Protein 7TOI (pdb70)

B-factor: mean 19.13, std 9.46, range [7.25, 64.32]

Secondary structure (DSSP, 8-state):
-----EEEE---EEPPTT---TT-STTEEEEEEE--SS-EEEEEEEEE-TT-SS----EEEEEEB-STT-B-GGG-EE--BTTBS----TT-EEEPPPEEEEE----EEEEEE-SS--SS-EEES--SS-EEEEES---STT---TTPEEES-EESEEEEE---TT-EEEEEEESHHHHTTTSPTTT--SHHHHHHHHHHHSGGGTTEEEE---TT--SSS-SSSS-HHHHHIIIIITSSSEEEEEEE--HHHHHT--SHHHHHHHHHHHHHHHH--HHHHHTT-EEEEEPPPP-TTSTT--HHHHHHHHHHHHHHHHS--SSEEE-TTT--BTTBTTS--GGGB-SSSSSB-HHHHH--TTS-GGGS--

Structure (mmCIF, N/CA/C/O backbone):
data_7TOI
#
_entry.id   7TOI
#
_cell.length_a   57.390
_cell.length_b   42.560
_cell.length_c   76.470
_cell.angle_alpha   90.000
_cell.angle_beta   108.300
_cell.angle_gamma   90.000
#
_symmetry.space_group_name_H-M   'P 1 21 1'
#
loop_
_entity.id
_entity.type
_entity.pdbx_description
1 polymer 'SGNH hydrolase'
2 non-polymer 'ACETATE ION'
3 water water
#
loop_
_atom_site.group_PDB
_atom_site.id
_atom_site.type_symbol
_atom_site.label_atom_id
_atom_site.label_alt_id
_atom_site.label_comp_id
_atom_site.label_asym_id
_atom_site.label_entity_id
_atom_site.label_seq_id
_atom_site.pdbx_PDB_ins_code
_atom_site.Cartn_x
_atom_site.Cartn_y
_atom_site.Cartn_z
_atom_site.occupancy
_atom_site.B_iso_or_equiv
_atom_site.auth_seq_id
_atom_site.auth_comp_id
_atom_site.auth_asym_id
_atom_site.auth_atom_id
_atom_site.pdbx_PDB_model_num
ATOM 1 N N . SER A 1 8 ? 53.03800 1.22600 57.73500 1.000 43.38666 8 SER A N 1
ATOM 2 C CA . SER A 1 8 ? 52.90900 2.64000 58.07200 1.000 42.49120 8 SER A 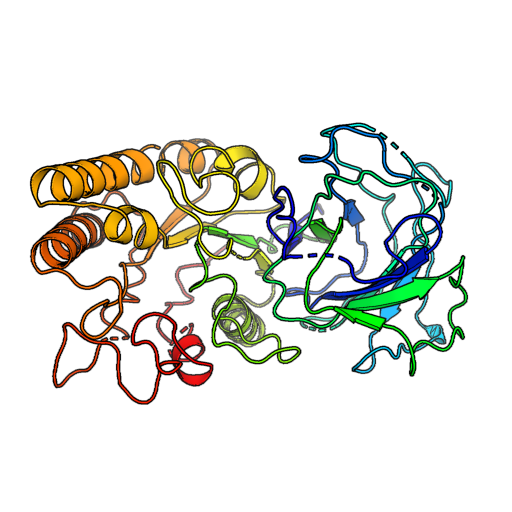CA 1
ATOM 3 C C . SER A 1 8 ? 51.72600 3.32700 57.36700 1.000 40.36384 8 SER A C 1
ATOM 4 O O . SER A 1 8 ? 51.33600 4.43200 57.75500 1.000 45.52331 8 SER A O 1
ATOM 11 N N . LYS A 1 9 ? 51.15700 2.68500 56.34100 1.000 36.74788 9 LYS A N 1
ATOM 12 C CA . LYS A 1 9 ? 49.92100 3.15400 55.72500 1.000 30.98497 9 LYS A CA 1
ATOM 13 C C . LYS A 1 9 ? 48.81200 2.11400 55.86800 1.000 29.73605 9 LYS A C 1
ATOM 14 O O . LYS A 1 9 ? 49.06800 0.90900 55.96800 1.000 31.22834 9 LYS A O 1
ATOM 33 N N . SER A 1 10 ? 47.57000 2.59800 55.85000 1.000 22.26263 10 SER A N 1
ATOM 34 C CA . SER A 1 10 ? 46.38400 1.75100 55.91800 1.000 21.10285 10 SER A CA 1
ATOM 35 C C . SER A 1 10 ? 45.28500 2.45400 55.14400 1.000 15.94507 10 SER A C 1
ATOM 36 O O . SER A 1 10 ? 45.39400 3.64100 54.81200 1.000 17.61354 10 SER A O 1
ATOM 44 N N . TRP A 1 11 ? 44.20300 1.73100 54.88700 1.000 16.28267 11 TRP A N 1
ATOM 45 C CA . TRP A 1 11 ? 43.12300 2.30000 54.08700 1.000 13.31041 11 TRP A CA 1
ATOM 46 C C . TRP A 1 11 ? 42.31700 3.31600 54.89200 1.000 12.94710 11 TRP A C 1
ATOM 47 O O . TRP A 1 11 ? 42.00300 3.10100 56.07700 1.000 14.33810 11 TRP A O 1
ATOM 68 N N . VAL A 1 12 ? 41.97900 4.42400 54.24900 1.000 11.62613 12 VAL A N 1
ATOM 69 C CA . VAL A 1 12 ? 41.10300 5.44200 54.81100 1.000 11.66186 12 VAL A CA 1
ATOM 70 C C . VAL A 1 12 ? 40.06200 5.78600 53.74500 1.000 10.64717 12 VAL A C 1
ATOM 71 O O . VAL A 1 12 ? 40.40200 6.04000 52.57800 1.000 10.50878 12 VAL A O 1
ATOM 84 N N . GLY A 1 13 ? 38.79300 5.80700 54.13100 1.000 10.23868 13 GLY A N 1
ATOM 85 C CA . GLY A 1 13 ? 37.76500 6.20300 53.18700 1.000 10.29241 13 GLY A CA 1
ATOM 86 C C . GLY A 1 13 ? 37.84000 7.66300 52.78900 1.000 9.12599 13 GLY A C 1
ATOM 87 O O . GLY A 1 13 ? 38.10800 8.54400 53.60700 1.000 10.56336 13 GLY A O 1
ATOM 91 N N . THR A 1 14 ? 37.56700 7.92700 51.49800 1.000 8.85627 14 THR A N 1
ATOM 92 C CA . THR A 1 14 ? 37.46000 9.29300 51.00200 1.000 8.59453 14 THR A CA 1
ATOM 93 C C . THR A 1 14 ? 36.09600 9.63400 50.41500 1.000 9.16792 14 THR A C 1
ATOM 94 O O . THR A 1 14 ? 35.71100 10.79900 50.41100 1.000 8.83305 14 THR A O 1
ATOM 105 N N . TRP A 1 15 ? 35.35900 8.64500 49.92500 1.000 8.61572 15 TRP A N 1
ATOM 106 C CA . TRP A 1 15 ? 34.01100 8.82900 49.41400 1.000 8.08970 15 TRP A CA 1
ATOM 107 C C . TRP A 1 15 ? 33.27100 7.54000 49.71000 1.000 8.00179 15 TRP A C 1
ATOM 108 O O . TRP A 1 15 ? 33.82500 6.44800 49.56700 1.000 8.37986 15 TRP A O 1
ATOM 129 N N . ALA A 1 16 ? 31.99100 7.67200 50.04700 1.000 8.08226 16 ALA A N 1
ATOM 130 C CA . ALA A 1 16 ? 31.12200 6.50900 50.10000 1.000 8.61144 16 ALA A CA 1
ATOM 131 C C . ALA A 1 16 ? 29.69300 6.97300 49.87600 1.000 8.18194 16 ALA A C 1
ATOM 132 O O . ALA A 1 16 ? 29.38600 8.14200 50.00000 1.000 9.13052 16 ALA A O 1
ATOM 139 N N . THR A 1 17 ? 28.81900 6.01500 49.58200 1.000 8.64891 17 THR A N 1
ATOM 140 C CA . THR A 1 17 ? 27.38600 6.28400 49.49900 1.000 8.64045 17 THR A CA 1
ATOM 141 C C . THR A 1 17 ? 26.66100 5.07000 50.04700 1.000 8.75238 17 THR A C 1
ATOM 142 O O . THR A 1 17 ? 27.09700 3.92700 49.83800 1.000 10.18452 17 THR A O 1
ATOM 153 N N . ALA A 1 18 ? 25.56900 5.28900 50.76600 1.000 8.63780 18 ALA A N 1
ATOM 154 C CA . ALA A 1 18 ? 24.93000 4.20400 51.51400 1.000 8.65372 18 ALA A CA 1
ATOM 155 C C . ALA A 1 18 ? 23.98300 3.43900 50.60900 1.000 8.52381 18 ALA A C 1
ATOM 156 O O . ALA A 1 18 ? 23.09100 4.05600 49.98300 1.000 9.52809 18 ALA A O 1
ATOM 163 N N . PRO A 1 19 ? 24.11400 2.11900 50.53000 1.000 8.77255 19 PRO A N 1
ATOM 164 C CA . PRO A 1 19 ? 23.30700 1.32900 49.59400 1.000 9.55289 19 PRO A CA 1
ATOM 165 C C . PRO A 1 19 ? 21.93100 0.97800 50.13200 1.000 8.73435 19 PRO A C 1
ATOM 166 O O . PRO A 1 19 ? 21.67400 0.93900 51.34100 1.000 9.80988 19 PRO A O 1
ATOM 177 N N . GLN A 1 20 ? 21.04600 0.66300 49.19800 1.000 8.81643 20 GLN A N 1
ATOM 178 C CA . GLN A 1 20 ? 19.70900 0.18300 49.51600 1.000 9.56535 20 GLN A CA 1
ATOM 179 C C . GLN A 1 20 ? 19.18600 -0.58800 48.31000 1.000 9.58690 20 GLN A C 1
ATOM 180 O O . GLN A 1 20 ? 19.7550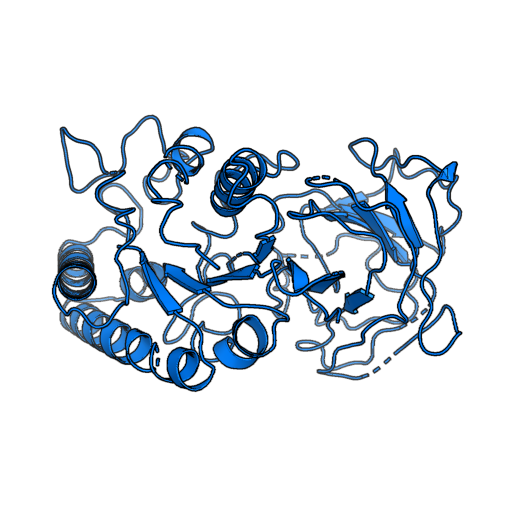0 -0.53200 47.20400 1.000 9.32801 20 GLN A O 1
ATOM 194 N N . LEU A 1 21 ? 18.05600 -1.24600 48.50100 1.000 10.58021 21 LEU A N 1
ATOM 195 C CA . LEU A 1 21 ? 17.27900 -1.73700 47.36900 1.000 11.34353 21 LEU A CA 1
ATOM 196 C C . LEU A 1 21 ? 16.61800 -0.53900 46.68800 1.000 10.86724 21 LEU A C 1
ATOM 197 O O . LEU A 1 21 ? 15.88100 0.23600 47.32100 1.000 11.63611 21 LEU A O 1
ATOM 213 N N . VAL A 1 22 ? 16.86400 -0.40000 45.39300 1.000 11.20374 22 VAL A N 1
ATOM 214 C CA . VAL A 1 22 ? 16.25800 0.67200 44.60500 1.000 11.79524 22 VAL A CA 1
ATOM 215 C C . VAL A 1 22 ? 14.77900 0.38400 44.37500 1.000 13.35185 22 VAL A C 1
ATOM 216 O O . VAL A 1 22 ? 14.40900 -0.69800 43.91400 1.000 14.71650 22 VAL A O 1
ATOM 229 N N . GLU A 1 23 ? 13.93200 1.36300 44.69700 1.000 13.71423 23 GLU A N 1
ATOM 230 C CA . GLU A 1 23 ? 12.50000 1.24900 44.51400 1.000 16.40537 23 GLU A CA 1
ATOM 231 C C . GLU A 1 23 ? 12.17100 1.33400 43.02000 1.000 15.29453 23 GLU A C 1
ATOM 232 O O . GLU A 1 23 ? 12.89900 1.95800 42.24900 1.000 13.59306 23 GLU A O 1
ATOM 244 N N . PRO A 1 24 ? 11.04400 0.75000 42.58600 1.000 17.48583 24 PRO A N 1
ATOM 245 C CA . PRO A 1 24 ? 10.70700 0.81900 41.14100 1.000 19.21843 24 PRO A CA 1
ATOM 246 C C . PRO A 1 24 ? 10.75800 2.23000 40.55400 1.000 14.62137 24 PRO A C 1
ATOM 247 O O . PRO A 1 24 ? 11.23900 2.40000 39.43400 1.000 17.00386 24 PRO A O 1
ATOM 258 N N . ARG A 1 25 ? 10.29000 3.23600 41.28500 1.000 16.41383 25 ARG A N 1
ATOM 259 C CA . ARG A 1 25 ? 10.26600 4.58800 40.72900 1.000 17.40906 25 ARG A CA 1
ATOM 260 C C . ARG A 1 25 ? 11.66400 5.14500 40.49500 1.000 16.55515 25 ARG A C 1
ATOM 261 O O . ARG A 1 25 ? 11.81300 6.13100 39.75600 1.000 17.58006 25 ARG A O 1
ATOM 282 N N . ASN A 1 26 ? 12.68000 4.57400 41.14000 1.000 13.58741 26 ASN A N 1
ATOM 283 C CA . ASN A 1 26 ? 14.05900 5.03100 41.03200 1.000 12.95740 26 ASN A CA 1
ATOM 284 C C . ASN A 1 26 ? 14.92600 4.10600 40.19300 1.000 11.78244 26 ASN A C 1
ATOM 285 O O . ASN A 1 26 ? 16.14200 4.26500 40.16000 1.000 11.86615 26 ASN A O 1
ATOM 313 N N . PRO A 1 28 ? 16.71000 2.38500 36.86900 1.000 14.29719 28 PRO A N 1
ATOM 314 C CA . PRO A 1 28 ? 17.33500 2.97400 35.67600 1.000 16.94117 28 PRO A CA 1
ATOM 315 C C . PRO A 1 28 ? 16.32900 3.09700 34.53400 1.000 14.85787 28 PRO A C 1
ATOM 316 O O . PRO A 1 28 ? 15.44900 2.22900 34.36300 1.000 15.11076 28 PRO A O 1
ATOM 327 N N . PRO A 1 29 ? 16.37000 4.16800 33.73900 1.000 16.20104 29 PRO A N 1
ATOM 328 C CA . PRO A 1 29 ? 15.52800 4.24500 32.54000 1.000 16.28548 29 PRO A CA 1
ATOM 329 C C . PRO A 1 29 ? 16.03000 3.25300 31.49200 1.000 11.97105 29 PRO A C 1
ATOM 330 O O . PRO A 1 29 ? 17.09600 2.66200 31.65200 1.000 11.89348 29 PRO A O 1
ATOM 341 N N . ALA A 1 30 ? 15.24700 3.06300 30.45100 1.000 11.47175 30 ALA A N 1
ATOM 342 C CA . ALA A 1 30 ? 15.71300 2.31800 29.29700 1.000 11.36355 30 ALA A CA 1
ATOM 343 C C . ALA A 1 30 ? 16.99700 2.99200 28.81800 1.000 10.86343 30 ALA A C 1
ATOM 344 O O . ALA A 1 30 ? 17.09200 4.22300 28.80300 1.000 11.31524 30 ALA A O 1
ATOM 351 N N . PRO A 1 31 ? 18.02800 2.23800 28.44200 1.000 11.25629 31 PRO A N 1
ATOM 352 C CA . PRO A 1 31 ? 17.98600 0.81400 28.10900 1.000 11.54739 31 PRO A CA 1
ATOM 353 C C . PRO A 1 31 ? 18.28000 -0.11900 29.26000 1.000 11.34727 31 PRO A C 1
ATOM 354 O O . PRO A 1 31 ? 18.52200 -1.29800 28.98800 1.000 14.53376 31 PRO A O 1
ATOM 365 N N . GLY A 1 32 ? 18.25800 0.32800 30.50200 1.000 11.00961 32 GLY A N 1
ATOM 366 C CA . GLY A 1 32 ? 18.52600 -0.53400 31.64200 1.000 11.21808 32 GLY A CA 1
ATOM 367 C C . GLY A 1 32 ? 19.98700 -0.87300 31.80800 1.000 11.69983 32 GLY A C 1
ATOM 368 O O . GLY A 1 32 ? 20.80100 -0.54000 30.93300 1.000 13.09619 32 GLY A O 1
ATOM 372 N N . LEU A 1 33 ? 20.33700 -1.54600 32.90700 1.000 11.22565 33 LEU A N 1
ATOM 373 C CA . LEU A 1 33 ? 21.75900 -1.80100 33.18100 1.000 10.49732 33 LEU A CA 1
ATOM 374 C C . LEU A 1 33 ? 22.29000 -3.01600 32.43300 1.000 11.47143 33 LEU A C 1
ATOM 375 O O . LEU A 1 33 ? 23.47700 -3.03400 32.07100 1.000 11.96880 33 LEU A O 1
ATOM 391 N N . THR A 1 34 ? 21.47700 -4.03700 32.19500 1.000 12.03134 34 THR A N 1
ATOM 392 C CA . THR A 1 34 ? 22.00100 -5.26400 31.62100 1.000 12.47735 34 THR A CA 1
ATOM 393 C C . THR A 1 34 ? 22.54400 -4.98200 30.23800 1.000 13.02950 34 THR A C 1
ATOM 394 O O . THR A 1 34 ? 21.87000 -4.36600 29.39800 1.000 13.31876 34 THR A O 1
ATOM 405 N N . ASN A 1 35 ? 23.78300 -5.40500 29.99700 1.000 13.16753 35 ASN A N 1
ATOM 406 C CA . ASN A 1 35 ? 24.41900 -5.23000 28.71100 1.000 13.37015 35 ASN A CA 1
ATOM 407 C C . ASN A 1 35 ? 24.47300 -3.77000 28.29000 1.000 13.40824 35 ASN A C 1
ATOM 408 O O . ASN A 1 35 ? 24.41300 -3.45800 27.09900 1.000 15.19941 35 ASN A O 1
ATOM 419 N N . SER A 1 36 ? 24.66300 -2.89000 29.26000 1.000 11.40003 36 SER A N 1
ATOM 420 C CA . SER A 1 36 ? 24.79100 -1.45700 29.03000 1.000 10.74195 36 SER A CA 1
ATOM 421 C C . SER A 1 36 ? 26.01200 -0.91600 29.76000 1.000 10.14110 36 SER A C 1
ATOM 422 O O . SER A 1 36 ? 26.63700 -1.61100 30.57500 1.000 12.31307 36 SER A O 1
ATOM 430 N N . THR A 1 37 ? 26.35300 0.33300 29.48700 1.000 10.14179 37 THR A N 1
ATOM 431 C CA . THR A 1 37 ? 27.47800 1.02600 30.09600 1.000 9.55387 37 THR A CA 1
ATOM 432 C C . THR A 1 37 ? 26.97800 2.26100 30.81700 1.000 9.36041 37 THR A C 1
ATOM 433 O O . THR A 1 37 ? 26.24300 3.08800 30.25900 1.000 9.81506 37 THR A O 1
ATOM 444 N N . LEU A 1 38 ? 27.34100 2.37300 32.08600 1.000 8.74554 38 LEU A N 1
ATOM 445 C CA . LEU A 1 38 ? 26.87300 3.42200 32.98900 1.000 8.61330 38 LEU A CA 1
ATOM 446 C C . LEU A 1 38 ? 28.07100 4.22900 33.47700 1.000 8.35510 38 LEU A C 1
ATOM 447 O O . LEU A 1 38 ? 29.00700 3.66100 34.05300 1.000 8.85207 38 LEU A O 1
ATOM 463 N N . ARG A 1 39 ? 28.04300 5.52700 33.26100 1.000 8.24030 39 ARG A N 1
ATOM 464 C CA . ARG A 1 39 ? 29.05400 6.44800 33.76800 1.000 8.02481 39 ARG A CA 1
ATOM 465 C C . ARG A 1 39 ? 28.47700 7.24500 34.93800 1.000 8.06952 39 ARG A C 1
ATOM 466 O O . ARG A 1 39 ? 27.40600 7.85800 34.81800 1.000 8.68851 39 ARG A O 1
ATOM 487 N N . GLN A 1 40 ? 29.19500 7.24300 36.06500 1.000 7.95957 40 GLN A N 1
ATOM 488 C CA . GLN A 1 40 ? 28.78500 7.92500 37.28300 1.000 7.24528 40 GLN A CA 1
ATOM 489 C C . GLN A 1 40 ? 29.91500 8.82800 37.72600 1.000 7.91732 40 GLN A C 1
ATOM 490 O O . GLN A 1 40 ? 31.08100 8.54800 37.42000 1.000 9.39133 40 GLN A O 1
ATOM 504 N N . VAL A 1 41 ? 29.57900 9.88900 38.43000 1.000 7.72856 41 VAL A N 1
ATOM 505 C CA . VAL A 1 41 ? 30.54400 10.86700 38.91600 1.000 8.26706 41 VAL A CA 1
ATOM 506 C C . VAL A 1 41 ? 30.40500 10.96500 40.41800 1.000 7.29688 41 VAL A C 1
ATOM 507 O O . VAL A 1 41 ? 29.30100 11.10100 40.94500 1.000 8.57574 41 VAL A O 1
ATOM 520 N N . VAL A 1 42 ? 31.54600 10.92800 41.10900 1.000 7.50738 42 VAL A N 1
ATOM 521 C CA . VAL A 1 42 ? 31.59700 11.11200 42.55700 1.000 7.77109 42 VAL A CA 1
ATOM 522 C C . VAL A 1 42 ? 32.62800 12.17600 42.89000 1.000 8.41609 42 VAL A C 1
ATOM 523 O O . VAL A 1 42 ? 33.56100 12.41300 42.10500 1.000 9.15782 42 VAL A O 1
ATOM 536 N N . CYS A 1 43 ? 32.49200 12.79700 44.06700 1.000 8.31792 43 CYS A N 1
ATOM 537 C CA . CYS A 1 43 ? 33.40500 13.85700 44.48100 1.000 8.81701 43 CYS A CA 1
ATOM 538 C C . CYS A 1 43 ? 34.07200 13.41100 45.77800 1.000 8.34778 43 CYS A C 1
ATOM 539 O O . CYS A 1 43 ? 33.41600 13.25100 46.82200 1.000 9.69781 43 CYS A O 1
ATOM 547 N N . VAL A 1 44 ? 35.36000 13.15300 45.71700 1.000 8.64084 44 VAL A N 1
ATOM 548 C CA . VAL A 1 44 ? 36.09400 12.66200 46.87400 1.000 9.07183 44 VAL A CA 1
ATOM 549 C C . VAL A 1 44 ? 36.37400 13.78200 47.86100 1.000 9.02293 44 VAL A C 1
ATOM 550 O O . VAL A 1 44 ? 36.13300 14.95200 47.57500 1.000 10.68987 44 VAL A O 1
ATOM 563 N N . SER A 1 45 ? 36.84100 13.41100 49.05400 1.000 9.23542 45 SER A N 1
ATOM 564 C CA . SER A 1 45 ? 37.19900 14.38500 50.07300 1.000 9.04431 45 SER A CA 1
ATOM 565 C C . SER A 1 45 ? 38.72400 14.51500 50.04500 1.000 10.32374 45 SER A C 1
ATOM 566 O O . SER A 1 45 ? 39.26200 15.28300 49.23600 1.000 11.54452 45 SER A O 1
ATOM 574 N N . ILE A 1 46 ? 39.43900 13.73200 50.84900 1.000 10.50610 46 ILE A N 1
ATOM 575 C CA . ILE A 1 46 ? 40.89500 13.71800 50.82100 1.000 10.89768 46 ILE A CA 1
ATOM 576 C C . ILE A 1 46 ? 41.42400 13.05600 49.55200 1.000 10.82589 46 ILE A C 1
ATOM 577 O O . ILE A 1 46 ? 40.78300 12.19100 48.93500 1.000 10.92711 46 ILE A O 1
ATOM 593 N N . GLY A 1 47 ? 42.63500 13.47000 49.15200 1.000 11.75342 47 GLY A N 1
ATOM 594 C CA . GLY A 1 47 ? 43.33800 12.87900 48.04200 1.000 11.26442 47 GLY A CA 1
ATOM 595 C C . GLY A 1 47 ? 44.36100 11.84900 48.47700 1.000 11.96791 47 GLY A C 1
ATOM 596 O O . GLY A 1 47 ? 44.60700 11.63100 49.66700 1.000 14.84904 47 GLY A O 1
ATOM 600 N N . GLY A 1 48 ? 44.96800 11.20800 47.48400 1.000 12.43756 48 GLY A N 1
ATOM 601 C CA . GLY A 1 48 ? 45.98000 10.19800 47.72500 1.000 13.68230 48 GLY A CA 1
ATOM 602 C C . GLY A 1 48 ? 46.43600 9.60400 46.41600 1.000 12.81936 48 GLY A C 1
ATOM 603 O O . GLY A 1 48 ? 46.12200 10.11500 45.33700 1.000 15.15332 48 GLY A O 1
ATOM 607 N N . LYS A 1 49 ? 47.19200 8.52400 46.50100 1.000 13.70488 49 LYS A N 1
ATOM 608 C CA . LYS A 1 49 ? 47.88600 7.96100 45.35200 1.000 14.42898 49 LYS A CA 1
ATOM 609 C C . LYS A 1 49 ? 47.54100 6.51200 45.03200 1.000 14.53510 49 LYS A C 1
ATOM 610 O O . LYS A 1 49 ? 47.77900 6.08100 43.89800 1.000 16.32415 49 LYS A O 1
ATOM 629 N N . GLN A 1 50 ? 47.10100 5.73200 46.01000 1.000 14.02360 50 GLN A N 1
ATOM 630 C CA A GLN A 1 50 ? 46.77900 4.32100 45.81600 0.560 14.72867 50 GLN A CA 1
ATOM 631 C CA B GLN A 1 50 ? 46.77700 4.32300 45.81200 0.440 14.73294 50 GLN A CA 1
ATOM 632 C C . GLN A 1 50 ? 45.37200 4.11500 46.33700 1.000 13.04277 50 GLN A C 1
ATOM 633 O O . GLN A 1 50 ? 45.09800 4.40700 47.51400 1.000 12.92151 50 GLN A O 1
ATOM 660 N N . LEU A 1 51 ? 44.49100 3.62900 45.48700 1.000 11.65999 51 LEU A N 1
ATOM 661 C CA . LEU A 1 51 ? 43.06800 3.56000 45.76300 1.000 10.67538 51 LEU A CA 1
ATOM 662 C C . LEU A 1 51 ? 42.53700 2.13900 45.66700 1.000 11.00067 51 LEU A C 1
ATOM 663 O O . LEU A 1 51 ? 43.10400 1.27400 44.98500 1.000 12.39317 51 LEU A O 1
ATOM 679 N N . GLN A 1 52 ? 41.40300 1.91600 46.32100 1.000 10.11082 52 GLN A N 1
ATOM 680 C CA . GLN A 1 52 ? 40.57900 0.75800 46.04100 1.000 9.95397 52 GLN A CA 1
ATOM 681 C C . GLN A 1 52 ? 39.14300 1.24000 45.89400 1.000 10.00121 52 GLN A C 1
ATOM 682 O O . GLN A 1 52 ? 38.70800 2.18400 46.58700 1.000 10.35151 52 GLN A O 1
ATOM 696 N N . PHE A 1 53 ? 38.38100 0.56000 45.04400 1.000 9.40389 53 PHE A N 1
ATOM 697 C CA . PHE A 1 53 ? 37.00200 0.89500 44.74100 1.000 9.55164 53 PHE A CA 1
ATOM 698 C C . PHE A 1 53 ? 36.11200 -0.24600 45.18400 1.000 9.33427 53 PHE A C 1
ATOM 699 O O . PHE A 1 53 ? 36.38500 -1.41300 44.89700 1.000 10.37753 53 PHE A O 1
ATOM 716 N N . ARG A 1 54 ? 35.03200 0.09400 45.87100 1.000 9.05222 54 ARG A N 1
ATOM 717 C CA . ARG A 1 54 ? 34.09400 -0.86800 46.43000 1.000 9.35402 54 ARG A CA 1
ATOM 718 C C . ARG A 1 54 ? 32.75300 -0.75000 45.73800 1.000 9.62683 54 ARG A C 1
ATOM 719 O O . ARG A 1 54 ? 32.27200 0.35400 45.47200 1.000 9.70882 54 ARG A O 1
ATOM 740 N N . PHE A 1 55 ? 32.15200 -1.90800 45.46100 1.000 9.07190 55 PHE A N 1
ATOM 741 C CA . PHE A 1 55 ? 30.91100 -2.04200 44.71100 1.000 9.12918 55 PHE A CA 1
ATOM 742 C C . PHE A 1 55 ? 30.01700 -2.97100 45.49900 1.000 10.14109 55 PHE A C 1
ATOM 743 O O . PHE A 1 55 ? 30.49800 -3.97100 46.02900 1.000 12.15714 55 PHE A O 1
ATOM 760 N N . SER A 1 56 ? 28.72700 -2.66400 45.59100 1.000 9.17578 56 SER A N 1
ATOM 761 C CA . SER A 1 56 ? 27.81000 -3.42600 46.42600 1.000 9.59366 56 SER A CA 1
ATOM 762 C C . SER A 1 56 ? 26.71600 -4.10700 45.62100 1.000 9.10113 56 SER A C 1
ATOM 763 O O . SER A 1 56 ? 26.11600 -3.50500 44.73300 1.000 9.51649 56 SER A O 1
ATOM 771 N N . ASN A 1 57 ? 26.43600 -5.34800 45.99900 1.000 9.38977 57 ASN A N 1
ATOM 772 C CA . ASN A 1 57 ? 25.29900 -6.13100 45.54900 1.000 9.38351 57 ASN A CA 1
ATOM 773 C C . ASN A 1 57 ? 24.45200 -6.55200 46.74900 1.000 10.26390 57 ASN A C 1
ATOM 774 O O . ASN A 1 57 ? 23.69500 -7.51700 46.68600 1.000 10.21187 57 ASN A O 1
ATOM 785 N N . ARG A 1 58 ? 24.52300 -5.77900 47.85300 1.000 9.87362 58 ARG A N 1
ATOM 786 C CA . ARG A 1 58 ? 23.98400 -6.19200 49.13800 1.000 10.43382 58 ARG A CA 1
ATOM 787 C C . ARG A 1 58 ? 22.48400 -6.39000 49.10100 1.000 10.84149 58 ARG A C 1
ATOM 788 O O . ARG A 1 58 ? 21.95800 -7.18200 49.87500 1.000 12.10590 58 ARG A O 1
ATOM 809 N N . PHE A 1 59 ? 21.78200 -5.63300 48.25700 1.000 10.43914 59 PHE A N 1
ATOM 810 C CA . PHE A 1 59 ? 20.32900 -5.65600 48.20100 1.000 11.77190 59 PHE A CA 1
ATOM 811 C C . PHE A 1 59 ? 19.80700 -6.27800 46.92500 1.000 11.54166 59 PHE A C 1
ATOM 812 O O . PHE A 1 59 ? 18.63600 -6.06000 46.56000 1.000 15.40718 59 PHE A O 1
ATOM 829 N N . SER A 1 60 ? 20.60000 -7.11600 46.27000 1.000 10.44331 60 SER A N 1
ATOM 830 C CA . SER A 1 60 ? 20.20300 -7.78600 45.04500 1.000 10.66122 60 SER A CA 1
ATOM 831 C C . SER A 1 60 ? 20.19100 -9.28100 45.28800 1.000 11.38867 60 SER A C 1
ATOM 832 O O . SER A 1 60 ? 21.08500 -9.81900 45.95900 1.000 11.52878 60 SER A O 1
ATOM 840 N N . LYS A 1 61 ? 19.21600 -9.96100 44.69600 1.000 11.99065 61 LYS A N 1
ATOM 841 C CA . LYS A 1 61 ? 18.99900 -11.38300 44.89900 1.000 12.90183 61 LYS A CA 1
ATOM 842 C C . LYS A 1 61 ? 19.49700 -12.23000 43.74200 1.000 13.25703 61 LYS A C 1
ATOM 843 O O . LYS A 1 61 ? 19.38000 -13.45800 43.79800 1.000 14.17627 61 LYS A O 1
ATOM 862 N N . SER A 1 62 ? 20.10100 -11.58700 42.73400 1.000 12.66563 62 SER A N 1
ATOM 863 C CA . SER A 1 62 ? 20.73700 -12.22900 41.59100 1.000 13.00954 62 SER A CA 1
ATOM 864 C C . SER A 1 62 ? 22.18300 -11.74900 41.53200 1.000 12.85182 62 SER A C 1
ATOM 865 O O . SER A 1 62 ? 22.46300 -10.64200 41.96200 1.000 12.01519 62 SER A O 1
ATOM 873 N N . PRO A 1 63 ? 23.09200 -12.53600 40.94700 1.000 12.81668 63 PRO A N 1
ATOM 874 C CA . PRO A 1 63 ? 24.45500 -12.03300 40.71000 1.000 13.15597 63 PRO A CA 1
ATOM 875 C C . PRO A 1 63 ? 24.47000 -10.88300 39.71700 1.000 12.49332 63 PRO A C 1
ATOM 876 O O . PRO A 1 63 ? 23.60600 -10.78200 38.83800 1.000 14.97794 63 PRO A O 1
ATOM 887 N N . VAL A 1 64 ? 25.46800 -10.04100 39.81800 1.000 11.27559 64 VAL A N 1
ATOM 888 C CA . VAL A 1 64 ? 25.62700 -8.91300 38.91600 1.000 11.40021 64 VAL A CA 1
ATOM 889 C C . VAL A 1 64 ? 27.04600 -8.94500 38.37900 1.000 10.78459 64 VAL A C 1
ATOM 890 O O . VAL A 1 64 ? 28.01300 -8.95700 39.14700 1.000 11.46619 64 VAL A O 1
ATOM 903 N N . THR A 1 65 ? 27.17900 -8.92200 37.05800 1.000 10.97167 65 THR A N 1
ATOM 904 C CA . THR A 1 65 ? 28.48200 -8.97800 36.39900 1.000 11.44847 65 THR A CA 1
ATOM 905 C C . THR A 1 65 ? 28.86100 -7.61400 35.86400 1.000 11.16068 65 THR A C 1
ATOM 906 O O . THR A 1 65 ? 28.07300 -7.01100 35.10100 1.000 11.59503 65 THR A O 1
ATOM 934 N N . LYS A 1 67 ? 31.55000 -6.33300 33.34600 1.000 11.24897 67 LYS A N 1
ATOM 935 C CA . LYS A 1 67 ? 32.52700 -6.74900 32.35600 1.000 12.13387 67 LYS A CA 1
ATOM 936 C C . LYS A 1 67 ? 33.80400 -5.93300 32.42800 1.000 11.78586 67 LYS A C 1
ATOM 937 O O . LYS A 1 67 ? 34.89800 -6.48200 32.26200 1.000 13.21280 67 LYS A O 1
ATOM 956 N N . THR A 1 68 ? 33.69100 -4.62900 32.63800 1.000 11.41929 68 THR A N 1
ATOM 957 C CA . THR A 1 68 ? 34.85400 -3.77700 32.83500 1.000 11.52430 68 THR A CA 1
ATOM 958 C C . THR A 1 68 ? 34.44900 -2.61400 33.71300 1.000 11.19171 68 THR A C 1
ATOM 959 O O . THR A 1 68 ? 33.27900 -2.20300 33.72300 1.000 11.93603 68 THR A O 1
ATOM 970 N N . VAL A 1 69 ? 35.43300 -2.04600 34.38500 1.000 10.19785 69 VAL A N 1
ATOM 971 C CA . VAL A 1 69 ? 35.26400 -0.80900 35.13300 1.000 9.63822 69 VAL A CA 1
ATOM 972 C C . VAL A 1 69 ? 36.47100 0.05600 34.84200 1.000 9.98070 69 VAL A C 1
ATOM 973 O O . VAL A 1 69 ? 37.60800 -0.40200 34.97900 1.000 11.19233 69 VAL A O 1
ATOM 986 N N . HIS A 1 70 ? 36.24200 1.29600 34.44200 1.000 9.82653 70 HIS A N 1
ATOM 987 C CA . HIS A 1 70 ? 37.28600 2.28500 34.25100 1.000 9.83733 70 HIS A CA 1
ATOM 988 C C . HIS A 1 70 ? 37.04900 3.46900 35.15800 1.000 9.78328 70 HIS A C 1
ATOM 989 O O . HIS A 1 70 ? 35.90800 3.77800 35.52800 1.000 10.23054 70 HIS A O 1
ATOM 1003 N N . ILE A 1 71 ? 38.13500 4.13700 35.51300 1.000 9.00999 71 ILE A N 1
ATOM 1004 C CA . ILE A 1 71 ? 38.10300 5.36400 36.29300 1.000 9.21132 71 ILE A CA 1
ATOM 1005 C C . ILE A 1 71 ? 38.84300 6.43900 35.51900 1.000 9.29225 71 ILE A C 1
ATOM 1006 O O . ILE A 1 71 ? 39.80800 6.15700 34.79400 1.000 11.15226 71 ILE A O 1
ATOM 1022 N N . ALA A 1 72 ? 38.42400 7.68700 35.69600 1.000 9.42225 72 ALA A N 1
ATOM 1023 C CA . ALA A 1 72 ? 39.03000 8.80400 34.97200 1.000 9.63619 72 ALA A CA 1
ATOM 1024 C C . ALA A 1 72 ? 38.67500 10.08800 35.69000 1.000 9.18283 72 ALA A C 1
ATOM 1025 O O . ALA A 1 72 ? 37.76000 10.11500 36.52000 1.000 10.45155 72 ALA A O 1
ATOM 1032 N N . VAL A 1 73 ? 39.38700 11.16500 35.38700 1.000 10.54355 73 VAL A N 1
ATOM 1033 C CA . VAL A 1 73 ? 38.98400 12.47000 35.89700 1.000 11.09769 73 VAL A CA 1
ATOM 1034 C C . VAL A 1 73 ? 37.79500 12.97100 35.08900 1.000 10.43371 73 VAL A C 1
ATOM 1035 O O . VAL A 1 73 ? 37.84700 13.02600 33.85000 1.000 11.73482 73 VAL A O 1
ATOM 1048 N N . SER A 1 74 ? 36.75100 13.38300 35.77800 1.000 12.39926 74 SER A N 1
ATOM 1049 C CA . SER A 1 74 ? 35.57300 13.96800 35.13400 1.000 12.32341 74 SER A CA 1
ATOM 1050 C C . SER A 1 74 ? 35.85400 15.41200 34.76200 1.000 15.83480 74 SER A C 1
ATOM 1051 O O . SER A 1 74 ? 36.44300 16.16100 35.54300 1.000 18.83967 74 SER A O 1
ATOM 1059 N N . LYS A 1 75 ? 35.39800 15.81600 33.57900 1.000 15.26396 75 LYS A N 1
ATOM 1060 C CA . LYS A 1 75 ? 35.50600 17.19800 33.15200 1.000 17.31763 75 LYS A CA 1
ATOM 1061 C C . LYS A 1 75 ? 34.20400 17.95900 33.26800 1.000 21.87479 75 LYS A C 1
ATOM 1062 O O . LYS A 1 75 ? 34.08700 19.05300 32.69200 1.000 27.79326 75 LYS A O 1
ATOM 1081 N N . GLY A 1 76 ? 33.23300 17.42300 33.96900 1.000 20.54700 76 GLY A N 1
ATOM 1082 C CA . GLY A 1 76 ? 31.91100 18.01400 33.94700 1.000 22.23570 76 GLY A CA 1
ATOM 1083 C C . GLY A 1 76 ? 30.97800 17.24900 33.03100 1.000 22.13642 76 GLY A C 1
ATOM 1084 O O . GLY A 1 76 ? 31.37400 16.71400 31.98500 1.000 20.49332 76 GLY A O 1
ATOM 1088 N N . GLY A 1 77 ? 29.71100 17.21700 33.40700 1.000 20.25301 77 GLY A N 1
ATOM 1089 C CA . GLY A 1 77 ? 28.75400 16.44300 32.66200 1.000 19.95348 77 GLY A CA 1
ATOM 1090 C C . GLY A 1 77 ? 29.23000 15.02200 32.51900 1.000 17.34900 77 GLY A C 1
ATOM 1091 O O . GLY A 1 77 ? 29.67400 14.38000 33.47400 1.000 17.31629 77 GLY A O 1
ATOM 1095 N N . SER A 1 78 ? 29.10700 14.52600 31.29000 1.000 16.13530 78 SER A N 1
ATOM 1096 C CA . SER A 1 78 ? 29.45800 13.15600 30.99700 1.000 14.07090 78 SER A CA 1
ATOM 1097 C C . SER A 1 78 ? 30.85100 13.00600 30.42900 1.000 13.57671 78 SER A C 1
ATOM 1098 O O . SER A 1 78 ? 31.23600 11.89100 30.07000 1.000 16.20628 78 SER A O 1
ATOM 1106 N N . GLU A 1 79 ? 31.61400 14.07200 30.36300 1.000 13.52739 79 GLU A N 1
ATOM 1107 C CA . GLU A 1 79 ? 32.92100 14.04000 29.71900 1.000 14.72649 79 GLU A CA 1
ATOM 1108 C C . GLU A 1 79 ? 34.02800 13.74100 30.70800 1.000 12.87796 79 GLU A C 1
ATOM 1109 O O . GLU A 1 79 ? 33.91600 14.00100 31.91900 1.000 13.49390 79 GLU A O 1
ATOM 1121 N N . ILE A 1 80 ? 35.10000 13.14800 30.18100 1.000 12.83721 80 ILE A N 1
ATOM 1122 C CA . ILE A 1 80 ? 36.26700 12.79900 30.96800 1.000 12.41094 80 ILE A CA 1
ATOM 1123 C C . ILE A 1 80 ? 37.50300 13.36500 30.30000 1.000 12.33720 80 ILE A C 1
ATOM 1124 O O . ILE A 1 80 ? 37.49900 13.76500 29.13100 1.000 13.58663 80 ILE A O 1
ATOM 1140 N N . GLU A 1 81 ? 38.60500 13.36500 31.06200 1.000 12.31741 81 GLU A N 1
ATOM 1141 C CA . GLU A 1 81 ? 39.92800 13.61300 30.49200 1.000 13.81189 81 GLU A CA 1
ATOM 1142 C C . GLU A 1 81 ? 40.48000 12.25800 30.06100 1.000 12.84689 81 GLU A C 1
ATOM 1143 O O . GLU A 1 81 ? 40.87000 11.44500 30.89800 1.000 13.67325 81 GLU A O 1
ATOM 1155 N N . PRO A 1 82 ? 40.46700 11.93300 28.76700 1.000 15.19576 82 PRO A N 1
ATOM 1156 C CA . PRO A 1 82 ? 40.75500 10.53600 28.37600 1.000 15.22077 82 PRO A CA 1
ATOM 1157 C C . PRO A 1 82 ? 42.15000 10.05300 28.72600 1.000 14.80502 82 PRO A C 1
ATOM 1158 O O . PRO A 1 82 ? 42.32400 8.85400 28.98800 1.000 16.04306 82 PRO A O 1
ATOM 1169 N N . SER A 1 83 ? 43.14800 10.93000 28.75300 1.000 14.22735 83 SER A N 1
ATOM 1170 C CA . SER A 1 83 ? 44.49100 10.46900 29.11200 1.000 15.22839 83 SER A CA 1
ATOM 1171 C C . SER A 1 83 ? 44.58700 10.02100 30.55800 1.000 14.38334 83 SER A C 1
ATOM 1172 O O . SER A 1 83 ? 45.61000 9.43600 30.94200 1.000 15.89437 83 SER A O 1
ATOM 1180 N N . THR A 1 84 ? 43.57300 10.28700 31.36600 1.000 13.40932 84 THR A N 1
ATOM 1181 C CA . THR A 1 84 ? 43.57900 9.87700 32.76700 1.000 12.60700 84 THR A CA 1
ATOM 1182 C C . THR A 1 84 ? 42.90600 8.53800 33.00000 1.000 12.25104 84 THR A C 1
ATOM 1183 O O . THR A 1 84 ? 42.87100 8.06000 34.14800 1.000 13.75118 84 THR A O 1
ATOM 1194 N N . SER A 1 85 ? 42.31100 7.93900 31.97900 1.000 12.17464 85 SER A N 1
ATOM 1195 C CA . SER A 1 85 ? 41.52200 6.73400 32.18700 1.000 13.19085 85 SER A CA 1
ATOM 1196 C C . SER A 1 85 ? 42.39700 5.54000 32.53200 1.000 12.86351 85 SER A C 1
ATOM 1197 O O . SER A 1 85 ? 43.44900 5.32600 31.91100 1.000 14.59745 85 SER A O 1
ATOM 1205 N N . LYS A 1 86 ? 41.92000 4.72700 33.47300 1.000 12.32511 86 LYS A N 1
ATOM 1206 C CA . LYS A 1 86 ? 42.57700 3.49000 33.86500 1.000 13.13064 86 LYS A CA 1
ATOM 1207 C C . LYS A 1 86 ? 41.53100 2.41500 34.09700 1.000 12.04748 86 LYS A C 1
ATOM 1208 O O . LYS A 1 86 ? 40.40600 2.70800 34.50900 1.000 12.82980 86 LYS A O 1
ATOM 1227 N N . GLU A 1 87 ? 41.88400 1.17000 33.83700 1.000 12.26537 87 GLU A N 1
ATOM 1228 C CA . GLU A 1 87 ? 40.98900 0.05400 34.06700 1.000 12.55636 87 GLU A CA 1
ATOM 1229 C C . GLU A 1 87 ? 41.22500 -0.54800 35.45500 1.000 11.92782 87 GLU A C 1
ATOM 1230 O O . GLU A 1 87 ? 42.37100 -0.77800 35.85700 1.000 15.23151 87 GLU A O 1
ATOM 1242 N N . LEU A 1 88 ? 40.15900 -0.83500 36.17600 1.000 11.31878 88 LEU A N 1
ATOM 1243 C CA . LEU A 1 88 ? 40.26900 -1.57700 37.42700 1.000 10.65724 88 LEU A CA 1
ATOM 1244 C C . LEU A 1 88 ? 40.40300 -3.06100 37.15700 1.000 11.44207 88 LEU A C 1
ATOM 1245 O O . LEU A 1 88 ? 40.02300 -3.56800 36.09300 1.000 14.61101 88 LEU A O 1
ATOM 1261 N N . THR A 1 89 ? 40.95400 -3.77400 38.12100 1.000 12.44747 89 THR A N 1
ATOM 1262 C CA . THR A 1 89 ? 40.99800 -5.21900 38.05500 1.000 13.52197 89 THR A CA 1
ATOM 1263 C C . THR A 1 89 ? 40.52700 -5.82000 39.36800 1.000 12.67663 89 THR A C 1
ATOM 1264 O O . THR A 1 89 ? 40.50800 -5.16000 40.41300 1.000 13.16921 89 THR A O 1
ATOM 1275 N N . PHE A 1 90 ? 40.14300 -7.08800 39.28500 1.000 12.58431 90 PHE A N 1
ATOM 1276 C CA . PHE A 1 90 ? 39.56500 -7.85100 40.38500 1.000 14.06776 90 PHE A CA 1
ATOM 1277 C C . PHE A 1 90 ? 40.31100 -9.18000 40.29100 1.000 16.00040 90 PHE A C 1
ATOM 1278 O O . PHE A 1 90 ? 40.08000 -9.98400 39.37700 1.000 16.00431 90 PHE A O 1
ATOM 1295 N N . ASN A 1 91 ? 41.31700 -9.37000 41.14800 1.000 16.10939 91 ASN A N 1
ATOM 1296 C CA . ASN A 1 91 ? 42.21100 -10.52600 41.02200 1.000 18.51912 91 ASN A CA 1
ATOM 1297 C C . ASN A 1 91 ? 42.83400 -10.59800 39.64100 1.000 17.06078 91 ASN A C 1
ATOM 1298 O O . ASN A 1 91 ? 42.98500 -11.67300 39.05000 1.000 20.52483 91 ASN A O 1
ATOM 1309 N N . GLY A 1 92 ? 43.27300 -9.45400 39.15400 1.000 17.59353 92 GLY A N 1
ATOM 1310 C CA . GLY A 1 92 ? 43.93000 -9.37100 37.88700 1.000 18.12175 92 GLY A CA 1
ATOM 1311 C C . GLY A 1 92 ? 43.02200 -9.27100 36.69600 1.000 19.10625 92 GLY A C 1
ATOM 1312 O O . GLY A 1 92 ? 43.48300 -8.82600 35.63300 1.000 21.65414 92 GLY A O 1
ATOM 1316 N N . GLN A 1 93 ? 41.71900 -9.62200 36.83700 1.000 15.95313 93 GLN A N 1
ATOM 1317 C CA . GLN A 1 93 ? 40.85100 -9.67900 35.67100 1.000 15.45080 93 GLN A CA 1
ATOM 1318 C C . GLN A 1 93 ? 39.96600 -8.44500 35.60100 1.000 14.51384 93 GLN A C 1
ATOM 1319 O O . GLN A 1 93 ? 39.62100 -7.86200 36.61800 1.000 14.52470 93 GLN A O 1
ATOM 1333 N N . PRO A 1 94 ? 39.63400 -7.98900 34.39200 1.000 14.04646 94 PRO A N 1
ATOM 1334 C CA . PRO A 1 94 ? 38.79200 -6.79000 34.28100 1.000 14.03744 94 PRO A CA 1
ATOM 1335 C C . PRO A 1 94 ? 37.36800 -7.03100 34.71100 1.000 12.52327 94 PRO A C 1
ATOM 1336 O O . PRO A 1 94 ? 36.69300 -6.09100 35.11500 1.000 13.24397 94 PRO A O 1
ATOM 1347 N N . ASP A 1 95 ? 36.88800 -8.24300 34.58400 1.000 12.40734 95 ASP A N 1
ATOM 1348 C CA . ASP A 1 95 ? 35.49600 -8.60700 34.81300 1.000 12.95977 95 ASP A CA 1
ATOM 1349 C C . ASP A 1 95 ? 35.34500 -9.28500 36.16000 1.000 12.77144 95 ASP A C 1
ATOM 1350 O O . ASP A 1 95 ? 36.25700 -9.96200 36.63900 1.000 15.44848 95 ASP A O 1
ATOM 1359 N N . VAL A 1 96 ? 34.19200 -9.08500 36.78700 1.000 12.22496 96 VAL A N 1
ATOM 1360 C CA . VAL A 1 96 ? 33.90500 -9.69500 38.09000 1.000 12.09907 96 VAL A CA 1
ATOM 1361 C C . VAL A 1 96 ? 32.40700 -9.85700 38.20600 1.000 11.65878 96 VAL A C 1
ATOM 1362 O O . VAL A 1 96 ? 31.63400 -9.02300 37.70200 1.000 11.76983 96 VAL A O 1
ATOM 1375 N N . THR A 1 97 ? 32.00300 -10.90400 38.89300 1.000 12.68661 97 THR A N 1
ATOM 1376 C CA . THR A 1 97 ? 30.59500 -11.12000 39.21400 1.000 12.91077 97 THR A CA 1
ATOM 1377 C C . THR A 1 97 ? 30.42500 -11.04600 40.71800 1.000 12.70973 97 THR A C 1
ATOM 1378 O O . THR A 1 97 ? 31.09700 -11.78000 41.46700 1.000 15.41332 97 THR A O 1
ATOM 1406 N N . GLU A 1 99 ? 28.29600 -11.78800 43.97700 1.000 12.71454 99 GLU A N 1
ATOM 1407 C CA . GLU A 1 99 ? 27.30700 -12.74500 44.44800 1.000 12.73825 99 GLU A CA 1
ATOM 1408 C C . GLU A 1 99 ? 26.07500 -12.01900 44.99700 1.000 12.21117 99 GLU A C 1
ATOM 1409 O O . GLU A 1 99 ? 26.17900 -10.88500 45.44600 1.000 11.45591 99 GLU A O 1
ATOM 1421 N N . PRO A 1 100 ? 24.91300 -12.68500 45.02800 1.000 12.76247 100 PRO A N 1
ATOM 1422 C CA . PRO A 1 100 ? 23.73300 -12.06700 45.66800 1.000 12.49821 100 PRO A CA 1
ATOM 1423 C C . PRO A 1 100 ? 24.04400 -11.64500 47.09400 1.000 12.41563 100 PRO A C 1
ATOM 1424 O O . PRO A 1 100 ? 24.56400 -12.43000 47.90300 1.000 13.33425 100 PRO A O 1
ATOM 1435 N N . GLY A 1 101 ? 23.71800 -10.41100 47.41400 1.000 11.71033 101 GLY A N 1
ATOM 1436 C CA . GLY A 1 101 ? 23.87800 -9.90000 48.75600 1.000 12.58953 101 GLY A CA 1
ATOM 1437 C C . GLY A 1 101 ? 25.28000 -9.54700 49.15900 1.000 13.62440 101 GLY A C 1
ATOM 1438 O O . GLY A 1 101 ? 25.50400 -9.20800 50.32600 1.000 15.16229 101 GLY A O 1
ATOM 1442 N N . LYS A 1 102 ? 26.23600 -9.56300 48.24500 1.000 12.77562 102 LYS A N 1
ATOM 1443 C CA . LYS A 1 102 ? 27.63600 -9.37900 48.59700 1.000 12.90063 102 LYS A CA 1
ATOM 1444 C C . LYS A 1 102 ? 28.24800 -8.16800 47.91100 1.000 12.08687 102 LYS A C 1
ATOM 1445 O O . LYS A 1 102 ? 27.71700 -7.62000 46.95200 1.000 15.91956 102 LYS A O 1
ATOM 1464 N N . ALA A 1 103 ? 29.42600 -7.75800 48.36400 1.000 15.98627 103 ALA A N 1
ATOM 1465 C CA . ALA A 1 103 ? 30.17600 -6.67400 47.74300 1.000 14.08043 103 ALA A CA 1
ATOM 1466 C C . ALA A 1 103 ? 31.45200 -7.22300 47.10000 1.000 15.82459 103 ALA A C 1
ATOM 1467 O O . ALA A 1 103 ? 31.80900 -8.40100 47.24800 1.000 18.57101 103 ALA A O 1
ATOM 1474 N N . VAL A 1 104 ? 32.11800 -6.38500 46.31900 1.000 12.76007 104 VAL A N 1
ATOM 1475 C CA A VAL A 1 104 ? 33.46700 -6.67900 45.85100 0.650 12.77151 104 VAL A CA 1
ATOM 1476 C CA B VAL A 1 104 ? 33.46200 -6.67800 45.84000 0.350 12.82371 104 VAL A CA 1
ATOM 1477 C C . VAL A 1 104 ? 34.30200 -5.41700 45.96900 1.000 11.63617 104 VAL A C 1
ATOM 1478 O O . VAL A 1 104 ? 33.79200 -4.29500 45.90100 1.000 12.25761 104 VAL A O 1
ATOM 1503 N N . ILE A 1 105 ? 35.60000 -5.61900 46.14400 1.000 12.49895 105 ILE A N 1
ATOM 1504 C CA . ILE A 1 105 ? 36.58100 -4.54200 46.23000 1.000 12.40393 105 ILE A CA 1
ATOM 1505 C C . ILE A 1 105 ? 37.61100 -4.76700 45.13300 1.000 11.08715 105 ILE A C 1
ATOM 1506 O O . ILE A 1 105 ? 38.12600 -5.88500 44.98200 1.000 13.30091 105 ILE A O 1
ATOM 1522 N N . SER A 1 106 ? 37.93700 -3.71300 44.40200 1.000 10.82839 106 SER A N 1
ATOM 1523 C CA . SER A 1 106 ? 38.95400 -3.83500 43.37300 1.000 11.11316 106 SER A CA 1
ATOM 1524 C C . SER A 1 106 ? 40.33300 -4.10300 43.94900 1.000 11.54009 106 SER A C 1
ATOM 1525 O O . SER A 1 106 ? 40.62100 -3.83400 45.12500 1.000 12.14219 106 SER A O 1
ATOM 1533 N N . ASP A 1 107 ? 41.20500 -4.61300 43.09200 1.000 11.94778 107 ASP A N 1
ATOM 1534 C CA . ASP A 1 107 ? 42.62200 -4.58400 43.36400 1.000 12.13946 107 ASP A CA 1
ATOM 1535 C C . ASP A 1 107 ? 43.04300 -3.13300 43.57300 1.000 11.86926 107 ASP A C 1
ATOM 1536 O O . ASP A 1 107 ? 42.42400 -2.21000 43.05200 1.000 11.49762 107 ASP A O 1
ATOM 1545 N N . PRO A 1 108 ? 44.13000 -2.91300 44.31200 1.000 12.44904 108 PRO A N 1
ATOM 1546 C CA . PRO A 1 108 ? 44.60800 -1.53300 44.49800 1.000 12.83103 108 PRO A CA 1
ATOM 1547 C C . PRO A 1 108 ? 45.06200 -0.96600 43.16000 1.000 12.13144 108 PRO A C 1
ATOM 1548 O O . PRO A 1 108 ? 45.60500 -1.68400 42.32100 1.000 15.45558 108 PRO A O 1
ATOM 1559 N N . ILE A 1 109 ? 44.90000 0.33000 42.97300 1.000 12.16784 109 ILE A N 1
ATOM 1560 C CA . ILE A 1 109 ? 45.26700 0.98100 41.71600 1.000 13.35997 109 ILE A CA 1
ATOM 1561 C C . ILE A 1 109 ? 45.92300 2.32700 42.00200 1.000 11.99798 109 ILE A C 1
ATOM 1562 O O . ILE A 1 109 ? 45.47400 3.07300 42.87100 1.000 12.44005 109 ILE A O 1
ATOM 1578 N N . SER A 1 110 ? 46.97600 2.63600 41.27100 1.000 13.01967 110 SER A N 1
ATOM 1579 C CA A SER A 1 110 ? 47.57900 3.95500 41.38900 0.490 13.31809 110 SER A CA 1
ATOM 1580 C CA B SER A 1 110 ? 47.59200 3.95200 41.36900 0.510 13.30583 110 SER A CA 1
ATOM 1581 C C . SER A 1 110 ? 46.74000 4.94600 40.58800 1.000 13.84106 110 SER A C 1
ATOM 1582 O O . SER A 1 110 ? 46.33400 4.67200 39.45000 1.000 17.36900 110 SER A O 1
ATOM 1597 N N . PHE A 1 111 ? 46.44500 6.08100 41.18300 1.000 12.04818 111 PHE A N 1
ATOM 1598 C CA . PHE A 1 111 ? 45.67900 7.12800 40.51800 1.000 11.66505 111 PHE A CA 1
ATOM 1599 C C . PHE A 1 111 ? 46.00500 8.41800 41.24400 1.000 13.19830 111 PHE A C 1
AT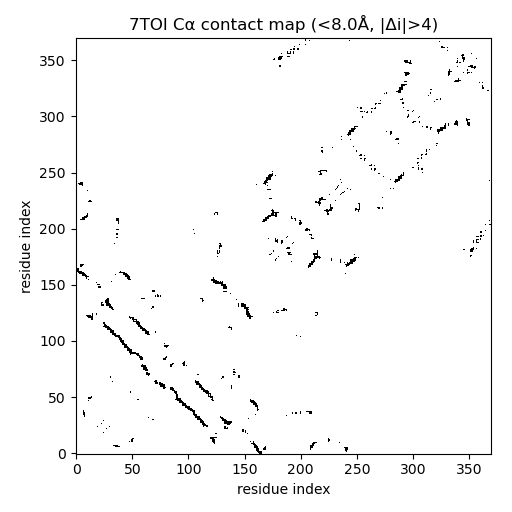OM 1600 O O . PHE A 1 111 ? 46.12800 8.43500 42.48000 1.000 16.32478 111 PHE A O 1
ATOM 1617 N N . ASN A 1 112 ? 46.16900 9.48900 40.50200 1.000 11.99702 112 ASN A N 1
ATOM 1618 C CA . ASN A 1 112 ? 46.42900 10.81400 41.08700 1.000 13.05019 112 ASN A CA 1
ATOM 1619 C C . ASN A 1 112 ? 45.12100 11.39800 41.58300 1.000 11.76499 112 ASN A C 1
ATOM 1620 O O . ASN A 1 112 ? 44.40700 12.09800 40.85100 1.000 14.56585 112 ASN A O 1
ATOM 1631 N N . LEU A 1 113 ? 44.76000 11.10500 42.81300 1.000 10.93110 113 LEU A N 1
ATOM 1632 C CA . LEU A 1 113 ? 43.49300 11.56400 43.37000 1.000 10.43711 113 LEU A CA 1
ATOM 1633 C C . LEU A 1 113 ? 43.74400 12.84100 44.13700 1.000 11.66256 113 LEU A C 1
ATOM 1634 O O . LEU A 1 113 ? 44.45800 12.83400 45.14800 1.000 13.11920 113 LEU A O 1
ATOM 1650 N N . LYS A 1 114 ? 43.21500 13.93900 43.66200 1.000 12.06921 114 LYS A N 1
ATOM 1651 C CA . LYS A 1 114 ? 43.32500 15.19400 44.31400 1.000 11.97361 114 LYS A CA 1
ATOM 1652 C C . LYS A 1 114 ? 42.12400 15.44900 45.24700 1.000 12.46796 114 LYS A C 1
ATOM 1653 O O . LYS A 1 114 ? 41.08400 14.92700 45.06900 1.000 11.31955 114 LYS A O 1
ATOM 1672 N N . PRO A 1 115 ? 42.33600 16.32900 46.27400 1.000 12.43673 115 PRO A N 1
ATOM 1673 C CA . PRO A 1 115 ? 41.20300 16.63500 47.15500 1.000 12.77776 115 PRO A CA 1
ATOM 1674 C C . PRO A 1 115 ? 40.05900 17.21000 46.34000 1.000 11.26240 115 PRO A C 1
ATOM 1675 O O . PRO A 1 115 ? 40.28100 18.05300 45.46800 1.000 12.11388 115 PRO A O 1
ATOM 1686 N N . ARG A 1 116 ? 38.84600 16.78400 46.65300 1.000 11.34844 116 ARG A N 1
ATOM 1687 C CA . ARG A 1 116 ? 37.64300 17.25600 45.98200 1.000 11.04899 116 ARG A CA 1
ATOM 1688 C C . ARG A 1 116 ? 37.62100 16.93700 44.49000 1.000 11.22344 116 ARG A C 1
ATOM 1689 O O . ARG A 1 116 ? 36.75900 17.45200 43.76400 1.000 12.51796 116 ARG A O 1
ATOM 1727 N N . LEU A 1 118 ? 36.59000 15.26000 41.06300 1.000 10.44669 118 LEU A N 1
ATOM 1728 C CA . LEU A 1 118 ? 35.44500 14.59800 40.46000 1.000 9.55077 118 LEU A CA 1
ATOM 1729 C C . LEU A 1 118 ? 35.95800 13.41100 39.66600 1.000 8.67517 118 LEU A C 1
ATOM 1730 O O . LEU A 1 118 ? 36.72200 13.58900 38.69900 1.000 10.48198 118 LEU A O 1
ATOM 1746 N N . VAL A 1 119 ? 35.57400 12.22600 40.07700 1.000 8.80952 119 VAL A N 1
ATOM 1747 C CA . VAL A 1 119 ? 36.01600 10.97500 39.47500 1.000 8.70348 119 VAL A CA 1
ATOM 1748 C C . VAL A 1 119 ? 34.85300 10.36900 38.71100 1.000 8.37888 119 VAL A C 1
ATOM 1749 O O . VAL A 1 119 ? 33.77500 10.15400 39.29300 1.000 9.14991 119 VAL A O 1
ATOM 1762 N N . ALA A 1 120 ? 35.07000 10.08200 37.44300 1.000 8.16183 120 ALA A N 1
ATOM 1763 C CA . ALA A 1 120 ? 34.10300 9.34600 36.62800 1.000 8.51602 120 ALA A CA 1
ATOM 1764 C C . ALA A 1 120 ? 34.41800 7.85800 36.70800 1.000 9.20917 120 ALA A C 1
ATOM 1765 O O . ALA A 1 120 ? 35.54800 7.43400 36.40300 1.000 10.30788 120 ALA A O 1
ATOM 1772 N N . ILE A 1 121 ? 33.43300 7.06400 37.09600 1.000 8.72790 121 ILE A N 1
ATOM 1773 C CA . ILE A 1 121 ? 33.52400 5.61000 37.18000 1.000 8.31860 121 ILE A CA 1
ATOM 1774 C C . ILE A 1 121 ? 32.62600 5.08100 36.07500 1.000 9.06105 121 ILE A C 1
ATOM 1775 O O . ILE A 1 121 ? 31.41800 5.35800 36.07600 1.000 9.01975 121 ILE A O 1
ATOM 1791 N N . THR A 1 122 ? 33.17300 4.35300 35.11300 1.000 8.90383 122 THR A N 1
ATOM 1792 C CA . THR A 1 122 ? 32.40500 3.84900 33.97200 1.000 9.19800 122 THR A CA 1
ATOM 1793 C C . THR A 1 122 ? 32.37600 2.33300 34.06200 1.000 9.60336 122 THR A C 1
ATOM 1794 O O . THR A 1 122 ? 33.42900 1.68200 34.02400 1.000 10.33206 122 THR A O 1
ATOM 1805 N N . ILE A 1 123 ? 31.18100 1.77000 34.17900 1.000 9.59792 123 ILE A N 1
ATOM 1806 C CA . ILE A 1 123 ? 30.99100 0.32700 34.31800 1.000 9.93535 123 ILE A CA 1
ATOM 1807 C C . ILE A 1 123 ? 30.27200 -0.18300 33.08200 1.000 9.73103 123 ILE A C 1
ATOM 1808 O O . ILE A 1 123 ? 29.18700 0.32200 32.74100 1.000 10.02940 123 ILE A O 1
ATOM 1824 N N . SER A 1 124 ? 30.81300 -1.19300 32.43700 1.000 10.72854 124 SER A N 1
ATOM 1825 C CA A SER A 1 124 ? 30.04600 -1.91300 31.43100 0.550 11.06179 124 SER A CA 1
ATOM 1826 C CA B SER A 1 124 ? 30.09500 -1.94700 31.40900 0.450 11.10110 124 SER A CA 1
ATOM 1827 C C . SER A 1 124 ? 29.57000 -3.21600 32.06100 1.000 11.11377 124 SER A C 1
ATOM 1828 O O . SER A 1 124 ? 30.36300 -3.98800 32.61800 1.000 12.61497 124 SER A O 1
ATOM 1843 N N . PHE A 1 125 ? 28.25600 -3.42000 32.04200 1.000 12.17314 125 PHE A N 1
ATOM 1844 C CA . PHE A 1 125 ? 27.63400 -4.55300 32.71500 1.000 11.19072 125 PHE A CA 1
ATOM 1845 C C . PHE A 1 125 ? 27.36500 -5.69800 31.75600 1.000 13.01528 125 PHE A C 1
ATOM 1846 O O . PHE A 1 125 ? 27.07200 -5.49700 30.56900 1.000 14.44530 125 PHE A O 1
ATOM 1863 N N . GLY A 1 126 ? 27.39900 -6.92500 32.27800 1.000 13.05376 126 GLY A N 1
ATOM 1864 C CA . GLY A 1 126 ? 26.77700 -8.05700 31.63700 1.000 14.83706 126 GLY A CA 1
ATOM 1865 C C . GLY A 1 126 ? 25.39800 -8.26200 32.21700 1.000 12.76810 126 GLY A C 1
ATOM 1866 O O . GLY A 1 126 ? 24.60200 -7.31300 32.23600 1.000 13.77937 126 GLY A O 1
ATOM 1870 N N . GLU A 1 127 ? 25.10500 -9.45100 32.71900 1.000 13.69001 127 GLU A N 1
ATOM 1871 C CA . GLU A 1 127 ? 23.81800 -9.66600 33.38100 1.000 13.38698 127 GLU A CA 1
ATOM 1872 C C . GLU A 1 127 ? 23.74900 -8.94900 34.71500 1.000 13.12701 127 GLU A C 1
ATOM 1873 O O . GLU A 1 127 ? 24.71700 -8.90000 35.47800 1.000 13.82848 127 GLU A O 1
ATOM 1885 N N . THR A 1 128 ? 22.59100 -8.35900 35.01200 1.000 13.32105 128 THR A N 1
ATOM 1886 C CA . THR A 1 128 ? 22.36800 -7.62200 36.24700 1.000 12.80641 128 THR A CA 1
ATOM 1887 C C . THR A 1 128 ? 21.10400 -8.13200 36.94600 1.000 13.35182 128 THR A C 1
ATOM 1888 O O . THR A 1 128 ? 20.44800 -9.04900 36.47400 1.000 16.29114 128 THR A O 1
ATOM 1899 N N . SER A 1 129 ? 20.79900 -7.57000 38.11500 1.000 13.22982 129 SER A N 1
ATOM 1900 C CA . SER A 1 129 ? 19.69000 -7.99700 38.95600 1.000 15.14095 129 SER A CA 1
ATOM 1901 C C . SER A 1 129 ? 18.56700 -6.96800 38.86500 1.000 13.56004 129 SER A C 1
ATOM 1902 O O . SER A 1 129 ? 18.82200 -5.77000 39.04700 1.000 13.26052 129 SER A O 1
ATOM 1910 N N . PRO A 1 130 ? 17.32700 -7.35600 38.59600 1.000 12.93842 130 PRO A N 1
ATOM 1911 C CA . PRO A 1 130 ? 16.24700 -6.35600 38.54900 1.000 13.56948 130 PRO A CA 1
ATOM 1912 C C . PRO A 1 130 ? 16.00800 -5.68200 39.88000 1.000 13.52550 130 PRO A C 1
ATOM 1913 O O . PRO A 1 130 ? 15.52900 -4.54000 39.92200 1.000 17.72005 130 PRO A O 1
ATOM 1924 N N . ASP A 1 131 ? 16.28400 -6.37400 40.97100 1.000 14.69301 131 ASP A N 1
ATOM 1925 C CA . ASP A 1 131 ? 16.39600 -5.69900 42.26500 1.000 15.10024 131 ASP A CA 1
ATOM 1926 C C . ASP A 1 131 ? 17.80700 -5.14200 42.37900 1.000 13.88628 131 ASP A C 1
ATOM 1927 O O . ASP A 1 131 ? 18.77200 -5.87000 42.60000 1.000 14.47961 131 ASP A O 1
ATOM 1936 N N . VAL A 1 132 ? 17.90900 -3.88800 42.15400 1.000 11.94985 132 VAL A N 1
ATOM 1937 C CA . VAL A 1 132 ? 19.17900 -3.19700 42.01300 1.000 11.19970 132 VAL A CA 1
ATOM 1938 C C . VAL A 1 132 ? 19.63100 -2.63000 43.34700 1.000 10.12515 132 VAL A C 1
ATOM 1939 O O . VAL A 1 132 ? 18.82100 -2.06400 44.09500 1.000 11.33009 132 VAL A O 1
ATOM 1952 N N . THR A 1 133 ? 20.91400 -2.78700 43.65000 1.000 9.68843 133 THR A N 1
ATOM 1953 C CA . THR A 1 133 ? 21.54400 -2.13600 44.79700 1.000 8.87515 133 THR A CA 1
ATOM 1954 C C . THR A 1 133 ? 22.07000 -0.78500 44.35600 1.000 8.70859 133 THR A C 1
ATOM 1955 O O . THR A 1 133 ? 22.85100 -0.69300 43.39400 1.000 9.06348 133 THR A O 1
ATOM 1966 N N . GLY A 1 134 ? 21.68500 0.26400 45.06400 1.000 8.57989 134 GLY A N 1
ATOM 1967 C CA . GLY A 1 134 ? 22.12000 1.58800 44.67100 1.000 9.12230 134 GLY A CA 1
ATOM 1968 C C . GLY A 1 134 ? 21.75500 2.62200 45.70800 1.000 8.21899 134 GLY A C 1
ATOM 1969 O O . GLY A 1 134 ? 21.41500 2.31800 46.85300 1.000 8.93190 134 GLY A O 1
ATOM 1973 N N . HIS A 1 135 ? 21.85700 3.87800 45.26600 1.000 8.64515 135 HIS A N 1
ATOM 1974 C CA . HIS A 1 135 ? 21.64800 5.03900 46.13300 1.000 8.19585 135 HIS A CA 1
ATOM 1975 C C . HIS A 1 135 ? 20.84200 6.02800 45.29800 1.000 8.31279 135 HIS A C 1
ATOM 1976 O O . HIS A 1 135 ? 21.41100 6.81900 44.52000 1.000 8.46878 135 HIS A O 1
ATOM 1990 N N . PRO A 1 136 ? 19.51500 6.03000 45.44100 1.000 8.75983 136 PRO A N 1
ATOM 1991 C CA . PRO A 1 136 ? 18.68500 6.92500 44.60800 1.000 9.95507 136 PRO A CA 1
ATOM 1992 C C . PRO A 1 136 ? 19.01000 8.39700 44.76600 1.000 9.70786 136 PRO A C 1
ATOM 1993 O O . PRO A 1 136 ? 19.01100 9.14200 43.76700 1.000 9.94217 136 PRO A O 1
ATOM 2004 N N . GLY A 1 137 ? 19.28400 8.84400 45.98000 1.000 9.61979 137 GLY A N 1
ATOM 2005 C CA . GLY A 1 137 ? 19.51700 10.26400 46.22200 1.000 10.76370 137 GLY A CA 1
ATOM 2006 C C . GLY A 1 137 ? 20.93300 10.71700 45.94900 1.000 9.18121 137 GLY A C 1
ATOM 2007 O O . GLY A 1 137 ? 21.60900 11.25200 46.84000 1.000 10.13105 137 GLY A O 1
ATOM 2011 N N . SER A 1 138 ? 21.42800 10.47000 44.74400 1.000 9.01240 138 SER A N 1
ATOM 2012 C CA . SER A 1 138 ? 22.80300 10.82400 44.40600 1.000 8.60923 138 SER A CA 1
ATOM 2013 C C . SER A 1 138 ? 23.04200 12.31100 44.33800 1.000 7.65003 138 SER A C 1
ATOM 2014 O O . SER A 1 138 ? 24.20000 12.73100 44.49000 1.000 8.44548 138 SER A O 1
ATOM 2022 N N . ARG A 1 139 ? 22.02900 13.09800 44.03800 1.000 8.34135 139 ARG A N 1
ATOM 2023 C CA . ARG A 1 139 ? 22.20500 14.51800 43.75100 1.000 8.30921 139 ARG A CA 1
ATOM 2024 C C . ARG A 1 139 ? 23.16000 14.75000 42.59200 1.000 7.95820 139 ARG A C 1
ATOM 2025 O O . ARG A 1 139 ? 23.70200 15.85400 42.43600 1.000 9.09087 139 ARG A O 1
ATOM 2046 N N . THR A 1 140 ? 23.30800 13.75100 41.73400 1.000 7.92326 140 THR A N 1
ATOM 2047 C CA . THR A 1 140 ? 24.33200 13.75400 40.69200 1.000 8.76423 140 THR A CA 1
ATOM 2048 C C . THR A 1 140 ? 23.80700 12.95900 39.49500 1.000 8.36006 140 THR A C 1
ATOM 2049 O O . THR A 1 140 ? 23.32100 11.83600 39.66600 1.000 8.93465 140 THR A O 1
ATOM 2060 N N . THR A 1 141 ? 23.97100 13.50100 38.30400 1.000 8.16840 141 THR A N 1
ATOM 2061 C CA . THR A 1 141 ? 23.53000 12.82800 37.07800 1.000 8.15450 141 THR A CA 1
ATOM 2062 C C . THR A 1 141 ? 24.50500 11.72400 36.69200 1.000 9.31705 141 THR A C 1
ATOM 2063 O O . THR A 1 141 ? 25.73800 11.90000 36.72500 1.000 8.98278 141 THR A O 1
ATOM 2074 N N . SER A 1 142 ? 23.95000 10.56400 36.36900 1.000 7.98486 142 SER A N 1
ATOM 2075 C CA . SER A 1 142 ? 24.64300 9.43400 35.77500 1.000 8.28573 142 SER A CA 1
ATOM 2076 C C . SER A 1 142 ? 24.16800 9.26300 34.33100 1.000 8.31877 142 SER A C 1
ATOM 2077 O O . SER A 1 142 ? 23.12200 9.78200 33.94400 1.000 9.08244 142 SER A O 1
ATOM 2085 N N . TYR A 1 143 ? 24.92100 8.51800 33.53300 1.000 8.31122 143 TYR A N 1
ATOM 2086 C CA . TYR A 1 143 ? 24.77500 8.50500 32.08100 1.000 9.15141 143 TYR A CA 1
ATOM 2087 C C . TYR A 1 143 ? 24.80700 7.07500 31.56700 1.000 8.98521 143 TYR A C 1
ATOM 2088 O O . TYR A 1 143 ? 25.77500 6.36200 31.85300 1.000 10.36943 143 TYR A O 1
ATOM 2106 N N . LEU A 1 144 ? 23.77300 6.65600 30.84200 1.000 9.52260 144 LEU A N 1
ATOM 2107 C CA . LEU A 1 144 ? 23.60900 5.26900 30.43100 1.000 9.77743 144 LEU A CA 1
ATOM 2108 C C . LEU A 1 144 ? 23.56500 5.14100 28.91600 1.000 10.62160 144 LEU A C 1
ATOM 2109 O O . LEU A 1 144 ? 22.80800 5.85700 28.24600 1.000 11.56530 144 LEU A O 1
ATOM 2125 N N . LEU A 1 145 ? 24.34400 4.20000 28.36600 1.000 10.59150 145 LEU A N 1
ATOM 2126 C CA . LEU A 1 145 ? 24.30200 3.81600 26.95700 1.000 11.81980 145 LEU A CA 1
ATOM 2127 C C . LEU A 1 145 ? 24.12900 2.31200 26.81200 1.000 11.99294 145 LEU A C 1
ATOM 2128 O O . LEU A 1 145 ? 24.78900 1.56200 27.53300 1.000 12.47111 145 LEU A O 1
ATOM 2144 N N . ALA A 1 146 ? 23.30700 1.86500 25.87600 1.000 12.79460 146 ALA A N 1
ATOM 2145 C CA . ALA A 1 146 ? 23.27000 0.44300 25.57200 1.000 13.46309 146 ALA A CA 1
ATOM 2146 C C . ALA A 1 146 ? 24.60400 -0.00200 25.01700 1.000 14.04331 146 ALA A C 1
ATOM 2147 O O . ALA A 1 146 ? 25.29200 0.75100 24.33500 1.000 14.18025 146 ALA A O 1
ATOM 2154 N N . GLY A 1 147 ? 24.92700 -1.26300 25.25600 1.000 14.40689 147 GLY A N 1
ATOM 2155 C CA . GLY A 1 147 ? 26.13700 -1.85400 24.73900 1.000 15.77880 147 GLY A CA 1
ATOM 2156 C C . GLY A 1 147 ? 27.32400 -1.73300 25.66300 1.000 14.83383 147 GLY A C 1
ATOM 2157 O O . GLY A 1 147 ? 27.24500 -1.30400 26.80400 1.000 15.87706 147 GLY A O 1
ATOM 2161 N N . ASP A 1 148 ? 28.45600 -2.15400 25.14000 1.000 16.20895 148 ASP A N 1
ATOM 2162 C CA . ASP A 1 148 ? 29.70400 -2.19700 25.89600 1.000 17.83698 148 ASP A CA 1
ATOM 2163 C C . ASP A 1 148 ? 30.53600 -1.04800 25.35300 1.000 16.75826 148 ASP A C 1
ATOM 2164 O O . ASP A 1 148 ? 31.20700 -1.21300 24.32100 1.000 24.31506 148 ASP A O 1
ATOM 2173 N N . GLN A 1 149 ? 30.53500 0.09200 26.04400 1.000 18.47249 149 GLN A N 1
ATOM 2174 C CA . GLN A 1 149 ? 31.17600 1.31200 25.54100 1.000 19.85137 149 GLN A CA 1
ATOM 2175 C C . GLN A 1 149 ? 32.19500 1.83800 26.55400 1.000 15.71138 149 GLN A C 1
ATOM 2176 O O . GLN A 1 149 ? 32.09000 2.94000 27.08800 1.000 16.75713 149 GLN A O 1
ATOM 2190 N N . SER A 1 150 ? 33.22900 1.05100 26.72800 1.000 17.57979 150 SER A N 1
ATOM 2191 C CA . SER A 1 150 ? 34.22700 1.27500 27.74900 1.000 16.28866 150 SER A CA 1
ATOM 2192 C C . SER A 1 150 ? 35.46000 1.99700 27.25100 1.000 16.07484 150 SER A C 1
ATOM 2193 O O . SER A 1 150 ? 36.37100 2.23900 28.05000 1.000 16.95292 150 SER A O 1
ATOM 2201 N N . SER A 1 151 ? 35.54300 2.34200 25.97500 1.000 16.58219 151 SER A N 1
ATOM 2202 C CA . SER A 1 151 ? 36.70800 3.07600 25.49900 1.000 16.97630 151 SER A CA 1
ATOM 2203 C C . SER A 1 151 ? 36.76900 4.45900 26.14200 1.000 17.87719 151 SER A C 1
ATOM 2204 O O . SER A 1 151 ? 35.73300 5.11900 26.28500 1.000 16.85017 151 SER A O 1
ATOM 2212 N N . PRO A 1 152 ? 37.96800 4.96200 26.46400 1.000 19.51007 152 PRO A N 1
ATOM 2213 C CA . PRO A 1 152 ? 38.05300 6.33200 27.00500 1.000 20.46884 152 PRO A CA 1
ATOM 2214 C C . PRO A 1 152 ? 37.52500 7.39000 26.05400 1.000 17.58203 152 PRO A C 1
ATOM 2215 O O . PRO A 1 152 ? 37.15800 8.48000 26.51200 1.000 19.42195 152 PRO A O 1
ATOM 2226 N N . ASP A 1 153 ? 37.47700 7.11600 24.76300 1.000 18.43058 153 ASP A N 1
ATOM 2227 C CA . ASP A 1 153 ? 36.97300 8.07900 23.79200 1.000 19.39608 153 ASP A CA 1
ATOM 2228 C C . ASP A 1 153 ? 35.49200 7.89500 23.48100 1.000 19.21286 153 ASP A C 1
ATOM 2229 O O . ASP A 1 153 ? 34.98100 8.54000 22.55700 1.000 22.95420 153 ASP A O 1
ATOM 2238 N N . ALA A 1 154 ? 34.80400 7.01400 24.18400 1.000 18.49068 154 ALA A N 1
ATOM 2239 C CA . ALA A 1 154 ? 33.38200 6.81300 23.93300 1.000 20.19455 154 ALA A CA 1
ATOM 2240 C C . ALA A 1 154 ? 32.61100 8.11100 24.13600 1.000 17.78244 154 ALA A C 1
ATOM 2241 O O . ALA A 1 154 ? 32.84200 8.86000 25.09000 1.000 19.45991 154 ALA A O 1
ATOM 2248 N N . ASP A 1 155 ? 31.65200 8.35200 23.24600 1.000 21.60797 155 ASP A N 1
ATOM 2249 C CA . ASP A 1 155 ? 30.81500 9.55000 23.28800 1.000 23.31880 155 ASP A CA 1
ATOM 2250 C C . ASP A 1 155 ? 29.54100 9.27400 24.07700 1.000 18.24897 155 ASP A C 1
ATOM 2251 O O . ASP A 1 155 ? 28.68700 8.49600 23.64900 1.000 22.10323 155 ASP A O 1
ATOM 2260 N N . PHE A 1 156 ? 29.42200 9.96800 25.20800 1.000 21.61263 156 PHE A N 1
ATOM 2261 C CA . PHE A 1 156 ? 28.27600 9.91900 26.10500 1.000 19.95284 156 PHE A CA 1
ATOM 2262 C C . PHE A 1 156 ? 27.44400 11.18800 26.01100 1.000 27.71820 156 PHE A C 1
ATOM 2263 O O . PHE A 1 156 ? 26.40600 11.28400 26.68000 1.000 27.42669 156 PHE A O 1
ATOM 2280 N N . SER A 1 157 ? 27.88800 12.18600 25.22000 1.000 29.70282 157 SER A N 1
ATOM 2281 C CA . SER A 1 157 ? 27.19400 13.48100 25.13500 1.000 29.22191 157 SER A CA 1
ATOM 2282 C C . SER A 1 157 ? 25.70700 13.33500 24.90800 1.000 32.01497 157 SER A C 1
ATOM 2283 O O . SER A 1 157 ? 24.98300 14.21700 25.28200 1.000 33.61978 157 SER A O 1
ATOM 2291 N N . GLN A 1 158 ? 25.29700 12.23300 24.31400 1.000 21.79440 158 GLN A N 1
ATOM 2292 C CA . GLN A 1 158 ? 23.95100 11.89800 24.08800 1.000 21.46721 158 GLN A CA 1
ATOM 2293 C C . GLN A 1 158 ? 23.35200 10.71800 24.94800 1.000 22.17176 158 GLN A C 1
ATOM 2294 O O . GLN A 1 158 ? 22.32500 10.23100 24.72900 1.000 23.10815 158 GLN A O 1
ATOM 2308 N N . ALA A 1 159 ? 24.02300 10.27700 25.98100 1.000 19.00539 159 ALA A N 1
ATOM 2309 C CA . ALA A 1 159 ? 23.58500 9.15400 26.82200 1.000 17.20429 159 ALA A CA 1
ATOM 2310 C C . ALA A 1 159 ? 22.29700 9.48700 27.60100 1.000 14.38926 159 ALA A C 1
ATOM 2311 O O . ALA A 1 159 ? 21.99600 10.60200 27.82400 1.000 16.46997 159 ALA A O 1
ATOM 2318 N N . VAL A 1 160 ? 21.60700 8.45700 28.05000 1.000 13.82521 160 VAL A N 1
ATOM 2319 C CA . VAL A 1 160 ? 20.40000 8.64600 28.86000 1.000 12.37918 160 VAL A CA 1
ATOM 2320 C C . VAL A 1 160 ? 20.80300 9.10800 30.25300 1.000 11.07903 160 VAL A C 1
ATOM 2321 O O . VAL A 1 160 ? 21.59900 8.45300 30.93000 1.000 12.35826 160 VAL A O 1
ATOM 2334 N N . LYS A 1 161 ? 20.24800 10.22000 30.70800 1.000 9.94542 161 LYS A N 1
ATOM 2335 C CA . LYS A 1 161 ? 20.55900 10.77600 32.02200 1.000 9.44461 161 LYS A CA 1
ATOM 2336 C C . LYS A 1 161 ? 19.65800 10.19300 33.09600 1.000 9.94645 161 LYS A C 1
ATOM 2337 O O . LYS A 1 161 ? 18.44900 10.03500 32.89000 1.000 11.30037 161 LYS A O 1
ATOM 2356 N N . THR A 1 162 ? 20.22300 9.94400 34.26800 1.000 8.92173 162 THR A N 1
ATOM 2357 C CA . THR A 1 162 ? 19.45100 9.47400 35.40000 1.000 10.11439 162 THR A CA 1
ATOM 2358 C C . THR A 1 162 ? 20.10000 10.01600 36.67400 1.000 9.07235 162 THR A C 1
ATOM 2359 O O . THR A 1 162 ? 21.29700 9.88500 36.86100 1.000 9.36515 162 THR A O 1
ATOM 2370 N N . ASP A 1 163 ? 19.33800 10.66700 37.52300 1.000 8.93397 163 ASP A N 1
ATOM 2371 C CA . ASP A 1 163 ? 19.88100 11.31500 38.72500 1.000 9.05335 163 ASP A CA 1
ATOM 2372 C C . ASP A 1 163 ? 19.86200 10.36300 39.91900 1.000 8.38853 163 ASP A C 1
ATOM 2373 O O . ASP A 1 163 ? 19.24800 10.62600 40.96300 1.000 10.10182 163 ASP A O 1
ATOM 2382 N N . HIS A 1 164 ? 20.59000 9.27800 39.75000 1.000 8.21344 164 HIS A N 1
ATOM 2383 C CA . HIS A 1 164 ? 20.68000 8.22700 40.74400 1.000 8.11507 164 HIS A CA 1
ATOM 2384 C C . HIS A 1 164 ? 22.05700 7.60200 40.62200 1.000 7.79470 164 HIS A C 1
ATOM 2385 O O . HIS A 1 164 ? 22.67000 7.66200 39.54900 1.000 8.27158 164 HIS A O 1
ATOM 2399 N N . TRP A 1 165 ? 22.52800 6.96200 41.69700 1.000 7.84385 165 TRP A N 1
ATOM 2400 C CA . TRP A 1 165 ? 23.70300 6.09800 41.64800 1.000 7.79250 165 TRP A CA 1
ATOM 2401 C C . TRP A 1 165 ? 23.28200 4.64000 41.79500 1.000 7.64777 165 TRP A C 1
ATOM 2402 O O . TRP A 1 165 ? 22.33500 4.31200 42.51900 1.000 8.17575 165 TRP A O 1
ATOM 2423 N N . TYR A 1 166 ? 24.04100 3.76100 41.15700 1.000 7.56141 166 TYR A N 1
ATOM 2424 C CA . TYR A 1 166 ? 23.81200 2.33000 41.22100 1.000 8.09570 166 TYR A CA 1
ATOM 2425 C C . TYR A 1 166 ? 25.14000 1.62000 41.44000 1.000 7.44346 166 TYR A C 1
ATOM 2426 O O . TYR A 1 166 ? 26.13300 2.00100 40.80600 1.000 8.19157 166 TYR A O 1
ATOM 2444 N N . VAL A 1 167 ? 25.15100 0.62000 42.31000 1.000 8.21842 167 VAL A N 1
ATOM 2445 C CA . VAL A 1 167 ? 26.26400 -0.32800 42.49100 1.000 8.78426 167 VAL A CA 1
ATOM 2446 C C . VAL A 1 167 ? 27.47100 0.25800 43.23700 1.000 8.34888 167 VAL A C 1
ATOM 2447 O O . VAL A 1 167 ? 27.96800 -0.33400 44.20600 1.000 9.60209 167 VAL A O 1
ATOM 2460 N N . ILE A 1 168 ? 27.98300 1.39700 42.80600 1.000 8.07122 168 ILE A N 1
ATOM 2461 C CA . ILE A 1 168 ? 29.13900 1.99900 43.45400 1.000 8.04762 168 ILE A CA 1
ATOM 2462 C C . ILE A 1 168 ? 28.85600 2.22900 44.93200 1.000 8.11738 168 ILE A C 1
ATOM 2463 O O . ILE A 1 168 ? 27.75200 2.62500 45.33700 1.000 9.03688 168 ILE A O 1
ATOM 2479 N N . ASN A 1 169 ? 29.88600 2.03100 45.75200 1.000 7.92533 169 ASN A N 1
ATOM 2480 C CA . ASN A 1 169 ? 29.72400 2.04700 47.20300 1.000 8.63374 169 ASN A CA 1
ATOM 2481 C C . ASN A 1 169 ? 30.80600 2.83300 47.93600 1.000 8.36078 169 ASN A C 1
ATOM 2482 O O . ASN A 1 169 ? 30.49400 3.49600 48.92500 1.000 9.94190 169 ASN A O 1
ATOM 2493 N N . GLY A 1 170 ? 32.07100 2.78100 47.50800 1.000 8.39626 170 GLY A N 1
ATOM 2494 C CA . GLY A 1 170 ? 33.09700 3.53700 48.21700 1.000 9.23240 170 GLY A CA 1
ATOM 2495 C C . GLY A 1 170 ? 34.39500 3.61400 47.45600 1.000 8.55696 170 GLY A C 1
ATOM 2496 O O . GLY A 1 170 ? 34.65800 2.83600 46.54000 1.000 9.10135 170 GLY A O 1
ATOM 2500 N N . ILE A 1 171 ? 35.21500 4.59000 47.86000 1.000 8.65403 171 ILE A N 1
ATOM 2501 C CA . ILE A 1 171 ? 36.61300 4.70300 47.44900 1.000 8.52529 171 ILE A CA 1
ATOM 2502 C C . ILE A 1 171 ? 37.42600 4.88300 48.71800 1.000 8.67363 171 ILE A C 1
ATOM 2503 O O . ILE A 1 171 ? 37.10300 5.75700 49.54200 1.000 9.31188 171 ILE A O 1
ATOM 2519 N N . ASP A 1 172 ? 38.44500 4.05400 48.89600 1.000 9.38384 172 ASP A N 1
ATOM 2520 C CA . ASP A 1 172 ? 39.39400 4.19900 49.98700 1.000 9.79940 172 ASP A CA 1
ATOM 2521 C C . ASP A 1 172 ? 40.77700 4.44200 49.40600 1.000 9.74422 172 ASP A C 1
ATOM 2522 O O . ASP A 1 172 ? 41.05500 4.07400 48.25800 1.000 10.02121 172 ASP A O 1
ATOM 2531 N N . LEU A 1 173 ? 41.65100 5.04500 50.21000 1.000 10.09958 173 LEU A N 1
ATOM 2532 C CA . LEU A 1 173 ? 43.01300 5.32800 49.75500 1.000 10.90744 173 LEU A CA 1
ATOM 2533 C C . LEU A 1 173 ? 44.00500 4.94700 50.85300 1.000 11.12540 173 LEU A C 1
ATOM 2534 O O . LEU A 1 173 ? 43.69400 4.90300 52.00600 1.000 11.77745 173 LEU A O 1
ATOM 2567 N N . ALA A 1 175 ? 46.84300 5.66200 53.35200 1.000 16.88345 175 ALA A N 1
ATOM 2568 C CA . ALA A 1 175 ? 47.29400 6.88200 54.01300 1.000 20.40710 175 ALA A CA 1
ATOM 2569 C C . ALA A 1 175 ? 48.09800 6.59300 55.27100 1.000 23.84693 175 ALA A C 1
ATOM 2570 O O . ALA A 1 175 ? 47.96700 5.54000 55.89900 1.000 25.01420 175 ALA A O 1
ATOM 2577 N N . GLN A 1 176 ? 48.94700 7.56000 55.62500 1.000 29.51095 176 GLN A N 1
ATOM 2578 C CA . GLN A 1 176 ? 49.68300 7.48400 56.87400 1.000 32.52236 176 GLN A CA 1
ATOM 2579 C C . GLN A 1 176 ? 48.75100 7.73300 58.05600 1.000 32.14741 176 GLN A C 1
ATOM 2580 O O . GLN A 1 176 ? 47.55600 7.99900 57.91400 1.000 31.85346 176 GLN A O 1
ATOM 2594 N N . LYS A 1 177 ? 49.34000 7.67300 59.24900 1.000 40.16807 177 LYS A N 1
ATOM 2595 C CA . LYS A 1 177 ? 48.56200 7.57300 60.47400 1.000 38.44913 177 LYS A CA 1
ATOM 2596 C C . LYS A 1 177 ? 47.77000 8.83800 60.76700 1.000 37.62918 177 LYS A C 1
ATOM 2597 O O . LYS A 1 177 ? 46.73300 8.75600 61.42800 1.000 43.11886 177 LYS A O 1
ATOM 2616 N N . ARG A 1 178 ? 48.19300 9.97400 60.22900 1.000 40.29240 178 ARG A N 1
ATOM 2617 C CA . ARG A 1 178 ? 47.48500 11.22500 60.47200 1.000 42.37213 178 ARG A CA 1
ATOM 2618 C C . ARG A 1 178 ? 46.15500 11.34200 59.71700 1.000 41.45716 178 ARG A C 1
ATOM 2619 O O . ARG A 1 178 ? 45.36300 12.23900 60.00400 1.000 39.15539 178 ARG A O 1
ATOM 2640 N N . ALA A 1 179 ? 45.90100 10.44900 58.76200 1.000 27.74541 179 ALA A N 1
ATOM 2641 C CA . ALA A 1 179 ? 44.67500 10.52400 57.98800 1.000 23.83070 179 ALA A CA 1
ATOM 2642 C C . ALA A 1 179 ? 43.58300 9.69200 58.65200 1.000 22.43184 179 ALA A C 1
ATOM 2643 O O . ALA A 1 179 ? 43.85900 8.65100 59.24600 1.000 22.26050 179 ALA A O 1
ATOM 2650 N N . ALA A 1 180 ? 42.35700 10.17900 58.58400 1.000 17.39143 180 ALA A N 1
ATOM 2651 C CA . ALA A 1 180 ? 41.23600 9.51000 59.23600 1.000 16.60290 180 ALA A CA 1
ATOM 2652 C C . ALA A 1 180 ? 40.00800 10.02300 58.53900 1.000 15.07772 180 ALA A C 1
ATOM 2653 O O . ALA A 1 180 ? 40.09900 10.94300 57.72200 1.000 16.47568 180 ALA A O 1
ATOM 2660 N N . ALA A 1 181 ? 38.86400 9.45100 58.88100 1.000 14.28353 181 ALA A N 1
ATOM 2661 C CA . ALA A 1 181 ? 37.61000 9.81300 58.25200 1.000 12.96787 181 ALA A CA 1
ATOM 2662 C C . ALA A 1 181 ? 36.52300 10.02000 59.30100 1.000 12.47234 181 ALA A C 1
ATOM 2663 O O . ALA A 1 181 ? 36.53200 9.40600 60.38500 1.000 13.32439 181 ALA A O 1
ATOM 2670 N N . ILE A 1 182 ? 35.60400 10.87900 58.94200 1.000 11.57913 182 ILE A N 1
ATOM 2671 C CA . ILE A 1 182 ? 34.34800 11.09300 59.67100 1.000 11.34522 182 ILE A CA 1
ATOM 2672 C C . ILE A 1 182 ? 33.25300 10.36700 58.92200 1.000 10.29331 182 ILE A C 1
ATOM 2673 O O . ILE A 1 182 ? 33.09200 10.60000 57.71000 1.000 11.51247 182 ILE A O 1
ATOM 2689 N N . ALA A 1 183 ? 32.49000 9.51400 59.60300 1.000 10.23194 183 ALA A N 1
ATOM 2690 C CA . ALA A 1 183 ? 31.33500 8.87400 58.99100 1.000 10.01900 183 ALA A CA 1
ATOM 2691 C C . ALA A 1 183 ? 30.08300 9.58500 59.49800 1.000 9.61597 183 ALA A C 1
ATOM 2692 O O . ALA A 1 183 ? 30.00200 9.93200 60.69500 1.000 10.72601 183 ALA A O 1
ATOM 2699 N N . ILE A 1 184 ? 29.08500 9.74200 58.63200 1.000 9.60799 184 ILE A N 1
ATOM 2700 C CA . ILE A 1 184 ? 27.91000 10.53700 58.95700 1.000 10.39235 184 ILE A CA 1
ATOM 2701 C C . ILE A 1 184 ? 26.65600 9.74100 58.64300 1.000 8.86999 184 ILE A C 1
ATOM 2702 O O . ILE A 1 184 ? 26.45900 9.33300 57.48400 1.000 10.20946 184 ILE A O 1
ATOM 2718 N N . LEU A 1 185 ? 25.82100 9.54500 59.64100 1.000 10.11900 185 LEU A N 1
ATOM 2719 C CA . LEU A 1 185 ? 24.58900 8.80000 59.50500 1.000 10.30058 185 LEU A CA 1
ATOM 2720 C C . LEU A 1 185 ? 23.44500 9.78800 59.49600 1.000 10.11482 185 LEU A C 1
ATOM 2721 O O . LEU A 1 185 ? 23.26600 10.53500 60.46700 1.000 13.01788 185 LEU A O 1
ATOM 2737 N N . GLY A 1 186 ? 22.60800 9.74000 58.46900 1.000 9.77364 186 GLY A N 1
ATOM 2738 C CA . GLY A 1 186 ? 21.48000 10.65100 58.38600 1.000 10.31198 186 GLY A CA 1
ATOM 2739 C C . GLY A 1 186 ? 20.46600 10.27100 57.32300 1.000 9.03280 186 GLY A C 1
ATOM 2740 O O . GLY A 1 186 ? 20.52600 9.17900 56.74000 1.000 9.39112 186 GLY A O 1
ATOM 2744 N N . ASN A 1 187 ? 19.54600 11.20300 57.07600 1.000 9.60830 187 ASN A N 1
ATOM 2745 C CA . ASN A 1 187 ? 18.42000 11.02500 56.14500 1.000 9.55942 187 ASN A CA 1
ATOM 2746 C C . ASN A 1 187 ? 18.61900 12.00600 54.97500 1.000 8.95107 187 ASN A C 1
ATOM 2747 O O . ASN A 1 187 ? 19.76800 12.29300 54.61200 1.000 9.43060 187 ASN A O 1
ATOM 2758 N N . SER A 1 188 ? 17.53500 12.46200 54.33100 1.000 9.58058 188 SER A N 1
ATOM 2759 C CA A SER A 1 188 ? 17.63600 13.35900 53.17300 0.580 10.17681 188 SER A CA 1
ATOM 2760 C CA B SER A 1 188 ? 17.80600 13.28100 53.15500 0.420 10.05994 188 SER A CA 1
ATOM 2761 C C . SER A 1 188 ? 18.32600 14.66400 53.50700 1.000 8.83260 188 SER A C 1
ATOM 2762 O O . SER A 1 188 ? 18.84600 15.33100 52.60100 1.000 10.45640 188 SER A O 1
ATOM 2777 N N . ILE A 1 189 ? 18.22600 15.10700 54.76100 1.000 9.16399 189 ILE A N 1
ATOM 2778 C CA . ILE A 1 189 ? 18.86300 16.37500 55.13300 1.000 9.63048 189 ILE A CA 1
ATOM 2779 C C . ILE A 1 189 ? 20.36800 16.20400 55.09200 1.000 10.73402 189 ILE A C 1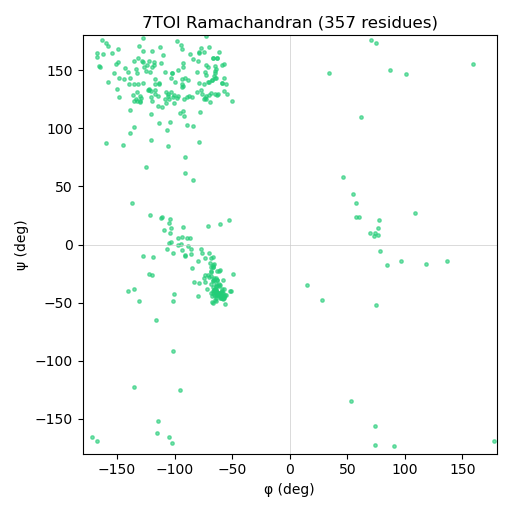
ATOM 2780 O O . ILE A 1 189 ? 21.11300 17.20100 54.96400 1.000 14.01164 189 ILE A O 1
ATOM 2796 N N . THR A 1 190 ? 20.87000 14.98800 55.13900 1.000 9.80373 190 THR A N 1
ATOM 2797 C CA . THR A 1 190 ? 22.29700 14.72300 55.03400 1.000 9.63319 190 THR A CA 1
ATOM 2798 C C . THR A 1 190 ? 22.68800 14.25800 53.64700 1.000 9.46819 190 THR A C 1
ATOM 2799 O O . THR A 1 190 ? 23.71400 14.70300 53.11400 1.000 10.08769 190 THR A O 1
ATOM 2810 N N . ASP A 1 191 ? 21.91800 13.37500 53.01200 1.000 8.96346 191 ASP A N 1
ATOM 2811 C CA . ASP A 1 191 ? 22.29400 13.00700 51.66100 1.000 10.32924 191 ASP A CA 1
ATOM 2812 C C . ASP A 1 191 ? 21.92800 14.05200 50.61800 1.000 8.72880 191 ASP A C 1
ATOM 2813 O O . ASP A 1 191 ? 22.33400 13.89700 49.46300 1.000 9.63359 191 ASP A O 1
ATOM 2822 N N . GLY A 1 192 ? 21.25000 15.12200 50.99300 1.000 9.36408 192 GLY A N 1
ATOM 2823 C CA . GLY A 1 192 ? 21.26600 16.32200 50.17400 1.000 9.05143 192 GLY A CA 1
ATOM 2824 C C . GLY A 1 192 ? 20.03700 16.72600 49.39900 1.000 8.84884 192 GLY A C 1
ATOM 2825 O O . GLY A 1 192 ? 20.19300 17.41400 48.38300 1.000 9.27267 192 GLY A O 1
ATOM 2829 N N . ARG A 1 193 ? 18.82000 16.37000 49.81800 1.000 9.11326 193 ARG A N 1
ATOM 2830 C CA . ARG A 1 193 ? 17.65000 16.92500 49.14400 1.000 9.57225 193 ARG A CA 1
ATOM 2831 C C . ARG A 1 193 ? 17.67100 18.43700 49.34100 1.000 9.10850 193 ARG A C 1
ATOM 2832 O O . ARG A 1 193 ? 17.81200 18.90400 50.48200 1.000 9.98890 193 ARG A O 1
ATOM 2853 N N . GLY A 1 194 ? 17.53000 19.19700 48.26600 1.000 9.74231 194 GLY A N 1
ATOM 2854 C CA . GLY A 1 194 ? 17.64300 20.62800 48.33000 1.000 10.13832 194 GLY A CA 1
ATOM 2855 C C . GLY A 1 194 ? 19.01500 21.16100 47.94900 1.000 9.54950 194 GLY A C 1
ATOM 2856 O O . GLY A 1 194 ? 19.14900 22.35900 47.73800 1.000 10.14043 194 GLY A O 1
ATOM 2860 N N . SER A 1 195 ? 20.01500 20.30200 47.88800 1.000 9.06080 195 SER A N 1
ATOM 2861 C CA . SER A 1 195 ? 21.33300 20.68100 47.38200 1.000 9.04707 195 SER A CA 1
ATOM 2862 C C . SER A 1 195 ? 21.29100 20.69900 45.84800 1.000 9.31908 195 SER A C 1
ATOM 2863 O O . SER A 1 195 ? 20.34700 20.19300 45.21900 1.000 10.21683 195 SER A O 1
ATOM 2871 N N . GLY A 1 196 ? 22.28000 21.31500 45.21200 1.000 9.64185 196 GLY A N 1
ATOM 2872 C CA . GLY A 1 196 ? 22.26100 21.45500 43.76000 1.000 10.38108 196 GLY A CA 1
ATOM 2873 C C . GLY A 1 196 ? 22.72400 20.18600 43.04800 1.000 10.01625 196 GLY A C 1
ATOM 2874 O O . GLY A 1 196 ? 23.77500 19.62700 43.39200 1.000 9.83909 196 GLY A O 1
ATOM 2878 N N . THR A 1 197 ? 21.96500 19.73900 42.07300 1.000 10.43126 197 THR A N 1
ATOM 2879 C CA . THR A 1 197 ? 22.35200 18.55200 41.31000 1.000 10.42185 197 THR A CA 1
ATOM 2880 C C . THR A 1 197 ? 23.62900 18.85300 40.55500 1.000 10.85867 197 THR A C 1
ATOM 2881 O O . THR A 1 197 ? 23.74600 19.88600 39.89100 1.000 11.61920 197 THR A O 1
ATOM 2892 N N . ASN A 1 198 ? 24.60600 17.94800 40.69900 1.000 10.51663 198 ASN A N 1
ATOM 2893 C CA . ASN A 1 198 ? 25.93200 18.07000 40.11000 1.000 10.98821 198 ASN A CA 1
ATOM 2894 C C . ASN A 1 198 ? 26.76200 19.16600 40.75100 1.000 11.47607 198 ASN A C 1
ATOM 2895 O O . ASN A 1 198 ? 27.78400 19.56400 40.17700 1.000 16.67324 198 ASN A O 1
ATOM 2906 N N . LYS A 1 199 ? 26.33200 19.74200 41.85700 1.000 10.47596 199 LYS A N 1
ATOM 2907 C CA . LYS A 1 199 ? 27.09400 20.80000 42.52100 1.000 10.60763 199 LYS A CA 1
ATOM 2908 C C . LYS A 1 199 ? 27.85200 20.27400 43.73500 1.000 10.25046 199 LYS A C 1
ATOM 2909 O O . LYS A 1 199 ? 28.65000 21.02000 44.31200 1.000 11.25751 199 LYS A O 1
ATOM 2928 N N . GLN A 1 200 ? 27.63500 19.03600 44.13900 1.000 9.66534 200 GLN A N 1
ATOM 2929 C CA . GLN A 1 200 ? 28.34900 18.38900 45.22900 1.000 9.61349 200 GLN A CA 1
ATOM 2930 C C . GLN A 1 200 ? 28.41800 19.32200 46.42900 1.000 9.26067 200 GLN A C 1
ATOM 2931 O O . GLN A 1 200 ? 29.49500 19.60600 46.97600 1.000 10.62389 200 GLN A O 1
ATOM 2945 N N . ASP A 1 201 ? 27.25100 19.75100 46.92200 1.000 9.53864 201 ASP A N 1
ATOM 2946 C CA . ASP A 1 201 ? 27.18800 20.77900 47.95000 1.000 9.12466 201 ASP A CA 1
ATOM 2947 C C . ASP A 1 201 ? 26.16700 20.42000 49.03500 1.000 8.83121 201 ASP A C 1
ATOM 2948 O O . ASP A 1 201 ? 25.53600 21.29100 49.64400 1.000 10.18873 201 ASP A O 1
ATOM 2957 N N . ARG A 1 202 ? 26.07600 19.13800 49.33600 1.000 9.04207 202 ARG A N 1
ATOM 2958 C CA . ARG A 1 202 ? 25.42300 18.63700 50.52800 1.000 8.40231 202 ARG A CA 1
ATOM 2959 C C . ARG A 1 202 ? 26.18100 19.14200 51.75700 1.000 8.71169 202 ARG A C 1
ATOM 2960 O O . ARG A 1 202 ? 27.35400 19.52600 51.66700 1.000 9.25797 202 ARG A O 1
ATOM 2981 N N . TRP A 1 203 ? 25.56200 19.14100 52.94400 1.000 8.71857 203 TRP A N 1
ATOM 2982 C CA . TRP A 1 203 ? 26.31000 19.68500 54.08600 1.000 9.25905 203 TRP A CA 1
ATOM 2983 C C . TRP A 1 203 ? 27.59900 18.90700 54.35500 1.000 9.02232 203 TRP A C 1
ATOM 2984 O O . TRP A 1 203 ? 28.60300 19.55100 54.70300 1.000 9.78794 203 TRP A O 1
ATOM 3005 N N . PRO A 1 204 ? 27.67500 17.58100 54.17000 1.000 8.93472 204 PRO A N 1
ATOM 3006 C CA . PRO A 1 204 ? 28.98000 16.92100 54.38900 1.000 9.28539 204 PRO A CA 1
ATOM 3007 C C . PRO A 1 204 ? 30.02700 17.35200 53.39300 1.000 9.15286 204 PRO A C 1
ATOM 3008 O O . PRO A 1 204 ? 31.21200 17.38000 53.75300 1.000 9.97343 204 PRO A O 1
ATOM 3019 N N . ASP A 1 205 ? 29.63200 17.70000 52.16600 1.000 9.02720 205 ASP A N 1
ATOM 3020 C CA . ASP A 1 205 ? 30.57900 18.27600 51.21700 1.000 9.34726 205 ASP A CA 1
ATOM 3021 C C . ASP A 1 205 ? 31.12300 19.59700 51.70800 1.000 9.40731 205 ASP A C 1
ATOM 3022 O O . ASP A 1 205 ? 32.30900 19.88900 51.56300 1.000 10.48307 205 ASP A O 1
ATOM 3031 N N . GLU A 1 206 ? 30.23900 20.42600 52.23000 1.000 9.58841 206 GLU A N 1
ATOM 3032 C CA . GLU A 1 206 ? 30.65700 21.71300 52.75100 1.000 10.64102 206 GLU A CA 1
ATOM 3033 C C . GLU A 1 206 ? 31.58400 21.54200 53.94600 1.000 10.11914 206 GLU A C 1
ATOM 3034 O O . GLU A 1 206 ? 32.53100 22.30400 54.11000 1.000 11.75735 206 GLU A O 1
ATOM 3046 N N . LEU A 1 207 ? 31.34800 20.52500 54.77100 1.000 9.84886 207 LEU A N 1
ATOM 3047 C CA . LEU A 1 207 ? 32.26500 20.20800 55.85200 1.000 10.34757 207 LEU A CA 1
ATOM 3048 C C . LEU A 1 207 ? 33.61700 19.77200 55.29200 1.000 10.42398 207 LEU A C 1
ATOM 3049 O O . LEU A 1 207 ? 34.66400 20.18500 55.77800 1.000 11.34905 207 LEU A O 1
ATOM 3065 N N . ALA A 1 208 ? 33.60300 18.89800 54.28700 1.000 10.12067 208 ALA A N 1
ATOM 3066 C CA . ALA A 1 208 ? 34.85100 18.44800 53.68000 1.000 10.46904 208 ALA A CA 1
ATOM 3067 C C . ALA A 1 208 ? 35.67100 19.63000 53.20000 1.000 11.40951 208 ALA A C 1
ATOM 3068 O O . ALA A 1 208 ? 36.87500 19.66200 53.40500 1.000 12.64697 208 ALA A O 1
ATOM 3075 N N . LEU A 1 209 ? 35.02500 20.61000 52.56400 1.000 11.30382 209 LEU A N 1
ATOM 3076 C CA . LEU A 1 209 ? 35.71600 21.78600 52.07300 1.000 12.62623 209 LEU A CA 1
ATOM 3077 C C . LEU A 1 209 ? 36.35600 22.54900 53.21600 1.000 12.88469 209 LEU A C 1
ATOM 3078 O O . LEU A 1 209 ? 37.49200 23.00700 53.10300 1.000 14.39276 209 LEU A O 1
ATOM 3094 N N . ARG A 1 210 ? 35.62700 22.71800 54.32900 1.000 12.63142 210 ARG A N 1
ATOM 3095 C CA . ARG A 1 210 ? 36.18000 23.42200 55.48700 1.000 13.54869 210 ARG A CA 1
ATOM 3096 C C . ARG A 1 210 ? 37.37800 22.67500 56.05600 1.000 14.11737 210 ARG A C 1
ATOM 3097 O O . ARG A 1 210 ? 38.38600 23.28700 56.41500 1.000 15.26354 210 ARG A O 1
ATOM 3118 N N . LEU A 1 211 ? 37.29200 21.35300 56.14700 1.000 13.48290 211 LEU A N 1
ATOM 3119 C CA . LEU A 1 211 ? 38.40000 20.56800 56.67800 1.000 14.14255 211 LEU A CA 1
ATOM 3120 C C . LEU A 1 211 ? 39.63500 20.71800 55.80300 1.000 14.99581 211 LEU A C 1
ATOM 3121 O O . LEU A 1 211 ? 40.75700 20.81200 56.31100 1.000 16.14419 211 LEU A O 1
ATOM 3137 N N . LEU A 1 212 ? 39.44800 20.68500 54.47300 1.000 14.57890 212 LEU A N 1
ATOM 3138 C CA . LEU A 1 212 ? 40.57600 20.65200 53.56200 1.000 15.44334 212 LEU A CA 1
ATOM 3139 C C . LEU A 1 212 ? 41.29700 21.97900 53.53600 1.000 19.39850 212 LEU A C 1
ATOM 3140 O O . LEU A 1 212 ? 42.49300 22.01400 53.26400 1.000 20.57861 212 LEU A O 1
ATOM 3156 N N . LYS A 1 213 ? 40.61100 23.04200 53.82900 1.000 17.76459 213 LYS A N 1
ATOM 3157 C CA . LYS A 1 213 ? 41.29900 24.30700 53.81900 1.000 22.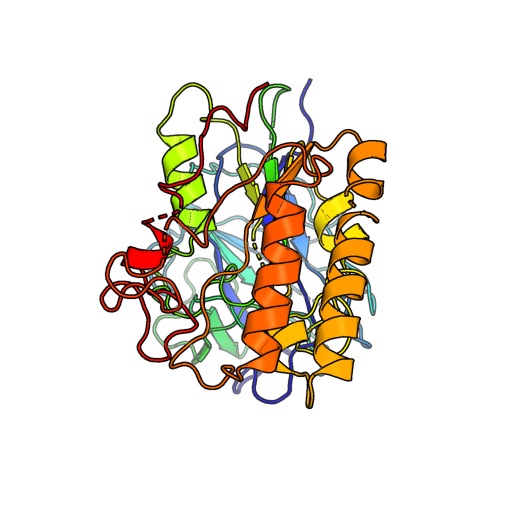50370 213 LYS A CA 1
ATOM 3158 C C . LYS A 1 213 ? 41.90100 24.72100 55.13100 1.000 21.67639 213 LYS A C 1
ATOM 3159 O O . LYS A 1 213 ? 42.67000 25.68600 55.16600 1.000 24.44581 213 LYS A O 1
ATOM 3178 N N . ASN A 1 214 ? 41.57400 24.01200 56.18300 1.000 20.92887 214 ASN A N 1
ATOM 3179 C CA . ASN A 1 214 ? 42.15900 24.20500 57.50200 1.000 22.60682 214 ASN A CA 1
ATOM 3180 C C . ASN A 1 214 ? 43.36200 23.27400 57.61900 1.000 25.66998 214 ASN A C 1
ATOM 3181 O O . ASN A 1 214 ? 43.20100 22.05200 57.68200 1.000 23.63107 214 ASN A O 1
ATOM 3192 N N . LYS A 1 215 ? 44.57000 23.84500 57.64900 1.000 28.00154 215 LYS A N 1
ATOM 3193 C CA . LYS A 1 215 ? 45.77600 23.02500 57.53100 1.000 24.57131 215 LYS A CA 1
ATOM 3194 C C . LYS A 1 215 ? 45.78200 21.86700 58.53300 1.000 31.06192 215 LYS A C 1
ATOM 3195 O O . LYS A 1 215 ? 46.12900 20.73800 58.18500 1.000 27.39994 215 LYS A O 1
ATOM 3214 N N . ARG A 1 216 ? 45.34400 22.10200 59.76200 1.000 25.72606 216 ARG A N 1
ATOM 3215 C CA . ARG A 1 216 ? 45.38900 21.02800 60.74700 1.000 25.66288 216 ARG A CA 1
ATOM 3216 C C . ARG A 1 216 ? 44.54400 19.81700 60.35500 1.000 26.36470 216 ARG A C 1
ATOM 3217 O O . ARG A 1 216 ? 44.91500 18.68600 60.68300 1.000 27.65589 216 ARG A O 1
ATOM 3238 N N . THR A 1 217 ? 43.40900 20.02500 59.68300 1.000 20.60748 217 THR A N 1
ATOM 3239 C CA . THR A 1 217 ? 42.46700 18.95300 59.38100 1.000 18.67198 217 THR A CA 1
ATOM 3240 C C . THR A 1 217 ? 42.52900 18.51100 57.92100 1.000 17.71882 217 THR A C 1
ATOM 3241 O O . THR A 1 217 ? 41.61300 17.86200 57.43800 1.000 16.95259 217 THR A O 1
ATOM 3252 N N . ARG A 1 218 ? 43.60900 18.83100 57.21800 1.000 18.75096 218 ARG A N 1
ATOM 3253 C CA . ARG A 1 218 ? 43.63300 18.62900 55.77500 1.000 21.57680 218 ARG A CA 1
ATOM 3254 C C . ARG A 1 218 ? 43.65500 17.15500 55.39100 1.000 20.13448 218 ARG A C 1
ATOM 3255 O O . ARG A 1 218 ? 43.44300 16.84300 54.21400 1.000 20.45388 218 ARG A O 1
ATOM 3276 N N . ASP A 1 219 ? 43.97000 16.24800 56.32100 1.000 18.30383 219 ASP A N 1
ATOM 3277 C CA . ASP A 1 219 ? 43.98300 14.82000 56.02000 1.000 19.04202 219 ASP A CA 1
ATOM 3278 C C . ASP A 1 219 ? 42.77300 14.08700 56.56800 1.000 16.91500 219 ASP A C 1
ATOM 3279 O O . ASP A 1 219 ? 42.82800 12.86700 56.74200 1.000 19.62673 219 ASP A O 1
ATOM 3288 N N . ILE A 1 220 ? 41.69000 14.78800 56.81900 1.000 15.88364 220 ILE A N 1
ATOM 3289 C CA A ILE A 1 220 ? 40.47700 14.19000 57.36300 0.540 15.04982 220 ILE A CA 1
ATOM 3290 C CA B ILE A 1 220 ? 40.48200 14.18100 57.36400 0.460 15.00038 220 ILE A CA 1
ATOM 3291 C C . ILE A 1 220 ? 39.43200 14.09700 56.26100 1.000 14.42449 220 ILE A C 1
ATOM 3292 O O . ILE A 1 220 ? 38.97700 15.12500 55.74000 1.000 15.35997 220 ILE A O 1
ATOM 3323 N N . GLY A 1 221 ? 39.00400 12.87500 55.95200 1.000 13.17988 221 GLY A N 1
ATOM 3324 C CA . GLY A 1 221 ? 37.98700 12.65200 54.93400 1.000 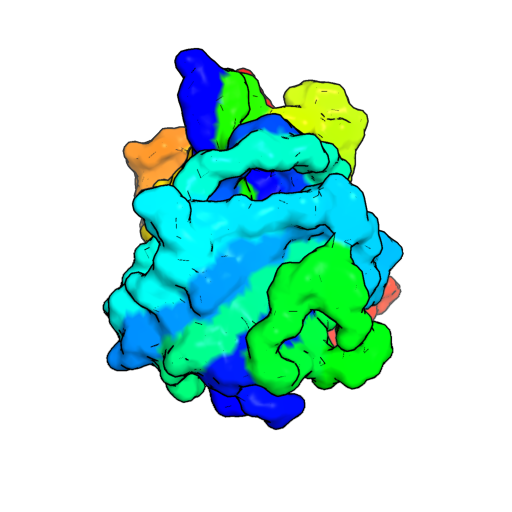12.17107 221 GLY A CA 1
ATOM 3325 C C . GLY A 1 221 ? 36.59700 12.56800 55.50900 1.000 11.21282 221 GLY A C 1
ATOM 3326 O O . GLY A 1 221 ? 36.37800 12.54300 56.74800 1.000 11.36433 221 GLY A O 1
ATOM 3330 N N . VAL A 1 222 ? 35.61300 12.54700 54.60900 1.000 10.39480 222 VAL A N 1
ATOM 3331 C CA . VAL A 1 222 ? 34.20300 12.59900 54.97700 1.000 10.43254 222 VAL A CA 1
ATOM 3332 C C . VAL A 1 222 ? 33.44000 11.54200 54.20200 1.000 9.09809 222 VAL A C 1
ATOM 3333 O O . VAL A 1 222 ? 33.51300 11.50400 52.95300 1.000 10.48614 222 VAL A O 1
ATOM 3346 N N . LEU A 1 223 ? 32.73000 10.68100 54.94100 1.000 9.31575 223 LEU A N 1
ATOM 3347 C CA . LEU A 1 223 ? 31.93700 9.57600 54.39000 1.000 9.76978 223 LEU A CA 1
ATOM 3348 C C . LEU A 1 223 ? 30.46200 9.85100 54.66900 1.000 8.49710 223 LEU A C 1
ATOM 3349 O O . LEU A 1 223 ? 29.98800 9.73800 55.81400 1.000 9.21283 223 LEU A O 1
ATOM 3365 N N . ASN A 1 224 ? 29.73700 10.27100 53.63000 1.000 8.65264 224 ASN A N 1
ATOM 3366 C CA . ASN A 1 224 ? 28.33300 10.65500 53.77100 1.000 8.70019 224 ASN A CA 1
ATOM 3367 C C . ASN A 1 224 ? 27.45800 9.41900 53.63900 1.000 8.16888 224 ASN A C 1
ATOM 3368 O O . ASN A 1 224 ? 27.26200 8.92500 52.52500 1.000 8.95245 224 ASN A O 1
ATOM 3396 N N . GLY A 1 226 ? 24.26900 9.29600 54.57400 1.000 9.07619 226 GLY A N 1
ATOM 3397 C CA . GLY A 1 226 ? 22.85700 9.63000 54.55900 1.000 9.45855 226 GLY A CA 1
ATOM 3398 C C . GLY A 1 226 ? 22.08400 8.78500 53.56500 1.000 8.26008 226 GLY A C 1
ATOM 3399 O O . GLY A 1 226 ? 22.59700 8.40100 52.52600 1.000 9.11036 226 GLY A O 1
ATOM 3403 N N . ILE A 1 227 ? 20.80900 8.55000 53.86200 1.000 8.73969 227 ILE A N 1
ATOM 3404 C CA . ILE A 1 227 ? 19.87700 7.90200 52.93900 1.000 8.97054 227 ILE A CA 1
ATOM 3405 C C . ILE A 1 227 ? 18.59300 8.72800 52.92600 1.000 8.88327 227 ILE A C 1
ATOM 3406 O O . ILE A 1 227 ? 17.97400 8.90500 53.97200 1.000 9.24587 227 ILE A O 1
ATOM 3422 N N . GLY A 1 228 ? 18.16900 9.18200 51.74800 1.000 10.10082 228 GLY A N 1
ATOM 3423 C CA . GLY A 1 228 ? 16.93700 9.94100 51.67600 1.000 11.21459 228 GLY A CA 1
ATOM 3424 C C . GLY A 1 228 ? 15.76300 9.17100 52.24200 1.000 9.93557 228 GLY A C 1
ATOM 3425 O O . GLY A 1 228 ? 15.59000 7.99300 51.96100 1.000 10.92265 228 GLY A O 1
ATOM 3429 N N . GLY A 1 229 ? 14.98900 9.81700 53.08800 1.000 10.46889 229 GLY A N 1
ATOM 3430 C CA . GLY A 1 229 ? 13.82300 9.19500 53.66900 1.000 11.71636 229 GLY A CA 1
ATOM 3431 C C . GLY A 1 229 ? 14.08500 8.16400 54.75300 1.000 10.84047 229 GLY A C 1
ATOM 3432 O O . GLY A 1 229 ? 13.17200 7.46200 55.18600 1.000 11.86825 229 GLY A O 1
ATOM 3436 N N . ASN A 1 230 ? 15.31800 8.05700 55.22500 1.000 9.84858 230 ASN A N 1
ATOM 3437 C CA . ASN A 1 230 ? 15.69000 6.98500 56.14200 1.000 10.54933 230 ASN A CA 1
ATOM 3438 C C . ASN A 1 230 ? 15.10800 7.19500 57.53400 1.000 9.90571 230 ASN A C 1
ATOM 3439 O O . ASN A 1 230 ? 14.99100 8.31800 58.02100 1.000 10.62234 230 ASN A O 1
ATOM 3450 N N . CYS A 1 231 ? 14.77200 6.09400 58.18400 1.000 10.66820 231 CYS A N 1
ATOM 3451 C CA . CYS A 1 231 ? 14.38900 6.08800 59.58400 1.000 11.76777 231 CYS A CA 1
ATOM 3452 C C . CYS A 1 231 ? 15.44200 5.38500 60.42000 1.000 11.26078 231 CYS A C 1
ATOM 3453 O O . CYS A 1 231 ? 16.18800 4.52600 59.92900 1.000 12.48462 231 CYS A O 1
ATOM 3461 N N . VAL A 1 232 ? 15.45900 5.73600 61.70600 1.000 11.84614 232 VAL A N 1
ATOM 3462 C CA . VAL A 1 232 ? 16.34800 5.06600 62.65500 1.000 12.39979 232 VAL A CA 1
ATOM 3463 C C . VAL A 1 232 ? 15.78500 3.74500 63.10100 1.000 14.01109 232 VAL A C 1
ATOM 3464 O O . VAL A 1 232 ? 16.53100 2.75200 63.24100 1.000 14.25869 232 VAL A O 1
ATOM 3477 N N . LEU A 1 233 ? 14.48900 3.71400 63.41200 1.000 13.75616 233 LEU A N 1
ATOM 3478 C CA . LEU A 1 233 ? 13.89200 2.61300 64.15600 1.000 15.99985 233 LEU A CA 1
ATOM 3479 C C . LEU A 1 233 ? 13.13100 1.62000 63.28800 1.000 16.33108 233 LEU A C 1
ATOM 3480 O O . LEU A 1 233 ? 13.29200 0.40700 63.45300 1.000 19.47800 233 LEU A O 1
ATOM 3496 N N . HIS A 1 234 ? 12.25500 2.10400 62.41200 1.000 16.50266 234 HIS A N 1
ATOM 3497 C CA . HIS A 1 234 ? 11.38900 1.21800 61.62800 1.000 16.98143 234 HIS A CA 1
ATOM 3498 C C . HIS A 1 234 ? 10.79000 2.03700 60.48700 1.000 17.83922 234 HIS A C 1
ATOM 3499 O O . HIS A 1 234 ? 10.66300 3.25700 60.58300 1.000 18.26072 234 HIS A O 1
ATOM 3513 N N . GLY A 1 235 ? 10.43800 1.34900 59.39900 1.000 16.99891 235 GLY A N 1
ATOM 3514 C CA . GLY A 1 235 ? 9.82900 2.02900 58.26600 1.000 18.89530 235 GLY A CA 1
ATOM 3515 C C . GLY A 1 235 ? 10.85000 2.84900 57.49500 1.000 16.26468 235 GLY A C 1
ATOM 3516 O O . GLY A 1 235 ? 12.06400 2.60300 57.55000 1.000 17.30488 235 GLY A O 1
ATOM 3520 N N . GLY A 1 236 ? 10.34100 3.85300 56.78500 1.000 17.53221 236 GLY A N 1
ATOM 3521 C CA . GLY A 1 236 ? 11.18700 4.71200 55.98600 1.000 15.73567 236 GLY A CA 1
ATOM 3522 C C . GLY A 1 236 ? 11.70000 4.05400 54.71900 1.000 14.01907 236 GLY A C 1
ATOM 3523 O O . GLY A 1 236 ? 11.30100 2.95500 54.33900 1.000 17.07659 236 GLY A O 1
ATOM 3527 N N . LEU A 1 237 ? 12.58800 4.76500 54.06100 1.000 12.53377 237 LEU A N 1
ATOM 3528 C CA . LEU A 1 237 ? 13.22000 4.33300 52.82200 1.000 11.72035 237 LEU A CA 1
ATOM 3529 C C . LEU A 1 237 ? 14.59600 3.78200 53.15200 1.000 11.55337 237 LEU A C 1
ATOM 3530 O O . LEU A 1 237 ? 15.34500 4.36500 53.95100 1.000 12.79706 237 LEU A O 1
ATOM 3546 N N . GLY A 1 238 ? 14.95500 2.68900 52.47900 1.000 12.08826 238 GLY A N 1
ATOM 3547 C CA . GLY A 1 238 ? 16.20700 2.01000 52.72700 1.000 12.66790 238 GLY A CA 1
ATOM 3548 C C . GLY A 1 238 ? 16.23200 1.29400 54.06200 1.000 12.29518 238 GLY A C 1
ATOM 3549 O O . GLY A 1 238 ? 15.29100 1.37500 54.87300 1.000 14.26092 238 GLY A O 1
ATOM 3553 N N . PRO A 1 239 ? 17.30700 0.57100 54.34600 1.000 11.54637 239 PRO A N 1
ATOM 3554 C CA . PRO A 1 239 ? 17.42500 -0.11900 55.63000 1.000 12.37811 239 PRO A CA 1
ATOM 3555 C C . PRO A 1 239 ? 17.51600 0.90800 56.73700 1.000 11.06466 239 PRO A C 1
ATOM 3556 O O . PRO A 1 239 ? 18.08900 1.96700 56.54100 1.000 11.35644 239 PRO A O 1
ATOM 3567 N N . THR A 1 240 ? 16.94200 0.60900 57.89100 1.000 11.84498 240 THR A N 1
ATOM 3568 C CA . THR A 1 240 ? 16.97400 1.58000 58.97300 1.000 12.03695 240 THR A CA 1
ATOM 3569 C C . THR A 1 240 ? 18.40900 1.83600 59.41100 1.000 11.54085 240 THR A C 1
ATOM 3570 O O . THR A 1 240 ? 19.32400 1.01900 59.21600 1.000 12.06371 240 THR A O 1
ATOM 3581 N N . ALA A 1 241 ? 18.59900 2.96800 60.07900 1.000 11.94181 241 ALA A N 1
ATOM 3582 C CA . ALA A 1 241 ? 19.91800 3.28200 60.60900 1.000 12.68117 241 ALA A CA 1
ATOM 3583 C C . ALA A 1 241 ? 20.43500 2.18300 61.52600 1.000 12.81208 241 ALA A C 1
ATOM 3584 O O . ALA A 1 241 ? 21.61900 1.82400 61.46700 1.000 12.89202 241 ALA A O 1
ATOM 3591 N N . LEU A 1 242 ? 19.58600 1.65400 62.40500 1.000 13.01006 242 LEU A N 1
ATOM 3592 C CA . LEU A 1 242 ? 20.05100 0.58100 63.27600 1.000 13.50964 242 LEU A CA 1
ATOM 3593 C C . LEU A 1 242 ? 20.47600 -0.63400 62.46800 1.000 14.34207 242 LEU A C 1
ATOM 3594 O O . LEU A 1 242 ? 21.48700 -1.27300 62.78600 1.000 15.23637 242 LEU A O 1
ATOM 3610 N N . SER A 1 243 ? 19.70900 -0.98400 61.44700 1.000 12.59945 243 SER A N 1
ATOM 3611 C CA A SER A 1 243 ? 20.00800 -2.16600 60.64800 0.600 12.21213 243 SER A CA 1
ATOM 3612 C CA B SER A 1 243 ? 20.02700 -2.18000 60.68100 0.400 12.25439 243 SER A CA 1
ATOM 3613 C C . SER A 1 243 ? 21.32200 -2.01300 59.89800 1.000 12.60160 243 SER A C 1
ATOM 3614 O O . SER A 1 243 ? 22.07600 -2.98000 59.75500 1.000 14.76925 243 SER A O 1
ATOM 3629 N N . ARG A 1 244 ? 21.60200 -0.81400 59.39400 1.000 10.74714 244 ARG A N 1
ATOM 3630 C CA . ARG A 1 244 ? 22.74500 -0.58400 58.50800 1.000 9.92783 244 ARG A CA 1
ATOM 3631 C C . ARG A 1 244 ? 23.97800 -0.09800 59.25500 1.000 10.21175 244 ARG A C 1
ATOM 3632 O O . ARG A 1 244 ? 25.03000 0.12400 58.62200 1.000 11.00731 244 ARG A O 1
ATOM 3653 N N . PHE A 1 245 ? 23.90100 0.05500 60.57600 1.000 11.53663 245 PHE A N 1
ATOM 3654 C CA . PHE A 1 245 ? 24.97800 0.70300 61.31800 1.000 11.38193 245 PHE A CA 1
ATOM 3655 C C . PHE A 1 245 ? 26.30400 -0.02700 61.15700 1.000 12.01053 245 PHE A C 1
ATOM 3656 O O . PHE A 1 245 ? 27.35000 0.60300 60.93200 1.000 11.93689 245 PHE A O 1
ATOM 3673 N N . ASN A 1 246 ? 26.29700 -1.33700 61.27300 1.000 12.27587 246 ASN A N 1
ATOM 3674 C CA . ASN A 1 246 ? 27.54800 -2.07400 61.18700 1.000 13.44254 246 ASN A CA 1
ATOM 3675 C C . ASN A 1 246 ? 28.17500 -1.92800 59.81200 1.000 12.65773 246 ASN A C 1
ATOM 3676 O O . ASN A 1 246 ? 29.37100 -1.62100 59.68200 1.000 14.01054 246 ASN A O 1
ATOM 3687 N N . ARG A 1 247 ? 27.38800 -2.13900 58.75500 1.000 11.77119 247 ARG A N 1
ATOM 3688 C CA . ARG A 1 247 ? 27.91200 -2.06600 57.39300 1.000 11.35946 247 ARG A CA 1
ATOM 3689 C C . ARG A 1 247 ? 28.34000 -0.64700 57.03500 1.000 10.94301 247 ARG A C 1
ATOM 3690 O O . ARG A 1 247 ? 29.41500 -0.43300 56.45300 1.000 13.28570 247 ARG A O 1
ATOM 3711 N N . ASP A 1 248 ? 27.47900 0.32300 57.26600 1.000 10.40174 248 ASP A N 1
ATOM 3712 C CA . ASP A 1 248 ? 27.67800 1.64500 56.70400 1.000 10.45963 248 ASP A CA 1
ATOM 3713 C C . ASP A 1 248 ? 28.59000 2.49900 57.56300 1.000 10.57297 248 ASP A C 1
ATOM 3714 O O . ASP A 1 248 ? 29.16800 3.46900 57.04000 1.000 11.66916 248 ASP A O 1
ATOM 3723 N N . ILE A 1 249 ? 28.75400 2.15400 58.84400 1.000 10.65560 249 ILE A N 1
ATOM 3724 C CA . ILE A 1 249 ? 29.59000 2.94100 59.74800 1.000 10.35391 249 ILE A CA 1
ATOM 3725 C C . ILE A 1 249 ? 30.77600 2.12900 60.23900 1.000 13.64816 249 ILE A C 1
ATOM 3726 O O . ILE A 1 249 ? 31.94100 2.46600 59.97100 1.000 13.76430 249 ILE A O 1
ATOM 3742 N N . LEU A 1 250 ? 30.50400 1.07900 60.98300 1.000 12.12004 250 LEU A N 1
ATOM 3743 C CA . LEU A 1 250 ? 31.59200 0.34700 61.65100 1.000 15.03126 250 LEU A CA 1
ATOM 3744 C C . LEU A 1 250 ? 32.55900 -0.35100 60.72800 1.000 15.81434 250 LEU A C 1
ATOM 3745 O O . LEU A 1 250 ? 33.69400 -0.53900 61.10100 1.000 18.41506 250 LEU A O 1
ATOM 3761 N N . LYS A 1 251 ? 32.11900 -0.77300 59.55400 1.000 15.54264 251 LYS A N 1
ATOM 3762 C CA . LYS A 1 251 ? 32.96000 -1.44200 58.59000 1.000 17.30804 251 LYS A CA 1
ATOM 3763 C C . LYS A 1 251 ? 33.66500 -0.51300 57.61100 1.000 16.94671 251 LYS A C 1
ATOM 3764 O O . LYS A 1 251 ? 34.42100 -0.96500 56.80400 1.000 18.44709 251 LYS A O 1
ATOM 3783 N N . GLN A 1 252 ? 33.54800 0.82000 57.77500 1.000 14.91460 252 GLN A N 1
ATOM 3784 C CA . GLN A 1 252 ? 34.31600 1.74800 56.94800 1.000 13.57297 252 GLN A CA 1
ATOM 3785 C C . GLN A 1 252 ? 35.76400 1.74100 57.40700 1.000 13.97190 252 GLN A C 1
ATOM 3786 O O . GLN A 1 252 ? 36.08900 1.20400 58.46500 1.000 18.69536 252 GLN A O 1
ATOM 3800 N N . HIS A 1 253 ? 36.65200 2.30000 56.59000 1.000 13.29702 253 HIS A N 1
ATOM 3801 C CA . HIS A 1 253 ? 38.07900 2.30400 56.83700 1.000 13.59809 253 HIS A CA 1
ATOM 3802 C C . HIS A 1 253 ? 38.55400 3.63400 57.39000 1.000 13.64321 253 HIS A C 1
ATOM 3803 O O . HIS A 1 253 ? 38.30300 4.69000 56.80800 1.000 12.81635 253 HIS A O 1
ATOM 3817 N N . GLY A 1 254 ? 39.28700 3.56100 58.48700 1.000 12.49683 254 GLY A N 1
ATOM 3818 C CA . GLY A 1 254 ? 39.91100 4.74300 59.02200 1.000 14.13451 254 GLY A CA 1
ATOM 3819 C C . GLY A 1 254 ? 39.00600 5.68400 59.76600 1.000 13.42293 254 GLY A C 1
ATOM 3820 O O . GLY A 1 254 ? 39.41500 6.81600 60.04200 1.000 14.28580 254 GLY A O 1
ATOM 3824 N N . VAL A 1 255 ? 37.81300 5.25800 60.12500 1.000 12.23116 255 VAL A N 1
ATOM 3825 C CA . VAL A 1 255 ? 36.87000 6.14800 60.79600 1.000 12.26283 255 VAL A CA 1
ATOM 3826 C C . VAL A 1 255 ? 37.26200 6.38000 62.24400 1.000 12.32059 255 VAL A C 1
ATOM 3827 O O . VAL A 1 255 ? 37.48900 5.43200 63.01600 1.000 14.09919 255 VAL A O 1
ATOM 3840 N N . ARG A 1 256 ? 37.39000 7.67200 62.57700 1.000 12.45655 256 ARG A N 1
ATOM 3841 C CA A ARG A 1 256 ? 37.70100 7.90700 64.06300 0.500 13.51731 256 ARG A CA 1
ATOM 3842 C CA B ARG A 1 256 ? 37.70000 7.90800 64.06200 0.500 13.48755 256 ARG A CA 1
ATOM 3843 C C . ARG A 1 256 ? 36.45900 8.75600 64.75100 1.000 14.03333 256 ARG A C 1
ATOM 3844 O O . ARG A 1 256 ? 36.40300 8.98400 65.99600 1.000 13.17792 256 ARG A O 1
ATOM 3883 N N . TRP A 1 257 ? 35.51600 9.28800 63.87800 1.000 11.67271 257 TRP A N 1
ATOM 3884 C CA . TRP A 1 257 ? 34.38900 10.06000 64.38900 1.000 12.00561 257 TRP A CA 1
ATOM 3885 C C . TRP A 1 257 ? 33.15400 9.67800 63.61900 1.000 11.16903 257 TRP A C 1
ATOM 3886 O O . TRP A 1 257 ? 33.22200 9.44100 62.41100 1.000 11.24360 257 TRP A O 1
ATOM 3907 N N . LEU A 1 258 ? 32.03300 9.64400 64.32800 1.000 11.66780 258 LEU A N 1
ATOM 3908 C CA . LEU A 1 258 ? 30.71900 9.43400 63.76700 1.000 10.57211 258 LEU A CA 1
ATOM 3909 C C . LEU A 1 258 ? 29.86000 10.63200 64.13900 1.000 10.60437 258 LEU A C 1
ATOM 3910 O O . LEU A 1 258 ? 29.82100 11.03000 65.30600 1.000 11.71180 258 LEU A O 1
ATOM 3926 N N . ILE A 1 259 ? 29.11900 11.18000 63.17200 1.000 9.85879 259 ILE A N 1
ATOM 3927 C CA . ILE A 1 259 ? 28.06400 12.15700 63.43600 1.000 10.98777 259 ILE A CA 1
ATOM 3928 C C . ILE A 1 259 ? 26.74000 11.44500 63.20900 1.000 9.39551 259 ILE A C 1
ATOM 3929 O O . ILE A 1 259 ? 26.51500 10.90000 62.12900 1.000 10.93310 259 ILE A O 1
ATOM 3945 N N . ILE A 1 260 ? 25.90000 11.41100 64.23400 1.000 10.76785 260 ILE A N 1
ATOM 3946 C CA . ILE A 1 260 ? 24.53300 10.89700 64.11000 1.000 11.47497 260 ILE A CA 1
ATOM 3947 C C . ILE A 1 260 ? 23.61100 12.09900 63.99800 1.000 10.81418 260 ILE A C 1
ATOM 3948 O O . ILE A 1 260 ? 23.55600 12.93300 64.90700 1.000 11.53816 260 ILE A O 1
ATOM 3964 N N . PHE A 1 261 ? 22.84500 12.17500 62.90600 1.000 10.12604 261 PHE A N 1
ATOM 3965 C CA . PHE A 1 261 ? 21.87800 13.26300 62.69900 1.000 10.42177 261 PHE A CA 1
ATOM 3966 C C . PHE A 1 261 ? 20.67600 12.67500 61.97600 1.000 10.02322 261 PHE A C 1
ATOM 3967 O O . PHE A 1 261 ? 20.63500 12.65900 60.73800 1.000 9.96451 261 PHE A O 1
ATOM 3984 N N . GLU A 1 262 ? 19.74600 12.11600 62.74900 1.000 10.58142 262 GLU A N 1
ATOM 3985 C CA . GLU A 1 262 ? 18.68000 11.34800 62.12200 1.000 10.51911 262 GLU A CA 1
ATOM 3986 C C . GLU A 1 262 ? 17.56300 11.13800 63.13400 1.000 10.64574 262 GLU A C 1
ATOM 3987 O O . GLU A 1 262 ? 17.79600 11.06700 64.34600 1.000 12.28763 262 GLU A O 1
ATOM 3999 N N . GLY A 1 263 ? 16.34000 10.97800 62.62900 1.000 10.47567 263 GLY A N 1
ATOM 4000 C CA . GLY A 1 263 ? 15.18800 10.69100 63.45100 1.000 11.86787 263 GLY A CA 1
ATOM 4001 C C . GLY A 1 263 ? 13.95900 11.47700 63.07700 1.000 11.48353 263 GLY A C 1
ATOM 4002 O O . GLY A 1 263 ? 12.87100 11.12300 63.52200 1.000 12.63090 263 GLY A O 1
ATOM 4006 N N . VAL A 1 264 ? 14.07000 12.53000 62.27500 1.000 11.43158 264 VAL A N 1
ATOM 4007 C CA . VAL A 1 264 ? 12.87200 13.28200 61.93400 1.000 11.52574 264 VAL A CA 1
ATOM 400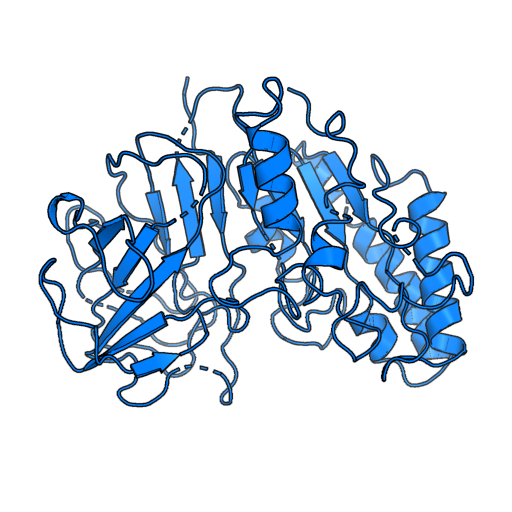8 C C . VAL A 1 264 ? 11.85200 12.42300 61.20100 1.000 11.61636 264 VAL A C 1
ATOM 4009 O O . VAL A 1 264 ? 10.64900 12.62800 61.35700 1.000 12.82041 264 VAL A O 1
ATOM 4022 N N . ASN A 1 265 ? 12.30200 11.48500 60.35400 1.000 10.82961 265 ASN A N 1
ATOM 4023 C CA . ASN A 1 265 ? 11.32100 10.67300 59.65100 1.000 11.38783 265 ASN A CA 1
ATOM 4024 C C . ASN A 1 265 ? 10.57500 9.74300 60.59900 1.000 12.05675 265 ASN A C 1
ATOM 4025 O O . ASN A 1 265 ? 9.39600 9.45100 60.38400 1.000 13.65858 265 ASN A O 1
ATOM 4036 N N . ASP A 1 266 ? 11.26300 9.25000 61.63000 1.000 11.58783 266 ASP A N 1
ATOM 4037 C CA . ASP A 1 266 ? 10.58900 8.44000 62.62500 1.000 12.72231 266 ASP A CA 1
ATOM 4038 C C . ASP A 1 266 ? 9.48000 9.25400 63.29600 1.000 13.67041 266 ASP A C 1
ATOM 4039 O O . ASP A 1 266 ? 8.35900 8.76800 63.46700 1.000 14.62434 266 ASP A O 1
ATOM 4048 N N . ILE A 1 267 ? 9.78500 10.49200 63.67700 1.000 13.49535 267 ILE A N 1
ATOM 4049 C CA . ILE A 1 267 ? 8.79700 11.35600 64.31600 1.000 14.05119 267 ILE A CA 1
ATOM 4050 C C . ILE A 1 267 ? 7.69300 11.71500 63.33500 1.000 14.95922 267 ILE A C 1
ATOM 4051 O O . ILE A 1 267 ? 6.50500 11.75000 63.68800 1.000 15.46175 267 ILE A O 1
ATOM 4067 N N . GLY A 1 268 ? 8.07000 12.00400 62.08600 1.000 14.16858 268 GLY A N 1
ATOM 4068 C CA . GLY A 1 268 ? 7.11000 12.40300 61.07500 1.000 15.28250 268 GLY A CA 1
ATOM 4069 C C . GLY A 1 268 ? 6.10000 11.33200 60.74700 1.000 16.79065 268 GLY A C 1
ATOM 4070 O O . GLY A 1 268 ? 5.02500 11.64200 60.23100 1.000 20.13104 268 GLY A O 1
ATOM 4074 N N . GLY A 1 269 ? 6.42200 10.07500 61.00600 1.000 16.83599 269 GLY A N 1
ATOM 4075 C CA . GLY A 1 269 ? 5.50900 8.99300 60.73400 1.000 19.11590 269 GLY A CA 1
ATOM 4076 C C . GLY A 1 269 ? 4.52400 8.67200 61.83300 1.000 20.15397 269 GLY A C 1
ATOM 4077 O O . GLY A 1 269 ? 3.71900 7.74700 61.66100 1.000 24.64262 269 GLY A O 1
ATOM 4081 N N . THR A 1 270 ? 4.47500 9.45400 62.91900 1.000 18.46247 270 THR A N 1
ATOM 4082 C CA . THR A 1 270 ? 3.67300 9.02600 64.05900 1.000 19.28627 270 THR A CA 1
ATOM 4083 C C . THR A 1 270 ? 2.26200 9.61300 64.00100 1.000 23.52485 270 THR A C 1
ATOM 4084 O O . THR A 1 270 ? 2.08800 10.79600 63.70100 1.000 21.65539 270 THR A O 1
ATOM 4095 N N . PRO A 1 271 ? 1.23600 8.81800 64.32600 1.000 22.70430 271 PRO A N 1
ATOM 4096 C CA . PRO A 1 271 ? -0.14400 9.28400 64.15700 1.000 25.56438 271 PRO A CA 1
ATOM 4097 C C . PRO A 1 271 ? -0.75500 9.96800 65.36500 1.000 25.23793 271 PRO A C 1
ATOM 4098 O O . PRO A 1 271 ? -1.85300 10.52400 65.23300 1.000 25.13691 271 PRO A O 1
ATOM 4109 N N . ASP A 1 272 ? -0.10400 9.93500 66.52000 1.000 23.94135 272 ASP A N 1
ATOM 4110 C CA . ASP A 1 272 ? -0.65100 10.55600 67.71800 1.000 24.75806 272 ASP A CA 1
ATOM 4111 C C . ASP A 1 272 ? 0.44900 10.74700 68.75200 1.000 21.64292 272 ASP A C 1
ATOM 4112 O O . ASP A 1 272 ? 1.57100 10.27900 68.60000 1.000 20.88563 272 ASP A O 1
ATOM 4121 N N . LYS A 1 273 ? 0.06800 11.38900 69.85500 1.000 20.60089 273 LYS A N 1
ATOM 4122 C CA . LYS A 1 273 ? 1.01000 11.74300 70.90500 1.000 20.33574 273 LYS A CA 1
ATOM 4123 C C . LYS A 1 273 ? 1.68300 10.50800 71.48900 1.000 19.89112 273 LYS A C 1
ATOM 4124 O O . LYS A 1 273 ? 2.89500 10.49300 71.72100 1.000 20.88352 273 LYS A O 1
ATOM 4143 N N . GLU A 1 274 ? 0.90300 9.47900 71.79400 1.000 19.80797 274 GLU A N 1
ATOM 4144 C CA . GLU A 1 274 ? 1.50200 8.29600 72.40400 1.000 20.78008 274 GLU A CA 1
ATOM 4145 C C . GLU A 1 274 ? 2.55100 7.67000 71.48700 1.000 19.10087 274 GLU A C 1
ATOM 4146 O O . GLU A 1 274 ? 3.62900 7.28900 71.94300 1.000 19.09351 274 GLU A O 1
ATOM 4158 N N . ALA A 1 275 ? 2.26500 7.57500 70.18600 1.000 19.63638 275 ALA A N 1
ATOM 4159 C CA . ALA A 1 275 ? 3.23500 7.00600 69.26000 1.000 19.18741 275 ALA A CA 1
ATOM 4160 C C . ALA A 1 275 ? 4.46900 7.89200 69.15600 1.000 17.43271 275 ALA A C 1
ATOM 4161 O O . ALA A 1 275 ? 5.59400 7.39200 69.05900 1.000 16.97466 275 ALA A O 1
ATOM 4168 N N . ALA A 1 276 ? 4.27000 9.21300 69.15600 1.000 16.71621 276 ALA A N 1
ATOM 4169 C CA . ALA A 1 276 ? 5.38700 10.13600 69.03400 1.000 17.63425 276 ALA A CA 1
ATOM 4170 C C . ALA A 1 276 ? 6.26800 10.09500 70.27200 1.000 16.36144 276 ALA A C 1
ATOM 4171 O O . ALA A 1 276 ? 7.49700 10.09100 70.15900 1.000 15.89149 276 ALA A O 1
ATOM 4178 N N . ASP A 1 277 ? 5.66900 10.03100 71.46300 1.000 17.12779 277 ASP A N 1
ATOM 4179 C CA . ASP A 1 277 ? 6.47300 9.93100 72.67000 1.000 17.96328 277 ASP A CA 1
ATOM 4180 C C . ASP A 1 277 ? 7.25900 8.62100 72.68100 1.000 16.60201 277 ASP A C 1
ATOM 4181 O O . ASP A 1 277 ? 8.39400 8.57700 73.15800 1.000 17.44950 277 ASP A O 1
ATOM 4190 N N . LYS A 1 278 ? 6.63900 7.53600 72.21800 1.000 17.22516 278 LYS A N 1
ATOM 4191 C CA . LYS A 1 278 ? 7.34800 6.26500 72.14300 1.000 16.79731 278 LYS A CA 1
ATOM 4192 C C . LYS A 1 278 ? 8.52900 6.36100 71.18900 1.000 16.49360 278 LYS A C 1
ATOM 4193 O O . LYS A 1 278 ? 9.61900 5.87500 71.49600 1.000 16.55102 278 LYS A O 1
ATOM 4212 N N . VAL A 1 279 ? 8.34200 7.01000 70.03100 1.000 15.02459 279 VAL A N 1
ATOM 4213 C CA . VAL A 1 279 ? 9.44300 7.20300 69.09400 1.000 14.19893 279 VAL A CA 1
ATOM 4214 C C . VAL A 1 279 ? 10.54300 8.02400 69.73500 1.000 13.64035 279 VAL A C 1
ATOM 4215 O O . VAL A 1 279 ? 11.72400 7.73700 69.54700 1.000 14.44134 279 VAL A O 1
ATOM 4228 N N . ALA A 1 280 ? 10.19300 9.08100 70.46600 1.000 14.51091 280 ALA A N 1
ATOM 4229 C CA . ALA A 1 280 ? 11.24200 9.87800 71.07800 1.000 14.90508 280 ALA A CA 1
ATOM 4230 C C . ALA A 1 280 ? 12.10400 9.01300 71.99000 1.000 15.08319 280 ALA A C 1
ATOM 4231 O O . ALA A 1 280 ? 13.33800 9.10000 71.97300 1.000 16.02996 280 ALA A O 1
ATOM 4238 N N . GLN A 1 281 ? 11.47500 8.18600 72.82600 1.000 15.45806 281 GLN A N 1
ATOM 4239 C CA . GLN A 1 281 ? 12.24800 7.30800 73.69600 1.000 15.27209 281 GLN A CA 1
ATOM 4240 C C . GLN A 1 281 ? 13.01600 6.26500 72.90400 1.000 15.88128 281 GLN A C 1
ATOM 4241 O O . GLN A 1 281 ? 14.14500 5.91200 73.27400 1.000 16.27547 281 GLN A O 1
ATOM 4255 N N . GLY A 1 282 ? 12.42700 5.76000 71.82000 1.000 15.16046 282 GLY A N 1
ATOM 4256 C CA . GLY A 1 282 ? 13.13400 4.79700 70.99000 1.000 14.80954 282 GLY A CA 1
ATOM 4257 C C . GLY A 1 282 ? 14.35600 5.39500 70.32800 1.000 14.87378 282 GLY A C 1
ATOM 4258 O O . GLY A 1 282 ? 15.39200 4.73500 70.21000 1.000 14.50424 282 GLY A O 1
ATOM 4262 N N . LEU A 1 283 ? 14.25600 6.64900 69.88700 1.000 13.39188 283 LEU A N 1
ATOM 4263 C CA . LEU A 1 283 ? 15.40900 7.31500 69.29600 1.000 14.00937 283 LEU A CA 1
ATOM 4264 C C . LEU A 1 283 ? 16.50900 7.47900 70.32500 1.000 13.63254 283 LEU A C 1
ATOM 4265 O O . LEU A 1 283 ? 17.69100 7.24000 70.02000 1.000 14.21987 283 LEU A O 1
ATOM 4281 N N . ILE A 1 284 ? 16.15600 7.90500 71.53600 1.000 14.03382 284 ILE A N 1
ATOM 4282 C CA . ILE A 1 284 ? 17.15400 8.04800 72.58700 1.000 15.78524 284 ILE A CA 1
ATOM 4283 C C . ILE A 1 284 ? 17.85000 6.71100 72.82700 1.000 15.94942 284 ILE A C 1
ATOM 4284 O O . ILE A 1 284 ? 19.08300 6.64600 72.94400 1.000 15.83771 284 ILE A O 1
ATOM 4300 N N . ALA A 1 285 ? 17.07300 5.62600 72.94100 1.000 15.08179 285 ALA A N 1
ATOM 4301 C CA . ALA A 1 285 ? 17.67800 4.31300 73.14400 1.000 16.23180 285 ALA A CA 1
ATOM 4302 C C . ALA A 1 285 ? 18.58100 3.93100 71.98200 1.000 14.36284 285 ALA A C 1
ATOM 4303 O O . ALA A 1 285 ? 19.64700 3.34100 72.19200 1.000 15.45854 285 ALA A O 1
ATOM 4310 N N . ALA A 1 286 ? 18.14400 4.21100 70.75400 1.000 14.18725 286 ALA A N 1
ATOM 4311 C CA . ALA A 1 286 ? 18.94600 3.87800 69.58300 1.000 14.04812 286 ALA A CA 1
ATOM 4312 C C . ALA A 1 286 ? 20.24600 4.66200 69.57200 1.000 12.78178 286 ALA A C 1
ATOM 4313 O O . ALA A 1 286 ? 21.30800 4.11800 69.22500 1.000 13.57465 286 ALA A O 1
ATOM 4320 N N . TYR A 1 287 ? 20.18800 5.95000 69.89900 1.000 13.84899 287 TYR A N 1
ATOM 4321 C CA . TYR A 1 287 ? 21.42000 6.73400 69.99800 1.000 13.61545 287 TYR A CA 1
ATOM 4322 C C . TYR A 1 287 ? 22.37800 6.10900 71.00200 1.000 14.92131 287 TYR A C 1
ATOM 4323 O O . TYR A 1 287 ? 23.57600 5.97200 70.72300 1.000 14.30616 287 TYR A O 1
ATOM 4341 N N . ASP A 1 288 ? 21.87200 5.69400 72.16700 1.000 14.25098 288 ASP A N 1
ATOM 4342 C CA . ASP A 1 288 ? 22.77100 5.15600 73.17100 1.000 15.10204 288 ASP A CA 1
ATOM 4343 C C . ASP A 1 288 ? 23.39800 3.85800 72.65100 1.000 14.99633 288 ASP A C 1
ATOM 4344 O O . ASP A 1 288 ? 24.58300 3.58600 72.89300 1.000 15.60119 288 ASP A O 1
ATOM 4353 N N . LYS A 1 289 ? 22.61200 3.02400 71.97000 1.000 14.50054 289 LYS A N 1
ATOM 4354 C CA . LYS A 1 289 ? 23.13700 1.78200 71.42100 1.000 14.28469 289 LYS A CA 1
ATOM 4355 C C . LYS A 1 289 ? 24.25300 2.04800 70.42600 1.000 13.18787 289 LYS A C 1
ATOM 4356 O O . LYS A 1 289 ? 25.30600 1.40400 70.46000 1.000 15.05483 289 LYS A O 1
ATOM 4392 N N . ILE A 1 291 ? 26.03000 4.86200 70.07400 1.000 12.78733 291 ILE A N 1
ATOM 4393 C CA . ILE A 1 291 ? 27.16500 5.46300 70.76300 1.000 13.72997 291 ILE A CA 1
ATOM 4394 C C . ILE A 1 291 ? 28.02900 4.37100 71.37900 1.000 13.68092 291 ILE A C 1
ATOM 4395 O O . ILE A 1 291 ? 29.25900 4.37300 71.26200 1.000 14.80716 291 ILE A O 1
ATOM 4411 N N . ASP A 1 292 ? 27.39100 3.43800 72.07900 1.000 13.74883 292 ASP A N 1
ATOM 4412 C CA . ASP A 1 292 ? 28.14500 2.39700 72.76200 1.000 14.60932 292 ASP A CA 1
ATOM 4413 C C . ASP A 1 292 ? 28.88500 1.51000 71.77400 1.000 15.10608 292 ASP A C 1
ATOM 4414 O O . ASP A 1 292 ? 30.02500 1.09500 72.03600 1.000 15.62756 292 ASP A O 1
ATOM 4423 N N . GLU A 1 293 ? 28.23900 1.15100 70.67000 1.000 15.10892 293 GLU A N 1
ATOM 4424 C CA . GLU A 1 293 ? 28.88800 0.27500 69.70000 1.000 15.57784 293 GLU A CA 1
ATOM 4425 C C . GLU A 1 293 ? 30.07100 0.96500 69.04200 1.000 15.27675 293 GLU A C 1
ATOM 4426 O O . GLU A 1 293 ? 31.12100 0.34400 68.83500 1.000 16.39242 293 GLU A O 1
ATOM 4438 N N . ALA A 1 294 ? 29.93000 2.24300 68.72300 1.000 13.83408 294 ALA A N 1
ATOM 4439 C CA . ALA A 1 294 ? 31.04300 2.99400 68.15800 1.000 13.51536 294 ALA A CA 1
ATOM 4440 C C . ALA A 1 294 ? 32.17200 3.14600 69.17000 1.000 14.19179 294 ALA A C 1
ATOM 4441 O O . ALA A 1 294 ? 33.35300 2.98400 68.83100 1.000 14.51103 294 ALA A O 1
ATOM 4448 N N . HIS A 1 295 ? 31.83100 3.45200 70.41500 1.000 14.11448 295 HIS A N 1
ATOM 4449 C CA . HIS A 1 295 ? 32.85300 3.59800 71.44000 1.000 14.89069 295 HIS A CA 1
ATOM 4450 C C . HIS A 1 295 ? 33.66200 2.32400 71.60000 1.000 16.74741 295 HIS A C 1
ATOM 4451 O O . HIS A 1 295 ? 34.87600 2.37300 71.85200 1.000 17.23309 295 HIS A O 1
ATOM 4465 N N . ALA A 1 296 ? 33.01900 1.16700 71.50800 1.000 15.62938 296 ALA A N 1
ATOM 4466 C CA . ALA A 1 296 ? 33.73300 -0.09600 71.66300 1.000 18.36591 296 ALA A CA 1
ATOM 4467 C C . ALA A 1 296 ? 34.74100 -0.33400 70.55000 1.000 17.09494 296 ALA A C 1
ATOM 4468 O O . ALA A 1 296 ? 35.62300 -1.18600 70.71400 1.000 18.79524 296 ALA A O 1
ATOM 4475 N N . LYS A 1 297 ? 34.62000 0.39400 69.44700 1.000 16.18775 297 LYS A N 1
ATOM 4476 C CA . LYS A 1 297 ? 35.53800 0.36700 68.31500 1.000 16.87248 297 LYS A CA 1
ATOM 4477 C C . LYS A 1 297 ? 36.44500 1.58800 68.29800 1.000 17.62150 297 LYS A C 1
ATOM 4478 O O . LYS A 1 297 ? 37.12400 1.83000 67.28500 1.000 22.08651 297 LYS A O 1
ATOM 4497 N N . GLY A 1 298 ? 36.45000 2.38300 69.36100 1.000 17.71918 298 GLY A N 1
ATOM 4498 C CA . GLY A 1 298 ? 37.33200 3.52900 69.47300 1.000 19.54453 298 GLY A CA 1
ATOM 4499 C C . GLY A 1 298 ? 36.92400 4.75900 68.68900 1.000 20.08653 298 GLY A C 1
ATOM 4500 O O . GLY A 1 298 ? 37.76800 5.62200 68.42500 1.000 23.92561 298 GLY A O 1
ATOM 4504 N N . ILE A 1 299 ? 35.65300 4.88500 68.32700 1.000 14.98603 299 ILE A N 1
ATOM 4505 C CA . ILE A 1 299 ? 35.14400 5.98700 67.51300 1.000 14.53416 299 ILE A CA 1
ATOM 4506 C C . ILE A 1 299 ? 34.41900 6.96600 68.42900 1.000 14.60323 299 ILE A C 1
ATOM 4507 O O . ILE A 1 299 ? 33.60900 6.54200 69.26800 1.000 17.33153 299 ILE A O 1
ATOM 4523 N N . LYS A 1 300 ? 34.72000 8.25700 68.31100 1.000 13.47248 300 LYS A N 1
ATOM 4524 C CA . LYS A 1 300 ? 34.00200 9.30900 69.03100 1.000 13.61635 300 LYS A CA 1
ATOM 4525 C C . LYS A 1 300 ? 32.69900 9.61800 68.30700 1.000 13.07436 300 LYS A C 1
ATOM 4526 O O . LYS A 1 300 ? 32.61600 9.50900 67.07600 1.000 13.57430 300 LYS A O 1
ATOM 4545 N N . VAL A 1 301 ? 31.67100 10.01600 69.04800 1.000 13.02925 301 VAL A N 1
ATOM 4546 C CA . VAL A 1 301 ? 30.33900 10.14400 68.48000 1.000 13.02305 301 VAL A CA 1
ATOM 4547 C C . VAL A 1 301 ? 29.76100 11.50600 68.83900 1.000 12.29853 301 VAL A C 1
ATOM 4548 O O . VAL A 1 301 ? 29.61300 11.83700 70.03000 1.000 13.48493 301 VAL A O 1
ATOM 4561 N N . TYR A 1 302 ? 29.37800 12.25900 67.82100 1.000 12.48834 302 TYR A N 1
ATOM 4562 C CA . TYR A 1 302 ? 28.80500 13.58600 67.95700 1.000 12.37573 302 TYR A CA 1
ATOM 4563 C C . TYR A 1 302 ? 27.35900 13.53600 67.50400 1.000 11.55048 302 TYR A C 1
ATOM 4564 O O . TYR A 1 302 ? 27.03100 12.89200 66.50700 1.000 12.58263 302 TYR A O 1
ATOM 4582 N N . GLY A 1 303 ? 26.49000 14.20500 68.24800 1.000 12.11150 303 GLY A N 1
ATOM 4583 C CA . GLY A 1 303 ? 25.06500 14.16200 67.97900 1.000 13.70809 303 GLY A CA 1
ATOM 4584 C C . GLY A 1 303 ? 24.57400 15.47400 67.39100 1.000 12.12140 303 GLY A C 1
ATOM 4585 O O . GLY A 1 303 ? 24.83600 16.53900 67.95300 1.000 13.40639 303 GLY A O 1
ATOM 4589 N N . GLY A 1 304 ? 23.82300 15.38100 66.29600 1.000 12.09205 304 GLY A N 1
ATOM 4590 C CA . GLY A 1 304 ? 23.21100 16.55000 65.67800 1.000 12.08264 304 GLY A CA 1
ATOM 4591 C C . GLY A 1 304 ? 21.76800 16.68800 66.13300 1.000 12.12307 304 GLY A C 1
ATOM 4592 O O . GLY A 1 304 ? 20.99200 15.74300 66.03900 1.000 12.87572 304 GLY A O 1
ATOM 4596 N N . THR A 1 305 ? 21.41600 17.87000 66.62300 1.000 12.28094 305 THR A N 1
ATOM 4597 C CA . THR A 1 305 ? 20.02700 18.12400 66.99400 1.000 12.18485 305 THR A CA 1
ATOM 4598 C C . THR A 1 305 ? 19.13300 18.14800 65.74700 1.000 12.13246 305 THR A C 1
ATOM 4599 O O . THR A 1 305 ? 19.53100 18.61000 64.65400 1.000 12.71092 305 THR A O 1
ATOM 4610 N N . ILE A 1 306 ? 17.92700 17.59400 65.89900 1.000 12.22808 306 ILE A N 1
ATOM 4611 C CA . ILE A 1 306 ? 16.94000 17.50000 64.82400 1.000 12.13714 306 ILE A CA 1
ATOM 4612 C C . ILE A 1 306 ? 16.41200 18.88400 64.50100 1.000 11.33255 306 ILE A C 1
ATOM 4613 O O . ILE A 1 306 ? 15.98000 19.62700 65.38900 1.000 12.31994 306 ILE A O 1
ATOM 4629 N N . THR A 1 307 ? 16.44800 19.24600 63.21900 1.000 12.13569 307 THR A N 1
ATOM 4630 C CA . THR A 1 307 ? 16.09900 20.59000 62.78900 1.000 11.62695 307 THR A CA 1
ATOM 4631 C C . THR A 1 307 ? 14.58900 20.78900 62.72900 1.000 12.15602 307 THR A C 1
ATOM 4632 O O . THR A 1 307 ? 13.81200 19.83200 62.77900 1.000 12.67824 307 THR A O 1
ATOM 4643 N N . PRO A 1 308 ? 14.16500 22.04600 62.63500 1.000 12.09828 308 PRO A N 1
ATOM 4644 C CA . PRO A 1 308 ? 12.73000 22.36000 62.68700 1.000 13.46349 308 PRO A CA 1
ATOM 4645 C C . PRO A 1 308 ? 11.86300 21.71200 61.62800 1.000 11.83945 308 PRO A C 1
ATOM 4646 O O . PRO A 1 308 ? 12.29000 21.46000 60.49300 1.000 13.03680 308 PRO A O 1
ATOM 4657 N N . ILE A 1 309 ? 10.58700 21.56900 61.99300 1.000 13.19969 309 ILE A N 1
ATOM 4658 C CA . ILE A 1 309 ? 9.56900 21.00700 61.12000 1.000 14.29366 309 ILE A CA 1
ATOM 4659 C C . ILE A 1 309 ? 8.32400 21.88000 60.97000 1.000 13.93742 309 ILE A C 1
ATOM 4660 O O . ILE A 1 309 ? 7.44800 21.55500 60.16900 1.000 14.34702 309 ILE A O 1
ATOM 4676 N N . LYS A 1 310 ? 8.16200 22.94400 61.76700 1.000 14.77264 310 LYS A N 1
ATOM 4677 C CA . LYS A 1 310 ? 6.93100 23.72200 61.65700 1.000 14.46630 310 LYS A CA 1
ATOM 4678 C C . LYS A 1 310 ? 6.85300 24.36700 60.27900 1.000 16.45932 310 LYS A C 1
ATOM 4679 O O . LYS A 1 310 ? 7.86200 24.78000 59.69500 1.000 16.07385 310 LYS A O 1
ATOM 4698 N N . LYS A 1 311 ? 5.63700 24.42800 59.74900 1.000 14.67945 311 LYS A N 1
ATOM 4699 C CA . LYS A 1 311 ? 5.29800 24.84700 58.39300 1.000 16.03247 311 LYS A CA 1
ATOM 4700 C C . LYS A 1 311 ? 5.56400 23.76000 57.35100 1.000 16.03552 311 LYS A C 1
ATOM 4701 O O . LYS A 1 311 ? 5.23900 23.96900 56.16800 1.000 18.40077 311 LYS A O 1
ATOM 4720 N N . SER A 1 312 ? 6.14400 22.63400 57.71400 1.000 13.32163 312 SER A N 1
ATOM 4721 C CA . SER A 1 312 ? 6.32100 21.52200 56.80000 1.000 13.92874 312 SER A CA 1
ATOM 4722 C C . SER A 1 312 ? 5.15100 20.54700 56.92300 1.000 14.29797 312 SER A C 1
ATOM 4723 O O . SER A 1 312 ? 4.35600 20.59100 57.87200 1.000 14.86865 312 SER A O 1
ATOM 4731 N N . PHE A 1 313 ? 5.10000 19.61600 55.95500 1.000 15.44987 313 PHE A N 1
ATOM 4732 C CA . PHE A 1 313 ? 4.07800 18.58600 55.93900 1.000 15.81329 313 PHE A CA 1
ATOM 4733 C C . PHE A 1 313 ? 4.16000 17.70900 57.17200 1.000 15.84942 313 PHE A C 1
ATOM 4734 O O . PHE A 1 313 ? 3.15900 17.08500 57.54900 1.000 18.26363 313 PHE A O 1
ATOM 4751 N N . TYR A 1 314 ? 5.31400 17.64500 57.80700 1.000 14.42611 314 TYR A N 1
ATOM 4752 C CA . TYR A 1 314 ? 5.46300 16.80200 58.98300 1.000 15.29362 314 TYR A CA 1
ATOM 4753 C C . TYR A 1 314 ? 4.90900 17.41200 60.25700 1.000 15.17392 314 TYR A C 1
ATOM 4754 O O . TYR A 1 314 ? 4.81000 16.70200 61.28000 1.000 16.16602 314 TYR A O 1
ATOM 4772 N N . TYR A 1 315 ? 4.61900 18.70000 60.29300 1.000 14.75203 315 TYR A N 1
ATOM 4773 C CA . TYR A 1 315 ? 4.33400 19.32500 61.57100 1.000 14.56929 315 TYR A CA 1
ATOM 4774 C C . TYR A 1 315 ? 3.01800 18.83800 62.16300 1.000 16.90252 315 TYR A C 1
ATOM 4775 O O . TYR A 1 315 ? 1.97300 18.85500 61.51300 1.000 17.04537 315 TYR A O 1
ATOM 4793 N N . LYS A 1 316 ? 3.06900 18.44300 63.43700 1.000 16.35562 316 LYS A N 1
ATOM 4794 C CA . LYS A 1 316 ? 1.93500 18.33100 64.33900 1.000 17.28636 316 LYS A CA 1
ATOM 4795 C C . LYS A 1 316 ? 2.45900 18.77200 65.69600 1.000 16.54793 316 LYS A C 1
ATOM 4796 O O . LYS A 1 316 ? 3.63700 18.60400 65.99700 1.000 16.43956 316 LYS A O 1
ATOM 4815 N N . ASP A 1 317 ? 1.58200 19.30100 66.53700 1.000 17.82295 317 ASP A N 1
ATOM 4816 C CA . ASP A 1 317 ? 1.99500 19.75300 67.85900 1.000 17.61777 317 ASP A CA 1
ATOM 4817 C C . ASP A 1 317 ? 2.65500 18.64100 68.68000 1.000 17.20946 317 ASP A C 1
ATOM 4818 O O . ASP A 1 317 ? 3.62000 18.88800 69.40300 1.000 19.57442 317 ASP A O 1
ATOM 4825 N N . TYR A 1 318 ? 2.13500 17.42100 68.56800 1.000 16.70174 318 TYR A N 1
ATOM 4826 C CA . TYR A 1 318 ? 2.65900 16.29600 69.33800 1.000 17.73029 318 TYR A CA 1
ATOM 4827 C C . TYR A 1 318 ? 4.02100 15.80100 68.76100 1.000 14.93546 318 TYR A C 1
ATOM 4828 O O . TYR A 1 318 ? 4.82000 15.26800 69.44600 1.000 15.61878 318 TYR A O 1
ATOM 4846 N N . ARG A 1 319 ? 4.20900 15.98500 67.45000 1.000 14.03934 319 ARG A N 1
ATOM 4847 C CA . ARG A 1 319 ? 5.49900 15.65300 66.83300 1.000 13.48848 319 ARG A CA 1
ATOM 4848 C C . ARG A 1 319 ? 6.57000 16.65300 67.24300 1.000 14.17032 319 ARG A C 1
ATOM 4849 O O . ARG A 1 319 ? 7.71900 16.27600 67.48400 1.000 14.33341 319 ARG A O 1
ATOM 4870 N N . GLU A 1 320 ? 6.20300 17.93100 67.34200 1.000 14.13305 320 GLU A N 1
ATOM 4871 C CA . GLU A 1 320 ? 7.14100 18.94500 67.80900 1.000 15.42928 320 GLU A CA 1
ATOM 4872 C C . GLU A 1 320 ? 7.54200 18.65900 69.26600 1.000 15.13476 320 GLU A C 1
ATOM 4873 O O . GLU A 1 320 ? 8.71600 18.79400 69.63200 1.000 15.22240 320 GLU A O 1
ATOM 4885 N N . THR A 1 321 ? 6.59900 18.23100 70.09800 1.000 15.23625 321 THR A N 1
ATOM 4886 C CA . THR A 1 321 ? 6.94300 17.86700 71.46600 1.000 15.84437 321 THR A CA 1
ATOM 4887 C C . THR A 1 321 ? 7.97500 16.75000 71.47800 1.000 15.72360 321 THR A C 1
ATOM 4888 O O . THR A 1 321 ? 8.96400 16.81100 72.22500 1.000 16.34556 321 THR A O 1
ATOM 4899 N N . ALA A 1 322 ? 7.79000 15.72900 70.64100 1.000 14.96689 322 ALA A N 1
ATOM 4900 C CA . ALA A 1 322 ? 8.75500 14.63700 70.58400 1.000 16.31174 322 ALA A CA 1
ATOM 4901 C C . ALA A 1 322 ? 10.11200 15.13400 70.11000 1.000 14.37775 322 ALA A C 1
ATOM 4902 O O . ALA A 1 322 ? 11.15200 14.70900 70.63300 1.000 14.75479 322 ALA A O 1
ATOM 4909 N N . ARG A 1 323 ? 10.13500 16.01500 69.10000 1.000 14.07643 323 ARG A N 1
ATOM 4910 C CA . ARG A 1 323 ? 11.39900 16.58000 68.64000 1.000 14.41285 323 ARG A CA 1
ATOM 4911 C C . ARG A 1 323 ? 12.12100 17.30000 69.76400 1.000 13.90057 323 ARG A C 1
ATOM 4912 O O . ARG A 1 323 ? 13.34200 17.16400 69.92500 1.000 14.80011 323 ARG A O 1
ATOM 4933 N N . GLN A 1 324 ? 11.38400 18.05600 70.57600 1.000 14.14345 324 GLN A N 1
ATOM 4934 C CA . GLN A 1 324 ? 12.00000 18.74000 71.70900 1.000 15.59209 324 GLN A CA 1
ATOM 4935 C C . GLN A 1 324 ? 12.51200 17.74800 72.74500 1.000 14.95370 324 GLN A C 1
ATOM 4936 O O . GLN A 1 324 ? 13.56700 17.97000 73.34500 1.000 16.30312 324 GLN A O 1
ATOM 4950 N N . THR A 1 325 ? 11.77800 16.67000 73.00000 1.000 15.46275 325 THR A N 1
ATOM 4951 C CA . THR A 1 325 ? 12.25400 15.66700 73.95100 1.000 16.51347 325 THR A CA 1
ATOM 4952 C C . THR A 1 325 ? 13.59400 15.10000 73.49300 1.000 14.37435 325 THR A C 1
ATOM 4953 O O . THR A 1 325 ? 14.53500 14.96500 74.28500 1.000 15.14601 325 THR A O 1
ATOM 4964 N N . VAL A 1 326 ? 13.69700 14.75700 72.21500 1.000 13.93794 326 VAL A N 1
ATOM 4965 C CA . VAL A 1 326 ? 14.93800 14.19100 71.70100 1.000 14.05478 326 VAL A CA 1
ATOM 4966 C C . VAL A 1 326 ? 16.05500 15.21700 71.79100 1.000 13.99161 326 VAL A C 1
ATOM 4967 O O . VAL A 1 326 ? 17.17100 14.90300 72.23400 1.000 14.56580 326 VAL A O 1
ATOM 4980 N N . ASN A 1 327 ? 15.79700 16.44500 71.33800 1.000 14.07284 327 ASN A N 1
ATOM 4981 C CA . ASN A 1 327 ? 16.85000 17.45100 71.33400 1.000 14.49453 327 ASN A CA 1
ATOM 4982 C C . ASN A 1 327 ? 17.31800 17.79100 72.73700 1.000 13.88425 327 ASN A C 1
ATOM 4983 O O . ASN A 1 327 ? 18.51200 18.05200 72.94200 1.000 15.41087 327 ASN A O 1
ATOM 4994 N N . LYS A 1 328 ? 16.42200 17.77300 73.72100 1.000 14.92556 328 LYS A N 1
ATOM 4995 C CA . LYS A 1 328 ? 16.84200 18.03400 75.09300 1.000 16.08149 328 LYS A CA 1
ATOM 4996 C C . LYS A 1 328 ? 17.80300 16.95400 75.56400 1.000 15.93356 328 LYS A C 1
ATOM 4997 O O . LYS A 1 328 ? 18.80900 17.24700 76.22800 1.000 17.72349 328 LYS A O 1
ATOM 5016 N N . TRP A 1 329 ? 17.53800 15.70200 75.19400 1.000 15.60814 329 TRP A N 1
ATOM 5017 C CA . TRP A 1 329 ? 18.43100 14.61600 75.57400 1.000 17.36365 329 TRP A CA 1
ATOM 5018 C C . TRP A 1 329 ? 19.77300 14.73900 74.86500 1.000 16.25521 329 TRP A C 1
ATOM 5019 O O . TRP A 1 329 ? 20.83100 14.59200 75.48600 1.000 16.85391 329 TRP A O 1
ATOM 5040 N N . ILE A 1 330 ? 19.76100 15.03700 73.57200 1.000 15.01658 330 ILE A N 1
ATOM 5041 C CA . ILE A 1 330 ? 21.02100 15.23500 72.86500 1.000 15.12624 330 ILE A CA 1
ATOM 5042 C C . ILE A 1 330 ? 21.83300 16.32800 73.54000 1.000 16.51702 330 ILE A C 1
ATOM 5043 O O . ILE A 1 330 ? 23.03800 16.17300 73.78100 1.000 18.17073 330 ILE A O 1
ATOM 5059 N N . ARG A 1 331 ? 21.18800 17.44200 73.86700 1.000 16.46994 331 ARG A N 1
ATOM 5060 C CA . ARG A 1 331 ? 21.91700 18.58300 74.39500 1.000 18.83360 331 ARG A CA 1
ATOM 5061 C C . ARG A 1 331 ? 22.37800 18.37100 75.82500 1.000 20.84758 331 ARG A C 1
ATOM 5062 O O . ARG A 1 331 ? 23.40300 18.93700 76.22100 1.000 24.22525 331 ARG A O 1
ATOM 5083 N N . THR A 1 332 ? 21.62000 17.63400 76.63400 1.000 18.14064 332 THR A N 1
ATOM 5084 C CA . THR A 1 332 ? 21.86900 17.64500 78.07900 1.000 21.45940 332 THR A CA 1
ATOM 5085 C C . THR A 1 332 ? 22.25000 16.30500 78.69200 1.000 18.62159 332 THR A C 1
ATOM 5086 O O . THR A 1 332 ? 22.66000 16.28600 79.86000 1.000 22.39783 332 THR A O 1
ATOM 5097 N N . SER A 1 333 ? 22.13700 15.19300 77.96900 1.000 19.07345 333 SER A N 1
ATOM 5098 C CA . SER A 1 333 ? 22.39900 13.90900 78.60700 1.000 19.99894 333 SER A CA 1
ATOM 5099 C C . SER A 1 333 ? 23.88300 13.69000 78.85900 1.000 19.01937 333 SER A C 1
ATOM 5100 O O . SER A 1 333 ? 24.24800 12.92300 79.75300 1.000 21.57814 333 SER A O 1
ATOM 5108 N N . GLY A 1 334 ? 24.74400 14.32300 78.06200 1.000 19.85024 334 GLY A N 1
ATOM 5109 C CA . GLY A 1 334 ? 26.16300 14.04600 78.10700 1.000 20.89421 334 GLY A CA 1
ATOM 5110 C C . GLY A 1 334 ? 26.58500 12.72400 77.50600 1.000 19.37219 334 GLY A C 1
ATOM 5111 O O . GLY A 1 334 ? 27.75100 12.34600 77.65000 1.000 21.85725 334 GLY A O 1
ATOM 5115 N N . HIS A 1 335 ? 25.67400 11.99300 76.86800 1.000 18.02384 335 HIS A N 1
ATOM 5116 C CA . HIS A 1 335 ? 26.04600 10.68700 76.31900 1.000 17.01838 335 HIS A CA 1
ATOM 5117 C C . HIS A 1 335 ? 26.79400 10.81200 75.00100 1.000 16.07747 335 HIS A C 1
ATOM 5118 O O . HIS A 1 335 ? 27.66700 9.99100 74.72500 1.000 17.68876 335 HIS A O 1
ATOM 5132 N N . PHE A 1 336 ? 26.47300 11.81400 74.20100 1.000 15.72977 336 PHE A N 1
ATOM 5133 C CA . PHE A 1 336 ? 27.30200 12.11400 73.03800 1.000 15.07331 336 PHE A CA 1
ATOM 5134 C C . PHE A 1 336 ? 28.59500 12.77100 73.50600 1.000 15.77425 336 PHE A C 1
ATOM 5135 O O . PHE A 1 336 ? 28.64200 13.42300 74.55300 1.000 17.34443 336 PHE A O 1
ATOM 5152 N N . ASP A 1 337 ? 29.68300 12.54000 72.76300 1.000 15.37045 337 ASP A N 1
ATOM 5153 C CA . ASP A 1 337 ? 30.95900 13.16900 73.06800 1.000 15.81121 337 ASP A CA 1
ATOM 5154 C C . ASP A 1 337 ? 30.95400 14.67400 72.83300 1.000 15.95212 337 ASP A C 1
ATOM 5155 O O . ASP A 1 337 ? 31.76000 15.38700 73.46000 1.000 19.02887 337 ASP A O 1
ATOM 5164 N N . ALA A 1 338 ? 30.07500 15.17200 71.97800 1.000 15.46524 338 ALA A N 1
ATOM 5165 C CA . ALA A 1 338 ? 29.86700 16.59100 71.76200 1.000 15.88112 338 ALA A CA 1
ATOM 5166 C C . ALA A 1 338 ? 28.58700 16.70300 70.96000 1.000 14.47193 338 ALA A C 1
ATOM 5167 O O . ALA A 1 338 ? 28.10000 15.71500 70.38700 1.000 14.34859 338 ALA A O 1
ATOM 5174 N N . VAL A 1 339 ? 28.04900 17.91500 70.92100 1.000 14.87922 339 VAL A N 1
ATOM 5175 C CA . VAL A 1 339 ? 26.78100 18.21500 70.26900 1.000 14.47083 339 VAL A CA 1
ATOM 5176 C C . VAL A 1 339 ? 27.04300 19.17400 69.12700 1.000 14.33841 339 VAL A C 1
ATOM 5177 O O . VAL A 1 339 ? 27.68000 20.22200 69.31900 1.000 17.07204 339 VAL A O 1
ATOM 5190 N N . ILE A 1 340 ? 26.52700 18.83500 67.95000 1.000 13.64288 340 ILE A N 1
ATOM 5191 C CA . ILE A 1 340 ? 26.54700 19.70200 66.77800 1.000 14.19064 340 ILE A CA 1
ATOM 5192 C C . ILE A 1 340 ? 25.12800 20.24300 66.67000 1.000 13.51867 340 ILE A C 1
ATOM 5193 O O . ILE A 1 340 ? 24.19600 19.51300 66.31600 1.000 13.82753 340 ILE A O 1
ATOM 5209 N N . ASP A 1 341 ? 24.92000 21.50700 67.03100 1.000 14.00492 341 ASP A N 1
ATOM 5210 C CA . ASP A 1 341 ? 23.56000 22.00100 67.22200 1.000 13.68484 341 ASP A CA 1
ATOM 5211 C C . ASP A 1 341 ? 23.01500 22.58600 65.92000 1.000 13.11779 341 ASP A C 1
ATOM 5212 O O . ASP A 1 341 ? 22.92800 23.79600 65.71200 1.000 14.91299 341 ASP A O 1
ATOM 5221 N N . PHE A 1 342 ? 22.65700 21.66800 65.01500 1.000 12.29517 342 PHE A N 1
ATOM 5222 C CA . PHE A 1 342 ? 22.08500 22.06300 63.73700 1.000 12.32886 342 PHE A CA 1
ATOM 5223 C C . PHE A 1 342 ? 20.74900 22.79000 63.92100 1.000 11.84946 342 PHE A C 1
ATOM 5224 O O . PHE A 1 342 ? 20.43100 23.71500 63.16500 1.000 13.25992 342 PHE A O 1
ATOM 5241 N N . ASP A 1 343 ? 19.95200 22.38500 64.91700 1.000 13.09388 343 ASP A N 1
ATOM 5242 C CA . ASP A 1 343 ? 18.70900 23.09600 65.18600 1.000 13.32933 343 ASP A CA 1
ATOM 5243 C C . ASP A 1 343 ? 18.98600 24.57200 65.44300 1.000 13.29855 343 ASP A C 1
ATOM 5244 O O . ASP A 1 343 ? 18.34400 25.45100 64.86300 1.000 14.25790 343 ASP A O 1
ATOM 5253 N N . LYS A 1 344 ? 19.90500 24.96800 66.32200 1.000 14.54574 344 LYS A N 1
ATOM 5254 C CA . LYS A 1 344 ? 20.17100 26.37300 66.59100 1.000 14.29048 344 LYS A CA 1
ATOM 5255 C C . LYS A 1 344 ? 20.77800 27.06700 65.37600 1.000 15.16695 344 LYS A C 1
ATOM 5256 O O . LYS A 1 344 ? 20.50000 28.24800 65.12700 1.000 16.98641 344 LYS A O 1
ATOM 5275 N N . ALA A 1 345 ? 21.53300 26.34200 64.54800 1.000 14.04772 345 ALA A N 1
ATOM 5276 C CA . ALA A 1 345 ? 22.07300 27.01000 63.36900 1.000 14.36136 345 ALA A CA 1
ATOM 5277 C C . ALA A 1 345 ? 20.98500 27.30700 62.34600 1.000 14.18579 345 ALA A C 1
ATOM 5278 O O . ALA A 1 345 ? 21.05300 28.32900 61.64200 1.000 15.88129 345 ALA A O 1
ATOM 5302 N N . ARG A 1 347 ? 17.44200 27.33100 62.72900 1.000 13.58910 347 ARG A N 1
ATOM 5303 C CA . ARG A 1 347 ? 16.12800 27.82700 63.10100 1.000 13.22649 347 ARG A CA 1
ATOM 5304 C C . ARG A 1 347 ? 16.06900 29.34100 62.92300 1.000 14.84625 347 ARG A C 1
ATOM 5305 O O . ARG A 1 347 ? 17.05300 30.06000 63.10600 1.000 16.65503 347 ARG A O 1
ATOM 5326 N N . ASN A 1 348 ? 14.88200 29.82900 62.57600 1.000 15.24765 348 ASN A N 1
ATOM 5327 C CA . ASN A 1 348 ? 14.68400 31.25700 62.35900 1.000 16.10097 348 ASN A CA 1
ATOM 5328 C C . ASN A 1 348 ? 14.79400 31.98900 63.68200 1.000 18.88364 348 ASN A C 1
ATOM 5329 O O . ASN A 1 348 ? 14.01600 31.70300 64.60200 1.000 18.52537 348 ASN A O 1
ATOM 5340 N N . PRO A 1 349 ? 15.68800 32.96700 63.82400 1.000 18.87269 349 PRO A N 1
ATOM 5341 C CA . PRO A 1 349 ? 15.75700 33.69400 65.10400 1.000 23.15594 349 PRO A CA 1
ATOM 5342 C C . PRO A 1 349 ? 14.45000 34.36400 65.49100 1.000 21.07423 349 PRO A C 1
ATOM 5343 O O . PRO A 1 349 ? 14.18200 34.55800 66.68900 1.000 25.32594 349 PRO A O 1
ATOM 5354 N N . LYS A 1 350 ? 13.67400 34.76400 64.52600 1.000 22.77680 350 LYS A N 1
ATOM 5355 C CA . LYS A 1 350 ? 12.37200 35.38800 64.79300 1.000 26.93595 350 LYS A CA 1
ATOM 5356 C C . LYS A 1 350 ? 11.22200 34.39000 64.98500 1.000 24.29344 350 LYS A C 1
ATOM 5357 O O . LYS A 1 350 ? 10.12100 34.82400 65.32200 1.000 26.82628 350 LYS A O 1
ATOM 5376 N N . ASP A 1 351 ? 11.43700 33.07700 64.72800 1.000 22.97714 351 ASP A N 1
ATOM 5377 C CA . ASP A 1 351 ? 10.38600 32.07700 64.96300 1.000 22.61047 351 ASP A CA 1
ATOM 5378 C C . ASP A 1 351 ? 11.14100 30.74600 65.07000 1.000 18.00164 351 ASP A C 1
ATOM 5379 O O . ASP A 1 351 ? 11.33400 30.04600 64.07900 1.000 18.04939 351 ASP A O 1
ATOM 5388 N N . THR A 1 352 ? 11.59200 30.43700 66.28200 1.000 18.47980 352 THR A N 1
ATOM 5389 C CA . THR A 1 352 ? 12.59600 29.40700 66.46400 1.000 18.55484 352 THR A CA 1
ATOM 5390 C C . THR A 1 352 ? 12.08800 28.00300 66.20600 1.000 15.83792 352 THR A C 1
ATOM 5391 O O . THR A 1 352 ? 12.90700 27.07900 66.17100 1.000 18.15882 352 THR A O 1
ATOM 5402 N N . LEU A 1 353 ? 10.79000 27.81100 66.00100 1.000 17.05935 353 LEU A N 1
ATOM 5403 C CA . LEU A 1 353 ? 10.27000 26.49500 65.67500 1.000 17.60077 353 LEU A CA 1
ATOM 5404 C C . LEU A 1 353 ? 10.27700 26.22100 64.18500 1.000 14.79250 353 LEU A C 1
ATOM 5405 O O . LEU A 1 353 ? 9.87500 25.13200 63.77300 1.000 15.39007 353 LEU A O 1
ATOM 5421 N N . THR A 1 354 ? 10.70600 27.16500 63.34600 1.000 14.43551 354 THR A N 1
ATOM 5422 C CA A THR A 1 354 ? 10.71300 27.01400 61.89400 0.650 14.27257 354 THR A CA 1
ATOM 5423 C CA B THR A 1 354 ? 10.73900 26.93400 61.90900 0.350 14.25007 354 THR A CA 1
ATOM 5424 C C . THR A 1 354 ? 12.12600 27.21400 61.35700 1.000 12.97379 354 THR A C 1
ATOM 5425 O O . THR A 1 354 ? 12.93300 27.92200 61.96200 1.000 14.89429 354 THR A O 1
ATOM 5446 N N . LEU A 1 355 ? 12.39800 26.63500 60.19800 1.000 12.66330 355 LEU A N 1
ATOM 5447 C CA . LEU A 1 355 ? 13.65500 26.90900 59.52000 1.000 11.84284 355 LEU A CA 1
ATOM 5448 C C . LEU A 1 355 ? 13.72900 28.37200 59.09000 1.000 13.10134 355 LEU A C 1
ATOM 5449 O O . LEU A 1 355 ? 12.74000 29.00400 58.73600 1.000 14.95389 355 LEU A O 1
ATOM 5465 N N . ARG A 1 356 ? 14.94500 28.89200 59.05300 1.000 13.25078 356 ARG A N 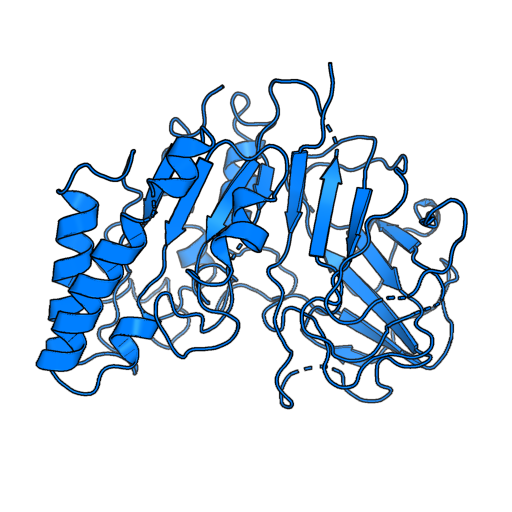1
ATOM 5466 C CA . ARG A 1 356 ? 15.22100 30.16900 58.41000 1.000 14.46411 356 ARG A CA 1
ATOM 5467 C C . ARG A 1 356 ? 14.61700 30.19000 57.00500 1.000 13.73198 356 ARG A C 1
ATOM 5468 O O . ARG A 1 356 ? 14.96200 29.34700 56.17300 1.000 13.51625 356 ARG A O 1
ATOM 5489 N N . PRO A 1 357 ? 13.76300 31.14500 56.69300 1.000 13.72442 357 PRO A N 1
ATOM 5490 C CA . PRO A 1 357 ? 13.05300 31.06300 55.40400 1.000 16.29293 357 PRO A CA 1
ATOM 5491 C C . PRO A 1 357 ? 13.96100 31.04800 54.19300 1.000 15.87717 357 PRO A C 1
ATOM 5492 O O . PRO A 1 357 ? 13.70700 30.29400 53.24200 1.000 18.92482 357 PRO A O 1
ATOM 5503 N N . GLU A 1 358 ? 15.00900 31.84600 54.18400 1.000 15.93581 358 GLU A N 1
ATOM 5504 C CA . GLU A 1 358 ? 15.87800 31.93400 53.01200 1.000 15.64414 358 GLU A CA 1
ATOM 5505 C C . GLU A 1 358 ? 16.81200 30.74000 52.87800 1.000 14.45024 358 GLU A C 1
ATOM 5506 O O . GLU A 1 358 ? 17.50300 30.62800 51.84700 1.000 15.50537 358 GLU A O 1
ATOM 5518 N N . ALA A 1 359 ? 16.85800 29.85500 53.86300 1.000 13.32399 359 ALA A N 1
ATOM 5519 C CA . ALA A 1 359 ? 17.79700 28.73500 53.88700 1.000 12.42372 359 ALA A CA 1
ATOM 5520 C C . ALA A 1 359 ? 17.11200 27.38700 53.71900 1.000 10.56349 359 ALA A C 1
ATOM 5521 O O . ALA A 1 359 ? 17.66000 26.34900 54.09200 1.000 10.55814 359 ALA A O 1
ATOM 5528 N N . GLN A 1 360 ? 15.92700 27.39900 53.12800 1.000 10.62845 360 GLN A N 1
ATOM 5529 C CA . GLN A 1 360 ? 15.18200 26.17000 52.91000 1.000 10.44163 360 GLN A CA 1
ATOM 5530 C C . GLN A 1 360 ? 14.59300 26.12000 51.51700 1.000 12.53996 360 GLN A C 1
ATOM 5531 O O . GLN A 1 360 ? 14.39600 27.12900 50.87100 1.000 14.56216 360 GLN A O 1
ATOM 5545 N N . SER A 1 361 ? 14.31300 24.86100 51.11600 1.000 12.60913 361 SER A N 1
ATOM 5546 C CA A SER A 1 361 ? 14.03400 24.48500 49.73400 0.530 12.50131 361 SER A CA 1
ATOM 5547 C CA B SER A 1 361 ? 14.02500 24.46200 49.74300 0.470 12.50782 361 SER A CA 1
ATOM 5548 C C . SER A 1 361 ? 12.60500 24.77400 49.29100 1.000 12.12482 361 SER A C 1
ATOM 5549 O O . SER A 1 361 ? 12.29000 24.53700 48.09700 1.000 12.87503 361 SER A O 1
ATOM 5564 N N . GLY A 1 362 ? 11.75300 25.24900 50.19200 1.000 13.67810 362 GLY A N 1
ATOM 5565 C CA . GLY A 1 362 ? 10.36800 25.57000 49.91600 1.000 14.24740 362 GLY A CA 1
ATOM 5566 C C . GLY A 1 362 ? 9.38000 24.76400 50.72000 1.000 13.68639 362 GLY A C 1
ATOM 5567 O O . GLY A 1 362 ? 8.21300 25.14300 50.78900 1.000 16.42198 362 GLY A O 1
ATOM 5571 N N . ASP A 1 363 ? 9.80800 23.65300 51.31300 1.000 10.97207 363 ASP A N 1
ATOM 5572 C CA . ASP A 1 363 ? 8.97900 22.72800 52.04700 1.000 11.46313 363 ASP A CA 1
ATOM 5573 C C . ASP A 1 363 ? 9.14300 22.83100 53.56000 1.000 11.70842 363 ASP A C 1
ATOM 5574 O O . ASP A 1 363 ? 8.49500 22.08000 54.29500 1.000 12.97730 363 ASP A O 1
ATOM 5583 N N . TYR A 1 364 ? 9.98400 23.73900 54.04100 1.000 10.51641 364 TYR A N 1
ATOM 5584 C CA . TYR A 1 364 ? 10.18300 23.95500 55.47600 1.000 10.99034 364 TYR A CA 1
ATOM 5585 C C . TYR A 1 364 ? 10.67800 22.72400 56.18800 1.000 11.07302 364 TYR A C 1
ATOM 5586 O O . TYR A 1 364 ? 10.55400 22.61800 57.42400 1.000 11.89027 364 TYR A O 1
ATOM 5604 N N . LEU A 1 365 ? 11.31700 21.81500 55.44800 1.000 10.81047 365 LEU A N 1
ATOM 5605 C CA . LEU A 1 365 ? 11.89200 20.61000 56.03200 1.000 11.61710 365 LEU A CA 1
ATOM 5606 C C . LEU A 1 365 ? 13.32400 20.41800 55.55800 1.000 9.63285 365 LEU A C 1
ATOM 5607 O O . LEU A 1 365 ? 14.23600 20.19500 56.35600 1.000 10.51748 365 LEU A O 1
ATOM 5623 N N . HIS A 1 366 ? 13.54900 20.51500 54.25700 1.000 9.44646 366 HIS A N 1
ATOM 5624 C CA . HIS A 1 366 ? 14.88800 20.31400 53.67400 1.000 9.51971 366 HIS A CA 1
ATOM 5625 C C . HIS A 1 366 ? 15.54000 21.66000 53.45000 1.000 10.00738 366 HIS A C 1
ATOM 5626 O O . HIS A 1 366 ? 14.95900 22.51100 52.74800 1.000 10.54100 366 HIS A O 1
ATOM 5641 N N . PRO A 1 367 ? 16.74900 21.86900 53.98300 1.000 9.98456 367 PRO A N 1
ATOM 5642 C CA . PRO A 1 367 ? 17.50400 23.08900 53.65800 1.000 9.66368 367 PRO A CA 1
ATOM 5643 C C . PRO A 1 367 ? 17.81200 23.18300 52.18100 1.000 8.82673 367 PRO A C 1
ATOM 5644 O O . PRO A 1 367 ? 17.69900 22.21200 51.42200 1.000 9.71685 367 PRO A O 1
ATOM 5655 N N . ASN A 1 368 ? 18.22300 24.38500 51.76500 1.000 9.15805 368 ASN A N 1
ATOM 5656 C CA . ASN A 1 368 ? 18.78500 24.61500 50.45100 1.000 8.93290 368 ASN A CA 1
ATOM 5657 C C . ASN A 1 368 ? 20.30300 24.72000 50.54000 1.000 9.37390 368 ASN A C 1
ATOM 5658 O O . ASN A 1 368 ? 20.91600 24.38200 51.55100 1.000 9.73644 368 ASN A O 1
ATOM 5669 N N . GLU A 1 369 ? 20.93300 25.11800 49.45100 1.000 9.61112 369 GLU A N 1
ATOM 5670 C CA . GLU A 1 369 ? 22.38900 25.16500 49.41800 1.000 9.59021 369 GLU A CA 1
ATOM 5671 C C . GLU A 1 369 ? 22.96600 26.09500 50.45700 1.000 9.31120 369 GLU A C 1
ATOM 5672 O O . GLU A 1 369 ? 23.95600 25.76000 51.13700 1.000 10.01873 369 GLU A O 1
ATOM 5684 N N . LEU A 1 370 ? 22.39100 27.28700 50.59600 1.000 10.08153 370 LEU A N 1
ATOM 5685 C CA . LEU A 1 370 ? 22.80200 28.19000 51.65600 1.000 9.80000 370 LEU A CA 1
ATOM 5686 C C . LEU A 1 370 ? 22.64500 27.53100 53.01600 1.000 9.66884 370 LEU A C 1
ATOM 5687 O O . LEU A 1 370 ? 23.54400 27.61500 53.85700 1.000 10.33959 370 LEU A O 1
ATOM 5703 N N . GLY A 1 371 ? 21.51700 26.86800 53.25500 1.000 9.67334 371 GLY A N 1
ATOM 5704 C CA . GLY A 1 371 ? 21.32600 26.18700 54.50900 1.000 9.83083 371 GLY A CA 1
ATOM 5705 C C . GLY A 1 371 ? 22.37800 25.13200 54.78700 1.000 8.88924 371 GLY A C 1
ATOM 5706 O O . GLY A 1 371 ? 22.86100 25.01100 55.92300 1.000 9.84705 371 GLY A O 1
ATOM 5710 N N . TYR A 1 372 ? 22.73900 24.35800 53.77700 1.000 9.56768 372 TYR A N 1
ATOM 5711 C CA . TYR A 1 372 ? 23.74300 23.31900 54.00800 1.000 9.68311 372 TYR A CA 1
ATOM 5712 C C . TYR A 1 372 ? 25.11100 23.94900 54.32300 1.000 10.16048 372 TYR A C 1
ATOM 5713 O O . TYR A 1 372 ? 25.89200 23.38700 55.07500 1.000 10.78437 372 TYR A O 1
ATOM 5731 N N . ARG A 1 373 ? 25.37500 25.12200 53.74800 1.000 10.63313 373 ARG A N 1
ATOM 5732 C CA . ARG A 1 373 ? 26.62700 25.83200 54.00400 1.000 11.29819 373 ARG A CA 1
ATOM 5733 C C . ARG A 1 373 ? 26.60200 26.27800 55.46400 1.000 11.20407 373 ARG A C 1
ATOM 5734 O O . ARG A 1 373 ? 27.55700 26.05800 56.20900 1.000 12.89285 373 ARG A O 1
ATOM 5755 N N . ILE A 1 374 ? 25.49800 26.90400 55.86400 1.000 10.73780 374 ILE A N 1
ATOM 5756 C CA . ILE A 1 374 ? 25.29900 27.32100 57.28600 1.000 12.88533 374 ILE A CA 1
ATOM 5757 C C . ILE A 1 374 ? 25.51900 26.13900 58.26000 1.000 11.19244 374 ILE A C 1
ATOM 5758 O O . ILE A 1 374 ? 26.19300 26.26800 59.25400 1.000 12.32723 374 ILE A O 1
ATOM 5791 N N . ALA A 1 376 ? 27.21400 23.26000 57.81900 1.000 11.53055 376 ALA A N 1
ATOM 5792 C CA . ALA A 1 376 ? 28.61900 22.88000 57.91400 1.000 11.58946 376 ALA A CA 1
ATOM 5793 C C . ALA A 1 376 ? 29.42600 23.93700 58.64300 1.000 12.09326 376 ALA A C 1
ATOM 5794 O O . ALA A 1 376 ? 30.37400 23.60700 59.37300 1.000 12.58288 376 ALA A O 1
ATOM 5801 N N . GLY A 1 377 ? 29.07100 25.21400 58.45700 1.000 12.08076 377 GLY A N 1
ATOM 5802 C CA . GLY A 1 377 ? 29.78800 26.29000 59.09500 1.000 13.60728 377 GLY A CA 1
ATOM 5803 C C . GLY A 1 377 ? 29.63800 26.30700 60.59200 1.000 14.67330 377 GLY A C 1
ATOM 5804 O O . GLY A 1 377 ? 30.47800 26.90900 61.28300 1.000 17.11010 377 GLY A O 1
ATOM 5808 N N . ALA A 1 378 ? 28.62500 25.65200 61.11900 1.000 13.36654 378 ALA A N 1
ATOM 5809 C CA . ALA A 1 378 ? 28.33700 25.60700 62.53500 1.000 15.30384 378 ALA A CA 1
ATOM 5810 C C . ALA A 1 378 ? 29.10800 24.51400 63.25500 1.000 14.19259 378 ALA A C 1
ATOM 5811 O O . ALA A 1 378 ? 29.04100 24.44400 64.49500 1.000 18.31950 378 ALA A O 1
ATOM 5818 N N . ILE A 1 379 ? 29.86600 23.69100 62.54000 1.000 13.90652 379 ILE A N 1
ATOM 5819 C CA . ILE A 1 379 ? 30.60400 22.58300 63.14400 1.000 13.56629 379 ILE A CA 1
ATOM 5820 C C . ILE A 1 379 ? 31.97200 23.07700 63.60900 1.000 14.93355 379 ILE A C 1
ATOM 5821 O O . ILE A 1 379 ? 32.74700 23.63900 62.82700 1.000 16.69942 379 ILE A O 1
ATOM 5837 N N . ASP A 1 380 ? 32.30100 22.82300 64.86600 1.000 14.06777 380 ASP A N 1
ATOM 5838 C CA . ASP A 1 380 ? 33.60000 23.22300 65.39000 1.000 14.14499 380 ASP A CA 1
ATOM 5839 C C . ASP A 1 380 ? 34.63600 22.20900 64.88500 1.000 14.34342 380 ASP A C 1
ATOM 5840 O O . ASP A 1 380 ? 34.61600 21.04300 65.28700 1.000 15.28627 380 ASP A O 1
ATOM 5849 N N . LEU A 1 381 ? 35.56500 22.65800 64.04100 1.000 14.80648 381 LEU A N 1
ATOM 5850 C CA . LEU A 1 381 ? 36.54300 21.73100 63.46700 1.000 16.43219 381 LEU A CA 1
ATOM 5851 C C . LEU A 1 381 ? 37.48600 21.15700 64.50100 1.000 15.99488 381 LEU A C 1
ATOM 5852 O O . LEU A 1 381 ? 38.14700 20.14500 64.24400 1.000 17.70303 381 LEU A O 1
ATOM 5868 N N . SER A 1 382 ? 37.58700 21.77400 65.67900 1.000 16.08401 382 SER A N 1
ATOM 5869 C CA A SER A 1 382 ? 38.41800 21.20000 66.73200 0.730 17.07315 382 SER A CA 1
ATOM 5870 C CA B SER A 1 382 ? 38.41900 21.19600 66.72900 0.270 17.07365 382 SER A CA 1
ATOM 5871 C C . SER A 1 382 ? 37.87800 19.87400 67.24600 1.000 17.61748 382 SER A C 1
ATOM 5872 O O . SER A 1 382 ? 38.58000 19.18900 67.98800 1.000 19.40929 382 SER A O 1
ATOM 5887 N N . LEU A 1 383 ? 36.65800 19.49500 66.86500 1.000 16.04225 383 LEU A N 1
ATOM 5888 C CA . LEU A 1 383 ? 36.11900 18.17600 67.17800 1.000 17.72260 383 LEU A CA 1
ATOM 5889 C C . LEU A 1 383 ? 36.84600 17.06200 66.43500 1.000 20.72643 383 LEU A C 1
ATOM 5890 O O . LEU A 1 383 ? 36.69700 15.89400 66.80200 1.000 19.18702 383 LEU A O 1
ATOM 5906 N N . PHE A 1 384 ? 37.68400 17.38700 65.45700 1.000 18.39589 384 PHE A N 1
ATOM 5907 C CA . PHE A 1 384 ? 38.37300 16.37100 64.64300 1.000 20.91949 384 PHE A CA 1
ATOM 5908 C C . PHE A 1 384 ? 39.87400 16.60800 64.83800 1.000 24.92298 384 PHE A C 1
ATOM 5909 O O . PHE A 1 384 ? 40.47900 17.40400 64.12300 1.000 30.50557 384 PHE A O 1
ATOM 5926 N N . LYS A 1 385 ? 40.45200 15.95700 65.85000 1.000 24.52841 385 LYS A N 1
ATOM 5927 C CA . LYS A 1 385 ? 41.87900 16.06500 66.17100 1.000 22.74407 385 LYS A CA 1
ATOM 5928 C C . LYS A 1 385 ? 42.55100 14.70800 66.12500 1.000 27.32962 385 LYS A C 1
ATOM 5929 O O . LYS A 1 385 ? 41.95600 13.68300 66.46900 1.000 34.49600 385 LYS A O 1
ATOM 5948 N N . GLU A 1 386 ? 43.81500 14.71800 65.74600 1.000 35.85991 386 GLU A N 1
ATOM 5949 C CA . GLU A 1 386 ? 44.61300 13.51100 65.79300 1.000 44.28302 386 GLU A CA 1
ATOM 5950 C C . GLU A 1 386 ? 45.78500 13.67000 66.73100 1.000 42.52775 386 GLU A C 1
ATOM 5951 O O . GLU A 1 386 ? 45.59800 14.02900 67.88500 1.000 50.09422 386 GLU A O 1
#

Solvent-accessible surface area: 15126 Å² total

Nearest PDB structures (foldseek):
  7tog-assembly1_A  TM=1.002E+00  e=1.649E-84  Prolixibacter bellariivorans
  7toj-assembly1_A  TM=9.448E-01  e=3.156E-55  Chryseobacterium sp. YR480
  7tok-assembly1_A  TM=8.921E-01  e=1.272E-13  Flavobacterium johnsoniae
  7tok-assembly2_B  TM=8.762E-01  e=1.122E-13  Flavobacterium johnsoniae
  2nv9-assembly1_A  TM=3.932E-01  e=3.741E+00  Paramecium bursaria Chlorella virus 1

CATH classification: 3.40.50.1110

InterPro domains:
  IPR013830 SGNH hydrolase-type esterase domain [PF13472] (204-393)
  IPR036514 SGNH hydrolase superfamily [G3DSA:3.40.50.1110] (174-402)
  IPR053140 GDSL lipase Rv0518-like [PTHR43784] (1-404)

Sequence (370 aa):
SKSWVGTWATAPQLVEPRNPPAPGLTNSTLRQVVCVSIGGKQQLQFRFSNRFSKSPVTKTVHIAVSKGGSEIEPSTSKELTFNGQPDVTEPGKAVVISDPISSFNLKPRLVAITISSFGETSPDVTGHPGSRTTSYLLAGDQSSPDADFSQAVKTDHWYVINGIDLAQKRAAAIAILGNSSITDGRGSGTNKQDRWPDELALRLLKNKRTRDIIGVLNGIGGNCVLHGGLGPTALSSRFNRDILKQHGVRRWLIIFEGVNDIGGTPDKEAADKVAQGLIAAYDKIDEAHAKGIKVYGGTITPIKKSFYYKDYRETARQTVNKWIRTSGHFDAVIDFDKARNPKDTLTTLRPEAQSSGDYLHPNELGYRIAGAIDLSSLFKE

Organism: NCBI:txid314319

Foldseek 3Di:
DDDKAFFEFAAKFFDDPVADDPPDQAQKKKKWKDKTQAWAWKKKWKWWLQQFQAKWKAWKKKFDAPPDRAGDLVQIDTWAAVNHRMDMHHNGMGMTDIDTHGGHGIIMMMMDRIHDDGPRFMWARLQLEKMFMGHHGQPHNPGDRVPGDIGQTTTGTGTMIHDDPLAAEEEEEEACLQSPDQEHRVPQQRLQSLLSVVQCVPVQRVRYHYYTHHHQEAQPDDTGGDHCLVCVCPRPVPGPRHQEYEYAYHLSCLLPADDLVSLQVSLVVVVVSVLCLVVCVVVNHAYEYEQHAAQPQAPSDDPSSLVSSVSNNCCNCPVCSHVYYQYLLVLADPVGSRFRDVVQPNPRRHHGHSVSSNSSVSDDCVVDHD

Radius of gyration: 20.3 Å; Cα contacts (8 Å, |Δi|>4): 974; chains: 1; bounding box: 54×48×55 Å